Protein AF-T1PNN5-F1 (afdb_monomer_lite)

InterPro domains:
  IPR045189 E3 ubiquitin ligase UBR4-like [PTHR21725] (8-594)
  IPR045841 E3 ubiquitin-protein ligase UBR4, N-terminal [PF19423] (14-594)

Foldseek 3Di:
DDDDDDDDDDDDDDDDDDDPPPVVVVVVVVVVVVVVLVVLLVVLVVLVVVLVVQCPDPDNLLSLLSLLVLLQVLLLVLCVLQVQPPDDPPDDDPPPPPPPPDDDDDDDDDPDDGDPRPLVVSLVVDDLSNLLSLVSSLVSVVVLLVLVVVVVVVVVVVCVVVVDDDPPDDDQDAADDNDSPDRDDSSSSNVSNLVNHLLLVSLLSLLLSLLVLLVVVVVVVVVVVVVPDDPPPPDDDDDDDDDDDDDDDDDDDPDPDPVVVVVVVVPDDDDDDDDDDDDDDDDDDDDPSPSSGDPDRHSLSSLLSSLSSLLSLQSQCPDPDPVSLVSLLVSDDLVSLLSLLVVLVVLQVCVVVVPDDPPPDDPSNVLSSLSNLQSSLQSLLCCLVVVSDDPVSLQSSCVSNQNRLPDPPDLAGAQDDAQSSLLSVVSNLVPDDLVVSQSSLLSNLRRHLVNLLCQLVPDPPDDDPDPDDLRHHDPLNVLSNVVSLQSYDLVSLVVSLVSLVVSLVSSVVVVVPDDPVDHRDPSSVRSSVVSVVVNVCSVVDSHHDDPVSVVSNCCRRPLSHPDDSVCSVVCVVVCVVVVVVPPPVVVVVVVVVVVVD

Radius of gyration: 31.7 Å; chains: 1; bounding box: 80×77×87 Å

Secondary structure (DSSP, 8-state):
--------PPPP------SSHHHHHHHHHHHHHHHHHHHHHHHHHHHHHHHHHHHTSS-HHHHHHHHHHHHHHHHHHHHHHTT---S------TTSTTS---S------PPPPP----HHHHHHT--HHHHHHHHHHHHHHHHHHHHHHHHHHHHHHHHHHHT----TTPPPPPPP-S-SSS---HHHHHHHHHTTS-HHHHHHHHHHHHHHHHHHHHHHHHHHHHTSS----------------------------THHHHHHHHTSPP---------------S------S-SS--HHHHHHHHHHHHHHHHHHHT---HHHHHHHHHH--HHHHHHHHHHHHHHHHHHHHTTTS-TT--HHHHHHHHHHHHHHHHHHHHHHHTT-S-HHHHHHHHHHHT--TT--S-S---S---HHHHHHHHHHHHHS-HHHHHHHHHHHHHHHHHHHHHHHH----S----S-------HHHHHHHHHHHHTS-HHHHHHHHHHHHHHHHHHHHHHHS-BTTBPPPHHHHHHHHHHHHHHHHHHHTSSS--HHHHHHHHHHHHHHHHS-HHHHHHHHHHHHHHHGGGS-HHHHHHHHHHT--

Sequence (597 aa):
MSSTASTQKSTTSGGSTASLSTQSSSKDADDNEENARTVVDKALEIYTTIGQMFKESARSHIYQNHLCFGAWLLVSGIQGALGASGSTSTSMSKDDISKQAKSKSGESIQPTASARVNLFKVQQGFGVLNAAIANHCIKLLTELIDDLKIETTSSMDIQQQQGQSQPSTAALPEPANFDVLENYTTLQRVMRVLNTATLHQLFTFLATVTYRKACNLKRANTKDRTECEPISYSDSTTYFNDTLSCSDNSEEDDSESYLGHWFKETLQPESADENQSVDNNDKNNEGQKSNLVPALDEPHEYLDLAAQIFCFMDQFFSQKHSYLQRYVKAGLSDQQMLLMANILKDLDRDSARGNETETNTCNKWQSAMIRFSGAVGRYLHNLVSASLLSESLQSNLLQHLGVSPWSSETNTWPLQVYPSTLSVLVQILLLKPTQEKEAACLSVWHRLINTLVEGVCGSSSTNPPTNVDYEDLNMEHAQLLLFLFHSLNLMQKKSILLLTAGGVIRCAEVCRDISSDKPIRNSQIILLSRLLLFLEYLMKHLYNAPSELLDSVRWNLFSISTMHENQKITDLLNNKTKLTSFVRKDIEDEFRRSAAD

Structure (mmCIF, N/CA/C/O backbone):
data_AF-T1PNN5-F1
#
_entry.id   AF-T1PNN5-F1
#
loop_
_atom_site.group_PDB
_atom_site.id
_atom_site.type_symbol
_atom_site.label_atom_id
_atom_site.label_alt_id
_atom_site.label_comp_id
_atom_site.label_asym_id
_atom_site.label_entity_id
_atom_site.label_seq_id
_atom_site.pdbx_PDB_ins_code
_atom_site.Cartn_x
_atom_site.Cartn_y
_atom_site.Cartn_z
_atom_site.occupancy
_atom_site.B_iso_or_equiv
_atom_site.auth_seq_id
_atom_site.auth_comp_id
_atom_site.auth_asym_id
_atom_site.auth_atom_id
_atom_site.pdbx_PDB_model_num
ATOM 1 N N . MET A 1 1 ? -42.393 -50.873 37.675 1.00 33.88 1 MET A N 1
ATOM 2 C CA . MET A 1 1 ? -41.226 -50.050 37.303 1.00 33.88 1 MET A CA 1
ATOM 3 C C . MET A 1 1 ? -40.638 -50.637 36.032 1.00 33.88 1 MET A C 1
ATOM 5 O O . MET A 1 1 ? -40.270 -51.800 36.035 1.00 33.88 1 MET A O 1
ATOM 9 N N . SER A 1 2 ? -40.676 -49.825 34.975 1.00 33.94 2 SER A N 1
ATOM 10 C CA . SER A 1 2 ? -39.937 -49.890 33.705 1.00 33.94 2 SER A CA 1
ATOM 11 C C . SER A 1 2 ? -40.037 -51.153 32.838 1.00 33.94 2 SER A C 1
ATOM 13 O O . SER A 1 2 ? -39.229 -52.073 32.906 1.00 33.94 2 SER A O 1
ATOM 15 N N . SER A 1 3 ? -41.042 -51.088 31.967 1.00 25.20 3 SER A N 1
ATOM 16 C CA . SER A 1 3 ? -41.327 -51.854 30.749 1.00 25.20 3 SER A CA 1
ATOM 17 C C . SER A 1 3 ? -40.203 -51.770 29.702 1.00 25.20 3 SER A C 1
ATOM 19 O O . SER A 1 3 ? -39.723 -50.681 29.403 1.00 25.20 3 SER A O 1
ATOM 21 N N . THR A 1 4 ? -39.624 -52.895 29.279 1.00 27.55 4 THR A N 1
ATOM 22 C CA . THR A 1 4 ? -39.942 -53.725 28.089 1.00 27.55 4 THR A CA 1
ATOM 23 C C . THR A 1 4 ? -39.781 -53.039 26.728 1.00 27.55 4 THR A C 1
ATOM 25 O O . THR A 1 4 ? -40.584 -52.202 26.321 1.00 27.55 4 THR A O 1
ATOM 28 N N . ALA A 1 5 ? -38.757 -53.493 26.002 1.00 29.45 5 ALA A N 1
ATOM 29 C CA . ALA A 1 5 ? -38.521 -53.249 24.589 1.00 29.45 5 ALA A CA 1
ATOM 30 C C . ALA A 1 5 ? -39.657 -53.819 23.724 1.00 29.45 5 ALA A C 1
ATOM 32 O O . ALA A 1 5 ? -40.100 -54.948 23.937 1.00 29.45 5 ALA A O 1
ATOM 33 N N . SER A 1 6 ? -40.088 -53.056 22.720 1.00 25.67 6 SER A N 1
ATOM 34 C CA . SER A 1 6 ? -40.950 -53.551 21.649 1.00 25.67 6 SER A CA 1
ATOM 35 C C . SER A 1 6 ? -40.425 -53.084 20.294 1.00 25.67 6 SER A C 1
ATOM 37 O O . SER A 1 6 ? -40.304 -51.900 19.998 1.00 25.67 6 SER A O 1
ATOM 39 N N . THR A 1 7 ? -40.061 -54.074 19.489 1.00 27.55 7 THR A N 1
ATOM 40 C CA . THR A 1 7 ? -39.758 -53.976 18.067 1.00 27.55 7 THR A CA 1
ATOM 41 C C . THR A 1 7 ? -41.085 -54.030 17.314 1.00 27.55 7 THR A C 1
ATOM 43 O O . THR A 1 7 ? -41.801 -55.024 17.429 1.00 27.55 7 THR A O 1
ATOM 46 N N . GLN A 1 8 ? -41.417 -53.010 16.522 1.00 28.31 8 GLN A N 1
ATOM 47 C CA . GLN A 1 8 ? -42.507 -53.097 15.549 1.00 28.31 8 GLN A CA 1
ATOM 48 C C . GLN A 1 8 ? -42.038 -52.647 14.166 1.00 28.31 8 GLN A C 1
ATOM 50 O O . GLN A 1 8 ? -41.532 -51.546 13.972 1.00 28.31 8 GLN A O 1
ATOM 55 N N . LYS A 1 9 ? -42.203 -53.581 13.224 1.00 27.42 9 LYS A N 1
ATOM 56 C CA . LYS A 1 9 ? -42.051 -53.441 11.777 1.00 27.42 9 LYS A CA 1
ATOM 57 C C . LYS A 1 9 ? -43.021 -52.380 11.253 1.00 27.42 9 LYS A C 1
ATOM 59 O O . LYS A 1 9 ? -44.222 -52.505 11.478 1.00 27.42 9 LYS A O 1
ATOM 64 N N . SER A 1 10 ? -42.512 -51.412 10.499 1.00 26.17 10 SER A N 1
ATOM 65 C CA . SER A 1 10 ? -43.315 -50.528 9.659 1.00 26.17 10 SER A CA 1
ATOM 66 C C . SER A 1 10 ? -43.598 -51.200 8.313 1.00 26.17 10 SER A C 1
ATOM 68 O O . SER A 1 10 ? -42.702 -51.614 7.578 1.00 26.17 10 SER A O 1
ATOM 70 N N . THR A 1 11 ? -44.886 -51.346 8.027 1.00 26.66 11 THR A N 1
ATOM 71 C CA . THR A 1 11 ? -45.460 -51.723 6.737 1.00 26.66 11 THR A CA 1
ATOM 72 C C . THR A 1 11 ? -45.354 -50.575 5.740 1.00 26.66 11 THR A C 1
ATOM 74 O O . THR A 1 11 ? -45.649 -49.425 6.055 1.00 26.66 11 THR A O 1
ATOM 77 N N . THR A 1 12 ? -44.963 -50.924 4.522 1.00 27.27 12 THR A N 1
ATOM 78 C CA . THR A 1 12 ? -44.974 -50.103 3.316 1.00 27.27 12 THR A CA 1
ATOM 79 C C . THR A 1 12 ? -46.403 -49.809 2.850 1.00 27.27 12 THR A C 1
ATOM 81 O O . THR A 1 12 ? -47.169 -50.723 2.556 1.00 27.27 12 THR A O 1
ATOM 84 N N . SER A 1 13 ? -46.730 -48.528 2.690 1.00 28.62 13 SER A N 1
ATOM 85 C CA . SER A 1 13 ? -47.795 -48.057 1.798 1.00 28.62 13 SER A CA 1
ATOM 86 C C . SER A 1 13 ? -47.373 -46.710 1.214 1.00 28.62 13 SER A C 1
ATOM 88 O O . SER A 1 13 ? -47.211 -45.739 1.951 1.00 28.62 13 SER A O 1
ATOM 90 N N . GLY A 1 14 ? -47.123 -46.690 -0.096 1.00 26.69 14 GLY A N 1
ATOM 91 C CA . GLY A 1 14 ? -46.730 -45.500 -0.844 1.00 26.69 14 GLY A CA 1
ATOM 92 C C . GLY A 1 14 ? -47.866 -44.488 -0.993 1.00 26.69 14 GLY A C 1
ATOM 93 O O . GLY A 1 14 ? -49.041 -44.850 -0.979 1.00 26.69 14 GLY A O 1
ATOM 94 N N . GLY A 1 15 ? -47.484 -43.223 -1.160 1.00 25.14 15 GLY A N 1
ATOM 95 C CA . GLY A 1 15 ? -48.406 -42.123 -1.426 1.00 25.14 15 GLY A CA 1
ATOM 96 C C . GLY A 1 15 ? -47.756 -40.754 -1.230 1.00 25.14 15 GLY A C 1
ATOM 97 O O . GLY A 1 15 ? -47.919 -40.146 -0.185 1.00 25.14 15 GLY A O 1
ATOM 98 N N . SER A 1 16 ? -47.000 -40.318 -2.237 1.00 32.88 16 SER A N 1
ATOM 99 C CA . SER A 1 16 ? -46.892 -38.934 -2.728 1.00 32.88 16 SER A CA 1
ATOM 100 C C . SER A 1 16 ? -46.913 -37.767 -1.724 1.00 32.88 16 SER A C 1
ATOM 102 O O . SER A 1 16 ? -47.960 -37.167 -1.527 1.00 32.88 16 SER A O 1
ATOM 104 N N . THR A 1 17 ? -45.744 -37.340 -1.234 1.00 29.80 17 THR A N 1
ATOM 105 C CA . THR A 1 17 ? -45.458 -35.937 -0.847 1.00 29.80 17 THR A CA 1
ATOM 106 C C . THR A 1 17 ? -43.941 -35.732 -0.784 1.00 29.80 17 THR A C 1
ATOM 108 O O . THR A 1 17 ? -43.326 -35.912 0.264 1.00 29.80 17 THR A O 1
ATOM 111 N N . ALA A 1 18 ? -43.318 -35.389 -1.909 1.00 31.83 18 ALA A N 1
ATOM 112 C CA . ALA A 1 18 ? -41.906 -35.010 -1.973 1.00 31.83 18 ALA A CA 1
ATOM 113 C C . ALA A 1 18 ? -41.756 -33.797 -2.900 1.00 31.83 18 ALA A C 1
ATOM 115 O O . ALA A 1 18 ? -41.233 -33.904 -4.000 1.00 31.83 18 ALA A O 1
ATOM 116 N N . SER A 1 19 ? -42.309 -32.656 -2.482 1.00 30.31 19 SER A N 1
ATOM 117 C CA . SER A 1 19 ? -42.075 -31.364 -3.148 1.00 30.31 19 SER A CA 1
ATOM 118 C C . SER A 1 19 ? -42.274 -30.143 -2.234 1.00 30.31 19 SER A C 1
ATOM 120 O O . SER A 1 19 ? -42.321 -29.025 -2.729 1.00 30.31 19 SER A O 1
ATOM 122 N N . LEU A 1 20 ? -42.391 -30.318 -0.907 1.00 35.16 20 LEU A N 1
ATOM 123 C CA . LEU A 1 20 ? -42.597 -29.204 0.041 1.00 35.16 20 LEU A CA 1
ATOM 124 C C . LEU A 1 20 ? -41.399 -28.903 0.959 1.00 35.16 20 LEU A C 1
ATOM 126 O O . LEU A 1 20 ? -41.458 -27.945 1.721 1.00 35.16 20 LEU A O 1
ATOM 130 N N . SER A 1 21 ? -40.318 -29.686 0.917 1.00 36.16 21 SER A N 1
ATOM 131 C CA . SER A 1 21 ? -39.209 -29.554 1.878 1.00 36.16 21 SER A CA 1
ATOM 132 C C . SER A 1 21 ? -38.107 -28.571 1.472 1.00 36.16 21 SER A C 1
ATOM 134 O O . SER A 1 21 ? -37.248 -28.283 2.297 1.00 36.16 21 SER A O 1
ATOM 136 N N . THR A 1 22 ? -38.106 -28.059 0.237 1.00 38.97 22 THR A N 1
ATOM 137 C CA . THR A 1 22 ? -37.036 -27.167 -0.258 1.00 38.97 22 THR A CA 1
ATOM 138 C C . THR A 1 22 ? -37.365 -25.679 -0.072 1.00 38.97 22 THR A C 1
ATOM 140 O O . THR A 1 22 ? -36.460 -24.871 0.094 1.00 38.97 22 THR A O 1
ATOM 143 N N . GLN A 1 23 ? -38.653 -25.306 -0.021 1.00 41.31 23 GLN A N 1
ATOM 144 C CA . GLN A 1 23 ? -39.092 -23.916 0.210 1.00 41.31 23 GLN A CA 1
ATOM 145 C C . GLN A 1 23 ? -39.148 -23.515 1.692 1.00 41.31 23 GLN A C 1
ATOM 147 O O . GLN A 1 23 ? -39.077 -22.330 2.004 1.00 41.31 23 GLN A O 1
ATOM 152 N N . SER A 1 24 ? -39.278 -24.468 2.623 1.00 42.56 24 SER A N 1
ATOM 153 C CA . SER A 1 24 ? -39.250 -24.154 4.060 1.00 42.56 24 SER A CA 1
ATOM 154 C C . SER A 1 24 ? -37.829 -23.882 4.561 1.00 42.56 24 SER A C 1
ATOM 156 O O . SER A 1 24 ? -37.642 -23.024 5.411 1.00 42.56 24 SER A O 1
ATOM 158 N N . SER A 1 25 ? -36.816 -24.554 4.000 1.00 48.75 25 SER A N 1
ATOM 159 C CA . SER A 1 25 ? -35.420 -24.398 4.426 1.00 48.75 25 SER A CA 1
ATOM 160 C C . SER A 1 25 ? -34.779 -23.071 4.014 1.00 48.75 25 SER A C 1
ATOM 162 O O . SER A 1 25 ? -33.883 -22.613 4.714 1.00 48.75 25 SER A O 1
ATOM 164 N N . SER A 1 26 ? -35.205 -22.458 2.903 1.00 53.72 26 SER A N 1
ATOM 165 C CA . SER A 1 26 ? -34.723 -21.129 2.496 1.00 53.72 26 SER A CA 1
ATOM 166 C C . SER A 1 26 ? -35.341 -20.026 3.352 1.00 53.72 26 SER A C 1
ATOM 168 O O . SER A 1 26 ? -34.627 -19.158 3.839 1.00 53.72 26 SER A O 1
ATOM 170 N N . LYS A 1 27 ? -36.644 -20.123 3.641 1.00 64.94 27 LYS A N 1
ATOM 171 C CA . LYS A 1 27 ? -37.339 -19.171 4.515 1.00 64.94 27 LYS A CA 1
ATOM 172 C C . LYS A 1 27 ? -36.835 -19.212 5.961 1.00 64.94 27 LYS A C 1
ATOM 174 O O . LYS A 1 27 ? -36.592 -18.163 6.543 1.00 64.94 27 LYS A O 1
ATOM 179 N N . ASP A 1 28 ? -36.599 -20.406 6.508 1.00 66.25 28 ASP A N 1
ATOM 180 C CA . ASP A 1 28 ? -36.013 -20.561 7.847 1.00 66.25 28 ASP A CA 1
ATOM 181 C C . ASP A 1 28 ? -34.560 -20.035 7.915 1.00 66.25 28 ASP A C 1
ATOM 183 O O . ASP A 1 28 ? -34.108 -19.594 8.974 1.00 66.25 28 ASP A O 1
ATOM 187 N N . ALA A 1 29 ? -33.811 -20.078 6.804 1.00 67.31 29 ALA A N 1
ATOM 188 C CA . ALA A 1 29 ? -32.447 -19.553 6.725 1.00 67.31 29 ALA A CA 1
ATOM 189 C C . ALA A 1 29 ? -32.419 -18.016 6.680 1.00 67.31 29 ALA A C 1
ATOM 191 O O . ALA A 1 29 ? -31.651 -17.414 7.435 1.00 67.31 29 ALA A O 1
ATOM 192 N N . ASP A 1 30 ? -33.289 -17.403 5.875 1.00 70.81 30 ASP A N 1
ATOM 193 C CA . ASP A 1 30 ? -33.452 -15.945 5.799 1.00 70.81 30 ASP A CA 1
ATOM 194 C C . ASP A 1 30 ? -33.945 -15.370 7.138 1.00 70.81 30 ASP A C 1
ATOM 196 O O . ASP A 1 30 ? -33.377 -14.403 7.655 1.00 70.81 30 ASP A O 1
ATOM 200 N N . ASP A 1 31 ? -34.927 -16.025 7.771 1.00 79.19 31 ASP A N 1
ATOM 201 C CA . ASP A 1 31 ? -35.428 -15.645 9.097 1.00 79.19 31 ASP A CA 1
ATOM 202 C C . ASP A 1 31 ? -34.314 -15.747 10.161 1.00 79.19 31 ASP A C 1
ATOM 204 O O . ASP A 1 31 ? -34.222 -14.930 11.083 1.00 79.19 31 ASP A O 1
ATOM 208 N N . ASN A 1 32 ? -33.422 -16.738 10.057 1.00 81.38 32 ASN A N 1
ATOM 209 C CA . ASN A 1 32 ? -32.287 -16.879 10.969 1.00 81.38 32 ASN A CA 1
ATOM 210 C C . ASN A 1 32 ? -31.215 -15.792 10.756 1.00 81.38 32 ASN A C 1
ATOM 212 O O . ASN A 1 32 ? -30.630 -15.318 11.734 1.00 81.38 32 ASN A O 1
ATOM 216 N N . GLU A 1 33 ? -30.970 -15.359 9.518 1.00 81.56 33 GLU A N 1
ATOM 217 C CA . GLU A 1 33 ? -30.052 -14.255 9.214 1.00 81.56 33 GLU A CA 1
ATOM 218 C C . GLU A 1 33 ? -30.592 -12.906 9.718 1.00 81.56 33 GLU A C 1
ATOM 220 O O . GLU A 1 33 ? -29.859 -12.138 10.353 1.00 81.56 33 GLU A O 1
ATOM 225 N N . GLU A 1 34 ? -31.891 -12.645 9.545 1.00 83.69 34 GLU A N 1
ATOM 226 C CA . GLU A 1 34 ? -32.547 -11.446 10.080 1.00 83.69 34 GLU A CA 1
ATOM 227 C C . GLU A 1 34 ? -32.550 -11.428 11.620 1.00 83.69 34 GLU A C 1
ATOM 229 O O . GLU A 1 34 ? -32.265 -10.397 12.250 1.00 83.69 34 GLU A O 1
ATOM 234 N N . ASN A 1 35 ? -32.790 -12.581 12.250 1.00 86.69 35 ASN A N 1
ATOM 235 C CA . ASN A 1 35 ? -32.682 -12.727 13.700 1.00 86.69 35 ASN A CA 1
ATOM 236 C C . ASN A 1 35 ? -31.251 -12.469 14.187 1.00 86.69 35 ASN A C 1
ATOM 238 O O . ASN A 1 35 ? -31.052 -11.712 15.142 1.00 86.69 35 ASN A O 1
ATOM 242 N N . ALA A 1 36 ? -30.241 -13.037 13.520 1.00 87.75 36 ALA A N 1
ATOM 243 C CA . ALA A 1 36 ? -28.837 -12.801 13.849 1.00 87.75 36 ALA A CA 1
ATOM 244 C C . ALA A 1 36 ? -28.473 -11.313 13.732 1.00 87.75 36 ALA A C 1
ATOM 246 O O . ALA A 1 36 ? -27.816 -10.758 14.618 1.00 87.75 36 ALA A O 1
ATOM 247 N N . ARG A 1 37 ? -28.964 -10.642 12.687 1.00 87.50 37 ARG A N 1
ATOM 248 C CA . ARG A 1 37 ? -28.809 -9.199 12.501 1.00 87.50 37 ARG A CA 1
ATOM 249 C C . ARG A 1 37 ? -29.428 -8.391 13.626 1.00 87.50 37 ARG A C 1
ATOM 251 O O . ARG A 1 37 ? -28.750 -7.531 14.185 1.00 87.50 37 ARG A O 1
ATOM 258 N N . THR A 1 38 ? -30.660 -8.705 14.002 1.00 88.25 38 THR A N 1
ATOM 259 C CA . THR A 1 38 ? -31.356 -8.028 15.101 1.00 88.25 38 THR A CA 1
ATOM 260 C C . THR A 1 38 ? -30.616 -8.201 16.428 1.00 88.25 38 THR A C 1
ATOM 262 O O . THR A 1 38 ? -30.474 -7.244 17.190 1.00 88.25 38 THR A O 1
ATOM 265 N N . VAL A 1 39 ? -30.098 -9.402 16.702 1.00 90.94 39 VAL A N 1
ATOM 266 C CA . VAL A 1 39 ? -29.327 -9.687 17.921 1.00 90.94 39 VAL A CA 1
ATOM 267 C C . VAL A 1 39 ? -28.039 -8.867 17.967 1.00 90.94 39 VAL A C 1
ATOM 269 O O . VAL A 1 39 ? -27.755 -8.251 18.994 1.00 90.94 39 VAL A O 1
ATOM 272 N N . VAL A 1 40 ? -27.267 -8.833 16.876 1.00 90.75 40 VAL A N 1
ATOM 273 C CA . VAL A 1 40 ? -26.012 -8.064 16.818 1.00 90.75 40 VAL A CA 1
ATOM 274 C C . VAL A 1 40 ? -26.283 -6.568 16.952 1.00 90.75 40 VAL A C 1
ATOM 276 O O . VAL A 1 40 ? -25.618 -5.902 17.744 1.00 90.75 40 VAL A O 1
ATOM 279 N N . ASP A 1 41 ? -27.280 -6.050 16.239 1.00 88.81 41 ASP A N 1
ATOM 280 C CA . ASP A 1 41 ? -27.660 -4.638 16.285 1.00 88.81 41 ASP A CA 1
ATOM 281 C C . ASP A 1 41 ? -28.043 -4.209 17.709 1.00 88.81 41 ASP A C 1
ATOM 283 O O . ASP A 1 41 ? -27.469 -3.268 18.262 1.00 88.81 41 ASP A O 1
ATOM 287 N N . LYS A 1 42 ? -28.912 -4.986 18.372 1.00 91.44 42 LYS A N 1
ATOM 288 C CA . LYS A 1 42 ? -29.322 -4.722 19.758 1.00 91.44 42 LYS A CA 1
ATOM 289 C C . LYS A 1 42 ? -28.193 -4.886 20.764 1.00 91.44 42 LYS A C 1
ATOM 291 O O . LYS A 1 42 ? -28.114 -4.103 21.708 1.00 91.44 42 LYS A O 1
ATOM 296 N N . ALA A 1 43 ? -27.306 -5.860 20.580 1.00 92.75 43 ALA A N 1
ATOM 297 C CA . ALA A 1 43 ? -26.151 -6.028 21.455 1.00 92.75 43 ALA A CA 1
ATOM 298 C C . ALA A 1 43 ? -25.203 -4.819 21.379 1.00 92.75 43 ALA A C 1
ATOM 300 O O . ALA A 1 43 ? -24.762 -4.320 22.418 1.00 92.75 43 ALA A O 1
ATOM 301 N N . LEU A 1 44 ? -24.926 -4.320 20.170 1.00 92.19 44 LEU A N 1
ATOM 302 C CA . LEU A 1 44 ? -24.090 -3.135 19.966 1.00 92.19 44 LEU A CA 1
ATOM 303 C C . LEU A 1 44 ? -24.767 -1.860 20.486 1.00 92.19 44 LEU A C 1
ATOM 305 O O . LEU A 1 44 ? -24.095 -1.023 21.094 1.00 92.19 44 LEU A O 1
ATOM 309 N N . GLU A 1 45 ? -26.082 -1.723 20.302 1.00 92.56 45 GLU A N 1
ATOM 310 C CA . GLU A 1 45 ? -26.872 -0.616 20.850 1.00 92.56 45 GLU A CA 1
ATOM 311 C C . GLU A 1 45 ? -26.784 -0.594 22.382 1.00 92.56 45 GLU A C 1
ATOM 313 O O . GLU A 1 45 ? -26.330 0.397 22.949 1.00 92.56 45 GLU A O 1
ATOM 318 N N . ILE A 1 46 ? -27.098 -1.713 23.050 1.00 93.62 46 ILE A N 1
ATOM 319 C CA . ILE A 1 46 ? -27.033 -1.837 24.516 1.00 93.62 46 ILE A CA 1
ATOM 320 C C . ILE A 1 46 ? -25.628 -1.512 25.029 1.00 93.62 46 ILE A C 1
ATOM 322 O O . ILE A 1 46 ? -25.476 -0.747 25.985 1.00 93.62 46 ILE A O 1
ATOM 326 N N . TYR A 1 47 ? -24.593 -2.065 24.392 1.00 94.44 47 TYR A N 1
ATOM 327 C CA . TYR A 1 47 ? -23.208 -1.805 24.774 1.00 94.44 47 TYR A CA 1
ATOM 328 C C . TYR A 1 47 ? -22.850 -0.313 24.662 1.00 94.44 47 TYR A C 1
ATOM 330 O O . TYR A 1 47 ? -22.204 0.242 25.557 1.00 94.44 47 TYR A O 1
ATOM 338 N N . THR A 1 48 ? -23.309 0.345 23.594 1.00 92.31 48 THR A N 1
ATOM 339 C CA . THR A 1 48 ? -23.094 1.780 23.358 1.00 92.31 48 THR A CA 1
ATOM 340 C C . THR A 1 48 ? -23.850 2.629 24.380 1.00 92.31 48 THR A C 1
ATOM 342 O O . THR A 1 48 ? -23.270 3.555 24.946 1.00 92.31 48 THR A O 1
ATOM 345 N N . THR A 1 49 ? -25.107 2.294 24.688 1.00 93.38 49 THR A N 1
ATOM 346 C CA . THR A 1 49 ? -25.916 2.994 25.700 1.00 93.38 49 THR A CA 1
ATOM 347 C C . THR A 1 49 ? -25.280 2.907 27.086 1.00 93.38 49 THR A C 1
ATOM 349 O O . THR A 1 49 ? -25.168 3.919 27.777 1.00 93.38 49 THR A O 1
ATOM 352 N N . ILE A 1 50 ? -24.808 1.723 27.487 1.00 93.19 50 ILE A N 1
ATOM 353 C CA . ILE A 1 50 ? -24.093 1.541 28.760 1.00 93.19 50 ILE A CA 1
ATOM 354 C C . ILE A 1 50 ? -22.796 2.362 28.770 1.00 93.19 50 ILE A C 1
ATOM 356 O O . ILE A 1 50 ? -22.497 3.033 29.758 1.00 93.19 50 ILE A O 1
ATOM 360 N N . GLY A 1 51 ? -22.049 2.358 27.662 1.00 92.00 51 GLY A N 1
ATOM 361 C CA . GLY A 1 51 ? -20.841 3.168 27.516 1.00 92.00 51 GLY A CA 1
ATOM 362 C C . GLY A 1 51 ? -21.119 4.661 27.693 1.00 92.00 51 GLY A C 1
ATOM 363 O O . GLY A 1 51 ? -20.422 5.324 28.456 1.00 92.00 51 GLY A O 1
ATOM 364 N N . GLN A 1 52 ? -22.175 5.180 27.068 1.00 91.31 52 GLN A N 1
ATOM 365 C CA . GLN A 1 52 ? -22.562 6.585 27.193 1.00 91.31 52 GLN A CA 1
ATOM 366 C C . GLN A 1 52 ? -22.939 6.954 28.638 1.00 91.31 52 GLN A C 1
ATOM 368 O O . GLN A 1 52 ? -22.478 7.973 29.149 1.00 91.31 52 GLN A O 1
ATOM 373 N N . MET A 1 53 ? -23.667 6.079 29.339 1.00 91.44 53 MET A N 1
ATOM 374 C CA . MET A 1 53 ? -23.967 6.251 30.767 1.00 91.44 53 MET A CA 1
ATOM 375 C C . MET A 1 53 ? -22.696 6.316 31.629 1.00 91.44 53 MET A C 1
ATOM 377 O O . MET A 1 53 ? -22.611 7.113 32.563 1.00 91.44 53 MET A O 1
ATOM 381 N N . PHE A 1 54 ? -21.681 5.497 31.328 1.00 91.69 54 PHE A N 1
ATOM 382 C CA . PHE A 1 54 ? -20.393 5.569 32.024 1.00 91.69 54 PHE A CA 1
ATOM 383 C C . PHE A 1 54 ? -19.593 6.818 31.662 1.00 91.69 54 PHE A C 1
ATOM 385 O O . PHE A 1 54 ? -18.914 7.363 32.529 1.00 91.69 54 PHE A O 1
ATOM 392 N N . LYS A 1 55 ? -19.685 7.293 30.419 1.00 89.25 55 LYS A N 1
ATOM 393 C CA . LYS A 1 55 ? -19.009 8.510 29.955 1.00 89.25 55 LYS A CA 1
ATOM 394 C C . LYS A 1 55 ? -19.518 9.766 30.664 1.00 89.25 55 LYS A C 1
ATOM 396 O O . LYS A 1 55 ? -18.741 10.677 30.925 1.00 89.25 55 LYS A O 1
ATOM 401 N N . GLU A 1 56 ? -20.804 9.790 31.004 1.00 88.25 56 GLU A N 1
ATOM 402 C CA . GLU A 1 56 ? -21.453 10.874 31.756 1.00 88.25 56 GLU A CA 1
ATOM 403 C C . GLU A 1 56 ? -21.199 10.797 33.274 1.00 88.25 56 GLU A C 1
ATOM 405 O O . GLU A 1 56 ? -21.487 11.739 34.014 1.00 88.25 56 GLU A O 1
ATOM 410 N N . SER A 1 57 ? -20.625 9.693 33.758 1.00 84.56 57 SER A N 1
ATOM 411 C CA . SER A 1 57 ? -20.261 9.520 35.163 1.00 84.56 57 SER A CA 1
ATOM 412 C C . SER A 1 57 ? -19.008 10.320 35.538 1.00 84.56 57 SER A C 1
ATOM 414 O O . SER A 1 57 ? -18.084 10.493 34.748 1.00 84.56 57 SER A O 1
ATOM 416 N N . ALA A 1 58 ? -18.908 10.730 36.807 1.00 74.62 58 ALA A N 1
ATOM 417 C CA . ALA A 1 58 ? -17.758 11.474 37.337 1.00 74.62 58 ALA A CA 1
ATOM 418 C C . ALA A 1 58 ? -16.431 10.680 37.337 1.00 74.62 58 ALA A C 1
ATOM 420 O O . ALA A 1 58 ? -15.368 11.244 37.594 1.00 74.62 58 ALA A O 1
ATOM 421 N N . ARG A 1 59 ? -16.476 9.363 37.099 1.00 85.25 59 ARG A N 1
ATOM 422 C CA . ARG A 1 59 ? -15.311 8.467 37.126 1.00 85.25 59 ARG A CA 1
ATOM 423 C C . ARG A 1 59 ? -14.931 8.035 35.711 1.00 85.25 59 ARG A C 1
ATOM 425 O O . ARG A 1 59 ? -15.375 6.992 35.241 1.00 85.25 59 ARG A O 1
ATOM 432 N N . SER A 1 60 ? -14.055 8.802 35.067 1.00 83.31 60 SER A N 1
ATOM 433 C CA . SER A 1 60 ? -13.611 8.547 33.686 1.00 83.31 60 SER A CA 1
ATOM 434 C C . SER A 1 60 ? -12.980 7.162 33.470 1.00 83.31 60 SER A C 1
ATOM 436 O O . SER A 1 60 ? -13.198 6.554 32.426 1.00 83.31 60 SER A O 1
ATOM 438 N N . HIS A 1 61 ? -12.265 6.611 34.460 1.00 86.94 61 HIS A N 1
ATOM 439 C CA . HIS A 1 61 ? -11.628 5.288 34.355 1.00 86.94 61 HIS A CA 1
ATOM 440 C C . HIS A 1 61 ? -12.630 4.141 34.141 1.00 86.94 61 HIS A C 1
ATOM 442 O O . HIS A 1 61 ? -12.295 3.167 33.475 1.00 86.94 61 HIS A O 1
ATOM 448 N N . ILE A 1 62 ? -13.869 4.268 34.635 1.00 91.06 62 ILE A N 1
ATOM 449 C CA . ILE A 1 62 ? -14.926 3.258 34.451 1.00 91.06 62 ILE A CA 1
ATOM 450 C C . ILE A 1 62 ? -15.286 3.138 32.968 1.00 91.06 62 ILE A C 1
ATOM 452 O O . ILE A 1 62 ? -15.347 2.034 32.428 1.00 91.06 62 ILE A O 1
ATOM 456 N N . TYR A 1 63 ? -15.465 4.277 32.292 1.00 92.25 63 TYR A N 1
ATOM 457 C CA . TYR A 1 63 ? -15.709 4.314 30.852 1.00 92.25 63 TYR A CA 1
ATOM 458 C C . TYR A 1 63 ? -14.534 3.716 30.069 1.00 92.25 63 TYR A C 1
ATOM 460 O O . TYR A 1 63 ? -14.727 2.884 29.188 1.00 92.25 63 TYR A O 1
ATOM 468 N N . GLN A 1 64 ? -13.302 4.067 30.437 1.00 91.31 64 GLN A N 1
ATOM 469 C CA . GLN A 1 64 ? -12.105 3.562 29.760 1.00 91.31 64 GLN A CA 1
ATOM 470 C C . GLN A 1 64 ? -11.912 2.048 29.944 1.00 91.31 64 GLN A C 1
ATOM 472 O O . GLN A 1 64 ? -11.484 1.353 29.020 1.00 91.31 64 GLN A O 1
ATOM 477 N N . ASN A 1 65 ? -12.244 1.510 31.119 1.00 93.62 65 ASN A N 1
ATOM 478 C CA . ASN A 1 65 ? -12.229 0.069 31.363 1.00 93.62 65 ASN A CA 1
ATOM 479 C C . ASN A 1 65 ? -13.329 -0.643 30.567 1.00 93.62 65 ASN A C 1
ATOM 481 O O . ASN A 1 65 ? -13.060 -1.686 29.974 1.00 93.62 65 ASN A O 1
ATOM 485 N N . HIS A 1 66 ? -14.527 -0.053 30.476 1.00 93.62 66 HIS A N 1
ATOM 486 C CA . HIS A 1 66 ? -15.600 -0.541 29.602 1.00 93.62 66 HIS A CA 1
ATOM 487 C C . HIS A 1 66 ? -15.124 -0.637 28.148 1.00 93.62 66 HIS A C 1
ATOM 489 O O . HIS A 1 66 ? -15.181 -1.721 27.571 1.00 93.62 66 HIS A O 1
ATOM 495 N N . LEU A 1 67 ? -14.533 0.437 27.600 1.00 93.19 67 LEU A N 1
ATOM 496 C CA . LEU A 1 67 ? -13.935 0.440 26.257 1.00 93.19 67 LEU A CA 1
ATOM 497 C C . LEU A 1 67 ? -12.910 -0.688 26.069 1.00 93.19 67 LEU A C 1
ATOM 499 O O . LEU A 1 67 ? -12.956 -1.397 25.063 1.00 93.19 67 LEU A O 1
ATOM 503 N N . CYS A 1 68 ? -12.008 -0.877 27.040 1.00 94.31 68 CYS A N 1
ATOM 504 C CA . CYS A 1 68 ? -10.999 -1.940 27.028 1.00 94.31 68 CYS A CA 1
ATOM 505 C C . CYS A 1 68 ? -11.638 -3.328 26.907 1.00 94.31 68 CYS A C 1
ATOM 507 O O . CYS A 1 68 ? -11.194 -4.143 26.098 1.00 94.31 68 CYS A O 1
ATOM 509 N N . PHE A 1 69 ? -12.700 -3.593 27.668 1.00 93.69 69 PHE A N 1
ATOM 510 C CA . PHE A 1 69 ? -13.365 -4.893 27.674 1.00 93.69 69 PHE A CA 1
ATOM 511 C C . PHE A 1 69 ? -14.117 -5.172 26.380 1.00 93.69 69 PHE A C 1
ATOM 513 O O . PHE A 1 69 ? -13.983 -6.272 25.842 1.00 93.69 69 PHE A O 1
ATOM 520 N N . GLY A 1 70 ? -14.837 -4.190 25.831 1.00 94.19 70 GLY A N 1
ATOM 521 C CA . GLY A 1 70 ? -15.459 -4.354 24.518 1.00 94.19 70 GLY A CA 1
ATOM 522 C C . GLY A 1 70 ? -14.427 -4.535 23.413 1.00 94.19 70 GLY A C 1
ATOM 523 O O . GLY A 1 70 ? -14.555 -5.452 22.607 1.00 94.19 70 GLY A O 1
ATOM 524 N N . ALA A 1 71 ? -13.357 -3.734 23.401 1.00 94.56 71 ALA A N 1
ATOM 525 C CA . ALA A 1 71 ? -12.286 -3.883 22.420 1.00 94.56 71 ALA A CA 1
ATOM 526 C C . ALA A 1 71 ? -11.633 -5.271 22.507 1.00 94.56 71 ALA A C 1
ATOM 528 O O . ALA A 1 71 ? -11.479 -5.942 21.490 1.00 94.56 71 ALA A O 1
ATOM 529 N N . TRP A 1 72 ? -11.309 -5.733 23.717 1.00 94.94 72 TRP A N 1
ATOM 530 C CA . TRP A 1 72 ? -10.760 -7.066 23.956 1.00 94.94 72 TRP A CA 1
ATOM 531 C C . TRP A 1 72 ? -11.696 -8.181 23.470 1.00 94.94 72 TRP A C 1
ATOM 533 O O . TRP A 1 72 ? -11.253 -9.095 22.769 1.00 94.94 72 TRP A O 1
ATOM 543 N N . LEU A 1 73 ? -12.988 -8.093 23.802 1.00 94.00 73 LEU A N 1
ATOM 544 C CA . LEU A 1 73 ? -13.991 -9.084 23.418 1.00 94.00 73 LEU A CA 1
ATOM 545 C C . LEU A 1 73 ? -14.136 -9.164 21.895 1.00 94.00 73 LEU A C 1
ATOM 547 O O . LEU A 1 73 ? -14.108 -10.257 21.332 1.00 94.00 73 LEU A O 1
ATOM 551 N N . LEU A 1 74 ? -14.251 -8.016 21.223 1.00 94.38 74 LEU A N 1
ATOM 552 C CA . LEU A 1 74 ? -14.426 -7.968 19.772 1.00 94.38 74 LEU A CA 1
ATOM 553 C C . LEU A 1 74 ? -13.160 -8.408 19.036 1.00 94.38 74 LEU A C 1
ATOM 555 O O . LEU A 1 74 ? -13.262 -9.177 18.087 1.00 94.38 74 LEU A O 1
ATOM 559 N N . VAL A 1 75 ? -11.969 -8.008 19.494 1.00 92.94 75 VAL A N 1
ATOM 560 C CA . VAL A 1 75 ? -10.695 -8.488 18.929 1.00 92.94 75 VAL A CA 1
ATOM 561 C C . VAL A 1 75 ? -10.588 -10.009 19.054 1.00 92.94 75 VAL A C 1
ATOM 563 O O . VAL A 1 75 ? -10.285 -10.676 18.066 1.00 92.94 75 VAL A O 1
ATOM 566 N N . SER A 1 76 ? -10.894 -10.563 20.232 1.00 91.06 76 SER A N 1
ATOM 567 C CA . SER A 1 76 ? -10.896 -12.015 20.467 1.00 91.06 76 SER A CA 1
ATOM 568 C C . SER A 1 76 ? -11.899 -12.733 19.564 1.00 91.06 76 SER A C 1
ATOM 570 O O . SER A 1 76 ? -11.577 -13.750 18.948 1.00 91.06 76 SER A O 1
ATOM 572 N N . GLY A 1 77 ? -13.115 -12.189 19.462 1.00 89.81 77 GLY A N 1
ATOM 573 C CA . GLY A 1 77 ? -14.191 -12.740 18.643 1.00 89.81 77 GLY A CA 1
ATOM 574 C C . GLY A 1 77 ? -13.849 -12.735 17.155 1.00 89.81 77 GLY A C 1
ATOM 575 O O . GLY A 1 77 ? -13.959 -13.769 16.500 1.00 89.81 77 GLY A O 1
ATOM 576 N N . ILE A 1 78 ? -13.357 -11.607 16.632 1.00 89.56 78 ILE A N 1
ATOM 577 C CA . ILE A 1 78 ? -12.914 -11.481 15.237 1.00 89.56 78 ILE A CA 1
ATOM 578 C C . ILE A 1 78 ? -11.745 -12.437 14.974 1.00 89.56 78 ILE A C 1
ATOM 580 O O . ILE A 1 78 ? -11.744 -13.137 13.965 1.00 89.56 78 ILE A O 1
ATOM 584 N N . GLN A 1 79 ? -10.766 -12.527 15.877 1.00 86.00 79 GLN A N 1
ATOM 585 C CA . GLN A 1 79 ? -9.641 -13.452 15.719 1.00 86.00 79 GLN A CA 1
ATOM 586 C C . GLN A 1 79 ? -10.103 -14.914 15.646 1.00 86.00 79 GLN A C 1
ATOM 588 O O . GLN A 1 79 ? -9.628 -15.660 14.783 1.00 86.00 79 GLN A O 1
ATOM 593 N N . GLY A 1 80 ? -11.043 -15.310 16.511 1.00 82.56 80 GLY A N 1
ATOM 594 C CA . GLY A 1 80 ? -11.662 -16.634 16.483 1.00 82.56 80 GLY A CA 1
ATOM 595 C C . GLY A 1 80 ? -12.424 -16.893 15.180 1.00 82.56 80 GLY A C 1
ATOM 596 O O . GLY A 1 80 ? -12.234 -17.936 14.557 1.00 82.56 80 GLY A O 1
ATOM 597 N N . ALA A 1 81 ? -13.217 -15.921 14.720 1.00 79.06 81 ALA A N 1
ATOM 598 C CA . ALA A 1 81 ? -13.999 -16.019 13.486 1.00 79.06 81 ALA A CA 1
ATOM 599 C C . ALA A 1 81 ? -13.123 -16.107 12.222 1.00 79.06 81 ALA A C 1
ATOM 601 O O . ALA A 1 81 ? -13.424 -16.868 11.304 1.00 79.06 81 ALA A O 1
ATOM 602 N N . LEU A 1 82 ? -12.001 -15.382 12.184 1.00 72.56 82 LEU A N 1
ATOM 603 C CA . LEU A 1 82 ? -11.045 -15.419 11.073 1.00 72.56 82 LEU A CA 1
ATOM 604 C C . LEU A 1 82 ? -10.163 -16.687 11.088 1.00 72.56 82 LEU A C 1
ATOM 606 O O . LEU A 1 82 ? -9.319 -16.848 10.209 1.00 72.56 82 LEU A O 1
ATOM 610 N N . GLY A 1 83 ? -10.298 -17.579 12.079 1.00 63.81 83 GLY A N 1
ATOM 611 C CA . GLY A 1 83 ? -9.414 -18.740 12.246 1.00 63.81 83 GLY A CA 1
ATOM 612 C C . GLY A 1 83 ? -7.951 -18.355 12.509 1.00 63.81 83 GLY A C 1
ATOM 613 O O . GLY A 1 83 ? -7.049 -19.170 12.326 1.00 63.81 83 GLY A O 1
ATOM 614 N N . ALA A 1 84 ? -7.706 -17.110 12.930 1.00 51.72 84 ALA A N 1
ATOM 615 C CA . ALA A 1 84 ? -6.389 -16.520 13.157 1.00 51.72 84 ALA A CA 1
ATOM 616 C C . ALA A 1 84 ? -5.838 -16.838 14.556 1.00 51.72 84 ALA A C 1
ATOM 618 O O . ALA A 1 84 ? -5.164 -16.016 15.184 1.00 51.72 84 ALA A O 1
ATOM 619 N N . SER A 1 85 ? -6.113 -18.042 15.065 1.00 39.94 85 SER A N 1
ATOM 620 C CA . SER A 1 85 ? -5.570 -18.523 16.334 1.00 39.94 85 SER A CA 1
ATOM 621 C C . SER A 1 85 ? -4.083 -18.860 16.188 1.00 39.94 85 SER A C 1
ATOM 623 O O . SER A 1 85 ? -3.685 -20.014 16.057 1.00 39.94 85 SER A O 1
ATOM 625 N N . GLY A 1 86 ? -3.237 -17.834 16.240 1.00 41.62 86 GLY A N 1
ATOM 626 C CA . GLY A 1 86 ? -1.871 -17.975 16.725 1.00 41.62 86 GLY A CA 1
ATOM 627 C C . GLY A 1 86 ? -1.906 -18.088 18.249 1.00 41.62 86 GLY A C 1
ATOM 628 O O . GLY A 1 86 ? -2.131 -17.094 18.923 1.00 41.62 86 GLY A O 1
ATOM 629 N N . SER A 1 87 ? -1.730 -19.309 18.764 1.00 35.31 87 SER A N 1
ATOM 630 C CA . SER A 1 87 ? -1.503 -19.669 20.176 1.00 35.31 87 SER A CA 1
ATOM 631 C C . SER A 1 87 ? -2.494 -19.145 21.230 1.00 35.31 87 SER A C 1
ATOM 633 O O . SER A 1 87 ? -2.349 -18.046 21.752 1.00 35.31 87 SER A O 1
ATOM 635 N N . THR A 1 88 ? -3.427 -20.008 21.640 1.00 29.81 88 THR A N 1
ATOM 636 C CA . THR A 1 88 ? -3.718 -20.362 23.051 1.00 29.81 88 THR A CA 1
ATOM 637 C C . THR A 1 88 ? -4.812 -21.430 23.058 1.00 29.81 88 THR A C 1
ATOM 639 O O . THR A 1 88 ? -6.002 -21.163 23.185 1.00 29.81 88 THR A O 1
ATOM 642 N N . SER A 1 89 ? -4.409 -22.688 22.875 1.00 26.91 89 SER A N 1
ATOM 643 C CA . SER A 1 89 ? -5.277 -23.830 23.152 1.00 26.91 89 SER A CA 1
ATOM 644 C C . SER A 1 89 ? -5.435 -23.972 24.667 1.00 26.91 89 SER A C 1
ATOM 646 O O . SER A 1 89 ? -4.637 -24.652 25.313 1.00 26.91 89 SER A O 1
ATOM 648 N N . THR A 1 90 ? -6.466 -23.356 25.237 1.00 34.59 90 THR A N 1
ATOM 649 C CA . THR A 1 90 ? -6.908 -23.641 26.611 1.00 34.59 90 THR A CA 1
ATOM 650 C C . THR A 1 90 ? -8.294 -24.274 26.590 1.00 34.59 90 THR A C 1
ATOM 652 O O . THR A 1 90 ? -9.236 -23.780 27.195 1.00 34.59 90 THR A O 1
ATOM 655 N N . SER A 1 91 ? -8.425 -25.381 25.863 1.00 30.69 91 SER A N 1
ATOM 656 C CA . SER A 1 91 ? -9.553 -26.313 25.989 1.00 30.69 91 SER A CA 1
ATOM 657 C C . SER A 1 91 ? -9.197 -27.675 25.387 1.00 30.69 91 SER A C 1
ATOM 659 O O . SER A 1 91 ? -9.880 -28.205 24.519 1.00 30.69 91 SER A O 1
ATOM 661 N N . MET A 1 92 ? -8.094 -28.265 25.854 1.00 28.38 92 MET A N 1
ATOM 662 C CA . MET A 1 92 ? -7.906 -29.709 25.716 1.00 28.38 92 MET A CA 1
ATOM 663 C C . MET A 1 92 ? -8.569 -30.380 26.916 1.00 28.38 92 MET A C 1
ATOM 665 O O . MET A 1 92 ? -8.126 -30.237 28.059 1.00 28.38 92 MET A O 1
ATOM 669 N N . SER A 1 93 ? -9.679 -31.056 26.636 1.00 29.05 93 SER A N 1
ATOM 670 C CA . SER A 1 93 ? -10.383 -31.952 27.546 1.00 29.05 93 SER A CA 1
ATOM 671 C C . SER A 1 93 ? -9.408 -32.965 28.148 1.00 29.05 93 SER A C 1
ATOM 673 O O . SER A 1 93 ? -8.505 -33.467 27.483 1.00 29.05 93 SER A O 1
ATOM 675 N N . LYS A 1 94 ? -9.585 -33.255 29.434 1.00 31.91 94 LYS A N 1
ATOM 676 C CA . LYS A 1 94 ? -8.617 -33.945 30.297 1.00 31.91 94 LYS A CA 1
ATOM 677 C C . LYS A 1 94 ? -8.435 -35.452 30.030 1.00 31.91 94 LYS A C 1
ATOM 679 O O . LYS A 1 94 ? -7.786 -36.106 30.839 1.00 31.91 94 LYS A O 1
ATOM 684 N N . ASP A 1 95 ? -8.939 -35.990 28.919 1.00 32.59 95 ASP A N 1
ATOM 685 C CA . ASP A 1 95 ? -9.069 -37.444 28.728 1.00 32.59 95 ASP A CA 1
ATOM 686 C C . ASP A 1 95 ? -8.083 -38.093 27.735 1.00 32.59 95 ASP A C 1
ATOM 688 O O . ASP A 1 95 ? -7.988 -39.317 27.708 1.00 32.59 95 ASP A O 1
ATOM 692 N N . ASP A 1 96 ? -7.242 -37.334 27.020 1.00 32.56 96 ASP A N 1
ATOM 693 C CA . ASP A 1 96 ? -6.302 -37.910 26.030 1.00 32.56 96 ASP A CA 1
ATOM 694 C C . ASP A 1 96 ? -4.817 -37.965 26.467 1.00 32.56 96 ASP A C 1
ATOM 696 O O . ASP A 1 96 ? -3.924 -38.277 25.679 1.00 32.56 96 ASP A O 1
ATOM 700 N N . ILE A 1 97 ? -4.510 -37.749 27.753 1.00 36.91 97 ILE A N 1
ATOM 701 C CA . ILE A 1 97 ? -3.122 -37.682 28.279 1.00 36.91 97 ILE A CA 1
ATOM 702 C C . ILE A 1 97 ? -2.504 -39.072 28.585 1.00 36.91 97 ILE A C 1
ATOM 704 O O . ILE A 1 97 ? -1.446 -39.175 29.199 1.00 36.91 97 ILE A O 1
ATOM 708 N N . SER A 1 98 ? -3.095 -40.186 28.137 1.00 32.41 98 SER A N 1
ATOM 709 C CA . SER A 1 98 ? -2.601 -41.529 28.517 1.00 32.41 98 SER A CA 1
ATOM 710 C C . SER A 1 98 ? -2.090 -42.436 27.390 1.00 32.41 98 SER A C 1
ATOM 712 O O . SER A 1 98 ? -1.706 -43.569 27.677 1.00 32.41 98 SER A O 1
ATOM 714 N N . LYS A 1 99 ? -1.988 -41.981 26.128 1.00 34.09 99 LYS A N 1
ATOM 715 C CA . LYS A 1 99 ? -1.549 -42.864 25.016 1.00 34.09 99 LYS A CA 1
ATOM 716 C C . LYS A 1 99 ? -0.353 -42.426 24.162 1.00 34.09 99 LYS A C 1
ATOM 718 O O . LYS A 1 99 ? 0.009 -43.164 23.252 1.00 34.09 99 LYS A O 1
ATOM 723 N N . GLN A 1 100 ? 0.335 -41.324 24.469 1.00 35.38 100 GLN A N 1
ATOM 724 C CA . GLN A 1 100 ? 1.497 -40.870 23.673 1.00 35.38 100 GLN A CA 1
ATOM 725 C C . GLN A 1 100 ? 2.844 -40.828 24.414 1.00 35.38 100 GLN A C 1
ATOM 727 O O . GLN A 1 100 ? 3.829 -40.310 23.896 1.00 35.38 100 GLN A O 1
ATOM 732 N N . ALA A 1 101 ? 2.954 -41.447 25.589 1.00 34.34 101 ALA A N 1
ATOM 733 C CA . ALA A 1 101 ? 4.231 -41.572 26.291 1.00 34.34 101 ALA A CA 1
ATOM 734 C C . ALA A 1 101 ? 4.981 -42.858 25.894 1.00 34.34 101 ALA A C 1
ATOM 736 O O . ALA A 1 101 ? 5.109 -43.767 26.711 1.00 34.34 101 ALA A O 1
ATOM 737 N N . LYS A 1 102 ? 5.453 -42.955 24.639 1.00 33.34 102 LYS A N 1
ATOM 738 C CA . LYS A 1 102 ? 6.580 -43.828 24.227 1.00 33.34 102 LYS A CA 1
ATOM 739 C C . LYS A 1 102 ? 6.901 -43.673 22.733 1.00 33.34 102 LYS A C 1
ATOM 741 O O . LYS A 1 102 ? 6.440 -44.466 21.928 1.00 33.34 102 LYS A O 1
ATOM 746 N N . SER A 1 103 ? 7.765 -42.718 22.385 1.00 29.03 103 SER A N 1
ATOM 747 C CA . SER A 1 103 ? 8.927 -42.977 21.514 1.00 29.03 103 SER A CA 1
ATOM 748 C C . SER A 1 103 ? 9.713 -41.702 21.192 1.00 29.03 103 SER A C 1
ATOM 750 O O . SER A 1 103 ? 9.209 -40.816 20.518 1.00 29.03 103 SER A O 1
ATOM 752 N N . LYS A 1 104 ? 10.987 -41.739 21.596 1.00 29.55 104 LYS A N 1
ATOM 753 C CA . LYS A 1 104 ? 12.177 -41.128 20.981 1.00 29.55 104 LYS A CA 1
ATOM 754 C C . LYS A 1 104 ? 12.316 -39.597 20.936 1.00 29.55 104 LYS A C 1
ATOM 756 O O . LYS A 1 104 ? 11.731 -38.877 20.145 1.00 29.55 104 LYS A O 1
ATOM 761 N N . SER A 1 105 ? 13.246 -39.200 21.794 1.00 27.23 105 SER A N 1
ATOM 762 C CA . SER A 1 105 ? 14.096 -38.021 21.874 1.00 27.23 105 SER A CA 1
ATOM 763 C C . SER A 1 105 ? 14.810 -37.597 20.581 1.00 27.23 105 SER A C 1
ATOM 765 O O . SER A 1 105 ? 15.357 -38.438 19.872 1.00 27.23 105 SER A O 1
ATOM 767 N N . GLY A 1 106 ? 14.948 -36.271 20.436 1.00 27.86 106 GLY A N 1
ATOM 768 C CA . GLY A 1 106 ? 16.129 -35.605 19.877 1.00 27.86 106 GLY A CA 1
ATOM 769 C C . GLY A 1 106 ? 15.955 -34.929 18.518 1.00 27.86 106 GLY A C 1
ATOM 770 O O . GLY A 1 106 ? 16.351 -35.524 17.531 1.00 27.86 106 GLY A O 1
ATOM 771 N N . GLU A 1 107 ? 15.473 -33.678 18.479 1.00 26.00 107 GLU A N 1
ATOM 772 C CA . GLU A 1 107 ? 15.882 -32.686 17.466 1.00 26.00 107 GLU A CA 1
ATOM 773 C C . GLU A 1 107 ? 15.415 -31.262 17.823 1.00 26.00 107 GLU A C 1
ATOM 775 O O . GLU A 1 107 ? 14.470 -31.060 18.584 1.00 26.00 107 GLU A O 1
ATOM 780 N N . SER A 1 108 ? 16.166 -30.283 17.322 1.00 25.27 108 SER A N 1
ATOM 781 C CA . SER A 1 108 ? 16.120 -28.845 17.606 1.00 25.27 108 SER A CA 1
ATOM 782 C C . SER A 1 108 ? 14.729 -28.203 17.544 1.00 25.27 108 SER A C 1
ATOM 784 O O . SER A 1 108 ? 13.980 -28.410 16.593 1.00 25.27 108 SER A O 1
ATOM 786 N N . ILE A 1 109 ? 14.451 -27.323 18.509 1.00 28.22 109 ILE A N 1
ATOM 787 C CA . ILE A 1 109 ? 13.271 -26.452 18.560 1.00 28.22 109 ILE A CA 1
ATOM 788 C C . ILE A 1 109 ? 13.323 -25.471 17.374 1.00 28.22 109 ILE A C 1
ATOM 790 O O . ILE A 1 109 ? 14.001 -24.446 17.433 1.00 28.22 109 ILE A O 1
ATOM 794 N N . GLN A 1 110 ? 12.622 -25.794 16.286 1.00 26.52 110 GLN A N 1
ATOM 795 C CA . GLN A 1 110 ? 12.236 -24.825 15.259 1.00 26.52 110 GLN A CA 1
ATOM 796 C C . GLN A 1 110 ? 11.047 -23.988 15.763 1.00 26.52 110 GLN A C 1
ATOM 798 O O . GLN A 1 110 ? 10.172 -24.526 16.448 1.00 26.52 110 GLN A O 1
ATOM 803 N N . PRO A 1 111 ? 10.980 -22.684 15.436 1.00 29.86 111 PRO A N 1
ATOM 804 C CA . PRO A 1 111 ? 9.849 -21.846 15.808 1.00 29.86 111 PRO A CA 1
ATOM 805 C C . PRO A 1 111 ? 8.575 -22.363 15.130 1.00 29.86 111 PRO A C 1
ATOM 807 O O . PRO A 1 111 ? 8.537 -22.623 13.928 1.00 29.86 111 PRO A O 1
ATOM 810 N N . THR A 1 112 ? 7.536 -22.535 15.939 1.00 29.47 112 THR A N 1
ATOM 811 C CA . THR A 1 112 ? 6.234 -23.083 15.564 1.00 29.47 112 THR A CA 1
ATOM 812 C C . THR A 1 112 ? 5.609 -22.295 14.420 1.00 29.47 112 THR A C 1
ATOM 814 O O . THR A 1 112 ? 5.376 -21.093 14.546 1.00 29.47 112 THR A O 1
ATOM 817 N N . ALA A 1 113 ? 5.319 -22.990 13.320 1.00 33.03 113 ALA A N 1
ATOM 818 C CA . ALA A 1 113 ? 4.576 -22.464 12.187 1.00 33.03 113 ALA A CA 1
ATOM 819 C C . ALA A 1 113 ? 3.255 -21.840 12.663 1.00 33.03 113 ALA A C 1
ATOM 821 O O . ALA A 1 113 ? 2.436 -22.515 13.292 1.00 33.03 113 ALA A O 1
ATOM 822 N N . SER A 1 114 ? 3.047 -20.553 12.374 1.00 39.44 114 SER A N 1
ATOM 823 C CA . SER A 1 114 ? 1.745 -19.926 12.574 1.00 39.44 114 SER A CA 1
ATOM 824 C C . SER A 1 114 ? 0.715 -20.675 11.726 1.00 39.44 114 SER A C 1
ATOM 826 O O . SER A 1 114 ? 0.969 -21.015 10.566 1.00 39.44 114 SER A O 1
ATOM 828 N N . ALA A 1 115 ? -0.440 -20.990 12.314 1.00 44.91 115 ALA A N 1
ATOM 829 C CA . ALA A 1 115 ? -1.548 -21.573 11.575 1.00 44.91 115 ALA A CA 1
ATOM 830 C C . ALA A 1 115 ? -1.878 -20.642 10.397 1.00 44.91 115 ALA A C 1
ATOM 832 O O . ALA A 1 115 ? -2.277 -19.493 10.592 1.00 44.91 115 ALA A O 1
ATOM 833 N N . ARG A 1 116 ? -1.645 -21.106 9.164 1.00 58.50 116 ARG A N 1
ATOM 834 C CA . ARG A 1 116 ? -1.942 -20.319 7.964 1.00 58.50 116 ARG A CA 1
ATOM 835 C C . ARG A 1 116 ? -3.455 -20.138 7.878 1.00 58.50 116 ARG A C 1
ATOM 837 O O . ARG A 1 116 ? -4.178 -21.088 7.589 1.00 58.50 116 ARG A O 1
ATOM 844 N N . VAL A 1 117 ? -3.921 -18.918 8.125 1.00 64.69 117 VAL A N 1
ATOM 845 C CA . VAL A 1 117 ? -5.325 -18.529 7.955 1.00 64.69 117 VAL A CA 1
ATOM 846 C C . VAL A 1 117 ? -5.745 -18.761 6.504 1.00 64.69 117 VAL A C 1
ATOM 848 O O . VAL A 1 117 ? -5.136 -18.217 5.580 1.00 64.69 117 VAL A O 1
ATOM 851 N N . ASN A 1 118 ? -6.794 -19.558 6.293 1.00 75.06 118 ASN A N 1
ATOM 852 C CA . ASN A 1 118 ? -7.379 -19.749 4.969 1.00 75.06 118 ASN A CA 1
ATOM 853 C C . ASN A 1 118 ? -8.323 -18.583 4.648 1.00 75.06 118 ASN A C 1
ATOM 855 O O . ASN A 1 118 ? -9.519 -18.628 4.938 1.00 75.06 118 ASN A O 1
ATOM 859 N N . LEU A 1 119 ? -7.765 -17.544 4.025 1.00 75.31 119 LEU A N 1
ATOM 860 C CA . LEU A 1 119 ? -8.493 -16.324 3.672 1.00 75.31 119 LEU A CA 1
ATOM 861 C C . LEU A 1 119 ? -9.691 -16.572 2.750 1.00 75.31 119 LEU A C 1
ATOM 863 O O . LEU A 1 119 ? -10.656 -15.823 2.817 1.00 75.31 119 LEU A O 1
ATOM 867 N N . PHE A 1 120 ? -9.660 -17.617 1.918 1.00 72.06 120 PHE A N 1
ATOM 868 C CA . PHE A 1 120 ? -10.770 -17.927 1.017 1.00 72.06 120 PHE A CA 1
ATOM 869 C C . PHE A 1 120 ? -12.003 -18.403 1.789 1.00 72.06 120 PHE A C 1
ATOM 871 O O . PHE A 1 120 ? -13.104 -17.902 1.574 1.00 72.06 120 PHE A O 1
ATOM 878 N N . LYS A 1 121 ? -11.810 -19.314 2.750 1.00 75.44 121 LYS A N 1
ATOM 879 C CA . LYS A 1 121 ? -12.898 -19.788 3.618 1.00 75.44 121 LYS A CA 1
ATOM 880 C C . LYS A 1 121 ? -13.467 -18.652 4.467 1.00 75.44 121 LYS A C 1
ATOM 882 O O . LYS A 1 121 ? -14.677 -18.531 4.617 1.00 75.44 121 LYS A O 1
ATOM 887 N N . VAL A 1 122 ? -12.584 -17.807 4.992 1.00 75.88 122 VAL A N 1
ATOM 888 C CA . VAL A 1 122 ? -12.971 -16.625 5.765 1.00 75.88 122 VAL A CA 1
ATOM 889 C C . VAL A 1 122 ? -13.788 -15.651 4.915 1.00 75.88 122 VAL A C 1
ATOM 891 O O . VAL A 1 122 ? -14.800 -15.140 5.378 1.00 75.88 122 VAL A O 1
ATOM 894 N N . GLN A 1 123 ? -13.393 -15.434 3.660 1.00 77.06 123 GLN A N 1
ATOM 895 C CA . GLN A 1 123 ? -14.102 -14.553 2.739 1.00 77.06 123 GLN A CA 1
ATOM 896 C C . GLN A 1 123 ? -15.524 -15.037 2.420 1.00 77.06 123 GLN A C 1
ATOM 898 O O . GLN A 1 123 ? -16.412 -14.202 2.284 1.00 77.06 123 GLN A O 1
ATOM 903 N N . GLN A 1 124 ? -15.760 -16.350 2.332 1.00 74.19 124 GLN A N 1
ATOM 904 C CA . GLN A 1 124 ? -17.105 -16.898 2.107 1.00 74.19 124 GLN A CA 1
ATOM 905 C C . GLN A 1 124 ? -18.062 -16.630 3.276 1.00 74.19 124 GLN A C 1
ATOM 907 O O . GLN A 1 124 ? -19.244 -16.407 3.047 1.00 74.19 124 GLN A O 1
ATOM 912 N N . GLY A 1 125 ? -17.556 -16.621 4.513 1.00 78.06 125 GLY A N 1
ATOM 913 C CA . GLY A 1 125 ? -18.348 -16.331 5.714 1.00 78.06 125 GLY A CA 1
ATOM 914 C C . GLY A 1 125 ? -18.373 -14.854 6.121 1.00 78.06 125 GLY A C 1
ATOM 915 O O . GLY A 1 125 ? -18.930 -14.523 7.166 1.00 78.06 125 GLY A O 1
ATOM 916 N N . PHE A 1 126 ? -17.737 -13.959 5.356 1.00 84.81 126 PHE A N 1
ATOM 917 C CA . PHE A 1 126 ? -17.670 -12.535 5.683 1.00 84.81 126 PHE A CA 1
ATOM 918 C C . PHE A 1 126 ? -18.855 -11.768 5.073 1.00 84.81 126 PHE A C 1
ATOM 920 O O . PHE A 1 126 ? -19.020 -11.740 3.851 1.00 84.81 126 PHE A O 1
ATOM 927 N N . GLY A 1 127 ? -19.655 -11.127 5.931 1.00 87.00 127 GLY A N 1
ATOM 928 C CA . GLY A 1 127 ? -20.882 -10.405 5.572 1.00 87.00 127 GLY A CA 1
ATOM 929 C C . GLY A 1 127 ? -21.154 -9.210 6.498 1.00 87.00 127 GLY A C 1
ATOM 930 O O . GLY A 1 127 ? -20.289 -8.839 7.303 1.00 87.00 127 GLY A O 1
ATOM 931 N N . VAL A 1 128 ? -22.362 -8.636 6.421 1.00 88.38 128 VAL A N 1
ATOM 932 C CA . VAL A 1 128 ? -22.738 -7.374 7.095 1.00 88.38 128 VAL A CA 1
ATOM 933 C C . VAL A 1 128 ? -22.546 -7.397 8.613 1.00 88.38 128 VAL A C 1
ATOM 935 O O . VAL A 1 128 ? -22.105 -6.406 9.196 1.00 88.38 128 VAL A O 1
ATOM 938 N N . LEU A 1 129 ? -22.788 -8.539 9.266 1.00 88.75 129 LEU A N 1
ATOM 939 C CA . LEU A 1 129 ? -22.596 -8.702 10.714 1.00 88.75 129 LEU A CA 1
ATOM 940 C C . LEU A 1 129 ? -21.129 -8.520 11.107 1.00 88.75 129 LEU A C 1
ATOM 942 O O . LEU A 1 129 ? -20.802 -7.764 12.021 1.00 88.75 129 LEU A O 1
ATOM 946 N N . ASN A 1 130 ? -20.233 -9.180 10.370 1.00 89.44 130 ASN A N 1
ATOM 947 C CA . ASN A 1 130 ? -18.796 -9.097 10.603 1.00 89.44 130 ASN A CA 1
ATOM 948 C C . ASN A 1 130 ? -18.273 -7.687 10.305 1.00 89.44 130 ASN A C 1
ATOM 950 O O . ASN A 1 130 ? -17.415 -7.188 11.032 1.00 89.44 130 ASN A O 1
ATOM 954 N N . ALA A 1 131 ? -18.819 -7.026 9.280 1.00 90.94 131 ALA A N 1
ATOM 955 C CA . ALA A 1 131 ? -18.492 -5.642 8.959 1.00 90.94 131 ALA A CA 1
ATOM 956 C C . ALA A 1 131 ? -18.921 -4.669 10.074 1.00 90.94 131 ALA A C 1
ATOM 958 O O . ALA A 1 131 ? -18.133 -3.810 10.475 1.00 90.94 131 ALA A O 1
ATOM 959 N N . ALA A 1 132 ? -20.125 -4.827 10.630 1.00 90.56 132 ALA A N 1
ATOM 960 C CA . ALA A 1 132 ? -20.613 -4.010 11.743 1.00 90.56 132 ALA A CA 1
ATOM 961 C C . ALA A 1 132 ? -19.776 -4.211 13.018 1.00 90.56 132 ALA A C 1
ATOM 963 O O . ALA A 1 132 ? -19.354 -3.240 13.653 1.00 90.56 132 ALA A O 1
ATOM 964 N N . ILE A 1 133 ? -19.457 -5.467 13.347 1.00 91.88 133 ILE A N 1
ATOM 965 C CA . ILE A 1 133 ? -18.578 -5.833 14.467 1.00 91.88 133 ILE A CA 1
ATOM 966 C C . ILE A 1 133 ? -17.177 -5.235 14.283 1.00 91.88 133 ILE A C 1
ATOM 968 O O . ILE A 1 133 ? -16.631 -4.647 15.217 1.00 91.88 133 ILE A O 1
ATOM 972 N N . ALA A 1 134 ? -16.605 -5.334 13.079 1.00 93.56 134 ALA A N 1
ATOM 973 C CA . ALA A 1 134 ? -15.312 -4.745 12.747 1.00 93.56 134 ALA A CA 1
ATOM 974 C C . ALA A 1 134 ? -15.320 -3.217 12.898 1.00 93.56 134 ALA A C 1
ATOM 976 O O . ALA A 1 134 ? -14.429 -2.665 13.542 1.00 93.56 134 ALA A O 1
ATOM 977 N N . ASN A 1 135 ? -16.345 -2.540 12.371 1.00 93.56 135 ASN A N 1
ATOM 978 C CA . ASN A 1 135 ? -16.519 -1.094 12.515 1.00 93.56 135 ASN A CA 1
ATOM 979 C C . ASN A 1 135 ? -16.585 -0.677 13.987 1.00 93.56 135 ASN A C 1
ATOM 981 O O . ASN A 1 135 ? -15.919 0.274 14.397 1.00 93.56 135 ASN A O 1
ATOM 985 N N . HIS A 1 136 ? -17.365 -1.389 14.802 1.00 93.56 136 HIS A N 1
ATOM 986 C CA . HIS A 1 136 ? -17.463 -1.085 16.225 1.00 93.56 136 HIS A CA 1
ATOM 987 C C . HIS A 1 136 ? -16.138 -1.354 16.955 1.00 93.56 136 HIS A C 1
ATOM 989 O O . HIS A 1 136 ? -15.693 -0.522 17.741 1.00 93.56 136 HIS A O 1
ATOM 995 N N . CYS A 1 137 ? -15.451 -2.455 16.637 1.00 94.81 137 CYS A N 1
ATOM 996 C CA . CYS A 1 137 ? -14.129 -2.771 17.180 1.00 94.81 137 CYS A CA 1
ATOM 997 C C . CYS A 1 137 ? -13.109 -1.657 16.899 1.00 94.81 137 CYS A C 1
ATOM 999 O O . CYS A 1 137 ? -12.418 -1.215 17.817 1.00 94.81 137 CYS A O 1
ATOM 1001 N N . ILE A 1 138 ? -13.062 -1.152 15.661 1.00 94.81 138 ILE A N 1
ATOM 1002 C CA . ILE A 1 138 ? -12.180 -0.043 15.273 1.00 94.81 138 ILE A CA 1
ATOM 1003 C C . ILE A 1 138 ? -12.508 1.215 16.081 1.00 94.81 138 ILE A C 1
ATOM 1005 O O . ILE A 1 138 ? -11.589 1.843 16.593 1.00 94.81 138 ILE A O 1
ATOM 1009 N N . LYS A 1 139 ? -13.791 1.559 16.261 1.00 94.06 139 LYS A N 1
ATOM 1010 C CA . LYS A 1 139 ? -14.200 2.725 17.069 1.00 94.06 139 LYS A CA 1
ATOM 1011 C C . LYS A 1 139 ? -13.683 2.635 18.507 1.00 94.06 139 LYS A C 1
ATOM 1013 O O . LYS A 1 139 ? -13.037 3.571 18.972 1.00 94.06 139 LYS A O 1
ATOM 1018 N N . LEU A 1 140 ? -13.900 1.499 19.179 1.00 94.31 140 LEU A N 1
ATOM 1019 C CA . LEU A 1 140 ? -13.441 1.302 20.561 1.00 94.31 140 LEU A CA 1
ATOM 1020 C C . LEU A 1 140 ? -11.913 1.367 20.673 1.00 94.31 140 LEU A C 1
ATOM 1022 O O . LEU A 1 140 ? -11.381 1.970 21.603 1.00 94.31 140 LEU A O 1
ATOM 1026 N N . LEU A 1 141 ? -11.200 0.763 19.719 1.00 93.75 141 LEU A N 1
ATOM 1027 C CA . LEU A 1 141 ? -9.740 0.806 19.685 1.00 93.75 141 LEU A CA 1
ATOM 1028 C C . LEU A 1 141 ? -9.214 2.218 19.432 1.00 93.75 141 LEU A C 1
ATOM 1030 O O . LEU A 1 141 ? -8.256 2.618 20.085 1.00 93.75 141 LEU A O 1
ATOM 1034 N N . THR A 1 142 ? -9.820 2.978 18.520 1.00 93.25 142 THR A N 1
ATOM 1035 C CA . THR A 1 142 ? -9.429 4.368 18.262 1.00 93.25 142 THR A CA 1
ATOM 1036 C C . THR A 1 142 ? -9.555 5.210 19.528 1.00 93.25 142 THR A C 1
ATOM 1038 O O . THR A 1 142 ? -8.586 5.871 19.892 1.00 93.25 142 THR A O 1
ATOM 1041 N N . GLU A 1 143 ? -10.676 5.116 20.255 1.00 92.19 143 GLU A N 1
ATOM 1042 C CA . GLU A 1 143 ? -10.857 5.855 21.515 1.00 92.19 143 GLU A CA 1
ATOM 1043 C C . GLU A 1 143 ? -9.802 5.478 22.570 1.00 92.19 143 GLU A C 1
ATOM 1045 O O . GLU A 1 143 ? -9.167 6.358 23.149 1.00 92.19 143 GLU A O 1
ATOM 1050 N N . LEU A 1 144 ? -9.519 4.182 22.761 1.00 90.62 144 LEU A N 1
ATOM 1051 C CA . LEU A 1 144 ? -8.475 3.727 23.695 1.00 90.62 144 LEU A CA 1
ATOM 1052 C C . LEU A 1 144 ? -7.076 4.247 23.338 1.00 90.62 144 LEU A C 1
ATOM 1054 O O . LEU A 1 144 ? -6.249 4.518 24.211 1.00 90.62 144 LEU A O 1
ATOM 1058 N N . ILE A 1 145 ? -6.782 4.336 22.044 1.00 89.50 145 ILE A N 1
ATOM 1059 C CA . ILE A 1 145 ? -5.482 4.768 21.534 1.00 89.50 145 ILE A CA 1
ATOM 1060 C C . ILE A 1 145 ? -5.343 6.294 21.560 1.00 89.50 145 ILE A C 1
ATOM 1062 O O . ILE A 1 145 ? -4.233 6.801 21.758 1.00 89.50 145 ILE A O 1
ATOM 1066 N N . ASP A 1 146 ? -6.439 7.030 21.403 1.00 89.56 146 ASP A N 1
ATOM 1067 C CA . ASP A 1 146 ? -6.475 8.478 21.593 1.00 89.56 146 ASP A CA 1
ATOM 1068 C C . ASP A 1 146 ? -6.307 8.859 23.068 1.00 89.56 146 ASP A C 1
ATOM 1070 O O . ASP A 1 146 ? -5.508 9.747 23.372 1.00 89.56 146 ASP A O 1
ATOM 1074 N N . ASP A 1 147 ? -6.898 8.105 23.996 1.00 87.44 147 ASP A N 1
ATOM 1075 C CA . ASP A 1 147 ? -6.627 8.272 25.428 1.00 87.44 147 ASP A CA 1
ATOM 1076 C C . ASP A 1 147 ? -5.135 8.074 25.752 1.00 87.44 147 ASP A C 1
ATOM 1078 O O . ASP A 1 147 ? -4.541 8.841 26.517 1.00 87.44 147 ASP A O 1
ATOM 1082 N N . LEU A 1 148 ? -4.480 7.094 25.113 1.00 86.38 148 LEU A N 1
ATOM 1083 C CA . LEU A 1 148 ? -3.051 6.843 25.322 1.00 86.38 148 LEU A CA 1
ATOM 1084 C C . LEU A 1 148 ? -2.190 8.005 24.805 1.00 86.38 148 LEU A C 1
ATOM 1086 O O . LEU A 1 148 ? -1.177 8.337 25.427 1.00 86.38 148 LEU A O 1
ATOM 1090 N N . LYS A 1 149 ? -2.571 8.636 23.684 1.00 84.44 149 LYS A N 1
ATOM 1091 C CA . LYS A 1 149 ? -1.888 9.836 23.157 1.00 84.44 149 LYS A CA 1
ATOM 1092 C C . LYS A 1 149 ? -1.934 10.974 24.163 1.00 84.44 149 LYS A C 1
ATOM 1094 O O . LYS A 1 149 ? -0.911 11.628 24.386 1.00 84.44 149 LYS A O 1
ATOM 1099 N N . ILE A 1 150 ? -3.105 11.201 24.755 1.00 83.06 150 ILE A N 1
ATOM 1100 C CA . ILE A 1 150 ? -3.319 12.264 25.737 1.00 83.06 150 ILE A CA 1
ATOM 1101 C C . ILE A 1 150 ? -2.442 11.997 26.966 1.00 83.06 150 ILE A C 1
ATOM 1103 O O . ILE A 1 150 ? -1.631 12.848 27.323 1.00 83.06 150 ILE A O 1
ATOM 1107 N N . GLU A 1 151 ? -2.491 10.786 27.534 1.00 80.62 151 GLU A N 1
ATOM 1108 C CA . GLU A 1 151 ? -1.685 10.409 28.709 1.00 80.62 151 GLU A CA 1
ATOM 1109 C C . GLU A 1 151 ? -0.169 10.493 28.442 1.00 80.62 151 GLU A C 1
ATOM 1111 O O . GLU A 1 151 ? 0.601 10.996 29.267 1.00 80.62 151 GLU A O 1
ATOM 1116 N N . THR A 1 152 ? 0.280 10.059 27.260 1.00 76.62 152 THR A N 1
ATOM 1117 C CA . THR A 1 152 ? 1.700 10.124 26.866 1.00 76.62 152 THR A CA 1
ATOM 1118 C C . THR A 1 152 ? 2.179 11.572 26.717 1.00 76.62 152 THR A C 1
ATOM 1120 O O . THR A 1 152 ? 3.302 11.895 27.095 1.00 76.62 152 THR A O 1
ATOM 1123 N N . THR A 1 153 ? 1.336 12.463 26.194 1.00 72.75 153 THR A N 1
ATOM 1124 C CA . THR A 1 153 ? 1.684 13.884 26.034 1.00 72.75 153 THR A CA 1
ATOM 1125 C C . THR A 1 153 ? 1.723 14.586 27.390 1.00 72.75 153 THR A C 1
ATOM 1127 O O . THR A 1 153 ? 2.721 15.220 27.724 1.00 72.75 153 THR A O 1
ATOM 1130 N N . SER A 1 154 ? 0.707 14.373 28.232 1.00 69.81 154 SER A N 1
ATOM 1131 C CA . SER A 1 154 ? 0.645 14.965 29.572 1.00 69.81 154 SER A CA 1
ATOM 1132 C C . SER A 1 154 ? 1.783 14.499 30.486 1.00 69.81 154 SER A C 1
ATOM 1134 O O . SER A 1 154 ? 2.315 15.286 31.265 1.00 69.81 154 SER A O 1
ATOM 1136 N N . SER A 1 155 ? 2.198 13.233 30.388 1.00 64.19 155 SER A N 1
ATOM 1137 C CA . SER A 1 155 ? 3.335 12.719 31.164 1.00 64.19 155 SER A CA 1
ATOM 1138 C C . SER A 1 155 ? 4.681 13.296 30.710 1.00 64.19 155 SER A C 1
ATOM 1140 O O . SER A 1 155 ? 5.538 13.563 31.556 1.00 64.19 155 SER A O 1
ATOM 1142 N N . MET A 1 156 ? 4.866 13.554 29.409 1.00 59.94 156 MET A N 1
ATOM 1143 C CA . MET A 1 156 ? 6.059 14.241 28.896 1.00 59.94 156 MET A CA 1
ATOM 1144 C C . MET A 1 156 ? 6.131 15.706 29.344 1.00 59.94 156 MET A C 1
ATOM 1146 O O . MET A 1 156 ? 7.215 16.159 29.713 1.00 59.94 156 MET A O 1
ATOM 1150 N N . ASP A 1 157 ? 5.005 16.423 29.380 1.00 59.19 157 ASP A N 1
ATOM 1151 C CA . ASP A 1 157 ? 4.958 17.821 29.836 1.00 59.19 157 ASP A CA 1
ATOM 1152 C C . ASP A 1 157 ? 5.336 17.956 31.322 1.00 59.19 157 ASP A C 1
ATOM 1154 O O . ASP A 1 157 ? 6.076 18.863 31.713 1.00 59.19 157 ASP A O 1
ATOM 1158 N N . ILE A 1 158 ? 4.903 17.003 32.155 1.00 57.50 158 ILE A N 1
ATOM 1159 C CA . ILE A 1 158 ? 5.249 16.954 33.584 1.00 57.50 158 ILE A CA 1
ATOM 1160 C C . ILE A 1 158 ? 6.734 16.598 33.784 1.00 57.50 158 ILE A C 1
ATOM 1162 O O . ILE A 1 158 ? 7.403 17.190 34.635 1.00 57.50 158 ILE A O 1
ATOM 1166 N N . GLN A 1 159 ? 7.285 15.675 32.985 1.00 54.28 159 GLN A N 1
ATOM 1167 C CA . GLN A 1 159 ? 8.707 15.301 33.054 1.00 54.28 159 GLN A CA 1
ATOM 1168 C C . GLN A 1 159 ? 9.639 16.420 32.565 1.00 54.28 159 GLN A C 1
ATOM 1170 O O . GLN A 1 159 ? 10.701 16.625 33.156 1.00 54.28 159 GLN A O 1
ATOM 1175 N N . GLN A 1 160 ? 9.235 17.194 31.550 1.00 53.62 160 GLN A N 1
ATOM 1176 C CA . GLN A 1 160 ? 9.996 18.364 31.092 1.00 53.62 160 GLN A CA 1
ATOM 1177 C C . GLN A 1 160 ? 10.031 19.488 32.138 1.00 53.62 160 GLN A C 1
ATOM 1179 O O . GLN A 1 160 ? 11.050 20.164 32.259 1.00 53.62 160 GLN A O 1
ATOM 1184 N N . GLN A 1 161 ? 8.973 19.658 32.938 1.00 51.56 161 GLN A N 1
ATOM 1185 C CA . GLN A 1 161 ? 8.948 20.650 34.023 1.00 51.56 161 GLN A CA 1
ATOM 1186 C C . GLN A 1 161 ? 9.726 20.220 35.277 1.00 51.56 161 GLN A C 1
ATOM 1188 O O . GLN A 1 161 ? 10.201 21.081 36.014 1.00 51.56 161 GLN A O 1
ATOM 1193 N N . GLN A 1 162 ? 9.896 18.916 35.526 1.00 50.47 162 GLN A N 1
ATOM 1194 C CA . GLN A 1 162 ? 10.591 18.405 36.720 1.00 50.47 162 GLN A CA 1
ATOM 1195 C C . GLN A 1 162 ? 12.055 17.994 36.492 1.00 50.47 162 GLN A C 1
ATOM 1197 O O . GLN A 1 162 ? 12.707 17.544 37.433 1.00 50.47 162 GLN A O 1
ATOM 1202 N N . GLY A 1 163 ? 12.604 18.152 35.281 1.00 45.34 163 GLY A N 1
ATOM 1203 C CA . GLY A 1 163 ? 14.028 17.906 35.004 1.00 45.34 163 GLY A CA 1
ATOM 1204 C C . GLY A 1 163 ? 14.501 16.468 35.266 1.00 45.34 163 GLY A C 1
ATOM 1205 O O . GLY A 1 163 ? 15.703 16.231 35.376 1.00 45.34 163 GLY A O 1
ATOM 1206 N N . GLN A 1 164 ? 13.582 15.504 35.382 1.00 45.84 164 GLN A N 1
ATOM 1207 C CA . GLN A 1 164 ? 13.914 14.098 35.598 1.00 45.84 164 GLN A CA 1
ATOM 1208 C C . GLN A 1 164 ? 14.090 13.396 34.251 1.00 45.84 164 GLN A C 1
ATOM 1210 O O . GLN A 1 164 ? 13.137 13.176 33.506 1.00 45.84 164 GLN A O 1
ATOM 1215 N N . SER A 1 165 ? 15.334 13.030 33.945 1.00 44.47 165 SER A N 1
ATOM 1216 C CA . SER A 1 165 ? 15.661 12.079 32.887 1.00 44.47 165 SER A CA 1
ATOM 1217 C C . SER A 1 165 ? 15.029 10.716 33.197 1.00 44.47 165 SER A C 1
ATOM 1219 O O . SER A 1 165 ? 15.095 10.235 34.329 1.00 44.47 165 SER A O 1
ATOM 1221 N N . GLN A 1 166 ? 14.399 10.102 32.188 1.00 45.97 166 GLN A N 1
ATOM 1222 C CA . GLN A 1 166 ? 13.744 8.795 32.299 1.00 45.97 166 GLN A CA 1
ATOM 1223 C C . GLN A 1 166 ? 14.629 7.766 33.026 1.00 45.97 166 GLN A C 1
ATOM 1225 O O . GLN A 1 166 ? 15.777 7.566 32.618 1.00 45.97 166 GLN A O 1
ATOM 1230 N N . PRO A 1 167 ? 14.105 7.016 34.013 1.00 42.28 167 PRO A N 1
ATOM 1231 C CA . PRO A 1 167 ? 14.731 5.770 34.404 1.00 42.28 167 PRO A CA 1
ATOM 1232 C C . PRO A 1 167 ? 14.494 4.755 33.281 1.00 42.28 167 PRO A C 1
ATOM 1234 O O . PRO A 1 167 ? 13.384 4.264 33.079 1.00 42.28 167 PRO A O 1
ATOM 1237 N N . SER A 1 168 ? 15.559 4.423 32.554 1.00 41.50 168 SER A N 1
ATOM 1238 C CA . SER A 1 168 ? 15.618 3.475 31.426 1.00 41.50 168 SER A CA 1
ATOM 1239 C C . SER A 1 168 ? 15.253 2.020 31.782 1.00 41.50 168 SER A C 1
ATOM 1241 O O . SER A 1 168 ? 15.491 1.108 30.992 1.00 41.50 168 SER A O 1
ATOM 1243 N N . THR A 1 169 ? 14.712 1.782 32.978 1.00 43.06 169 THR A N 1
ATOM 1244 C CA . THR A 1 169 ? 14.472 0.468 33.587 1.00 43.06 169 THR A CA 1
ATOM 1245 C C . THR A 1 169 ? 13.174 0.421 34.404 1.00 43.06 169 THR A C 1
ATOM 1247 O O . THR A 1 169 ? 13.060 -0.375 35.334 1.00 43.06 169 THR A O 1
ATOM 1250 N N . ALA A 1 170 ? 12.170 1.247 34.087 1.00 52.75 170 ALA A N 1
ATOM 1251 C CA . ALA A 1 170 ? 10.828 1.016 34.621 1.00 52.75 170 ALA A CA 1
ATOM 1252 C C . ALA A 1 170 ? 10.287 -0.310 34.055 1.00 52.75 170 ALA A C 1
ATOM 1254 O O . ALA A 1 170 ? 10.168 -0.472 32.837 1.00 52.75 170 ALA A O 1
ATOM 1255 N N . ALA A 1 171 ? 10.015 -1.279 34.934 1.00 62.38 171 ALA A N 1
ATOM 1256 C CA . ALA A 1 171 ? 9.378 -2.535 34.558 1.00 62.38 171 ALA A CA 1
ATOM 1257 C C . ALA A 1 171 ? 8.057 -2.240 33.829 1.00 62.38 171 ALA A C 1
ATOM 1259 O O . ALA A 1 171 ? 7.294 -1.372 34.258 1.00 62.38 171 ALA A O 1
ATOM 1260 N N . LEU A 1 172 ? 7.807 -2.932 32.712 1.00 75.50 172 LEU A N 1
ATOM 1261 C CA . LEU A 1 172 ? 6.553 -2.787 31.972 1.00 75.50 172 LEU A CA 1
ATOM 1262 C C . LEU A 1 172 ? 5.376 -3.090 32.915 1.00 75.50 172 LEU A C 1
ATOM 1264 O O . LEU A 1 172 ? 5.434 -4.096 33.626 1.00 75.50 172 LEU A O 1
ATOM 1268 N N . PRO A 1 173 ? 4.332 -2.246 32.941 1.00 81.44 173 PRO A N 1
ATOM 1269 C CA . PRO A 1 173 ? 3.195 -2.468 33.819 1.00 81.44 173 PRO A CA 1
ATOM 1270 C C . PRO A 1 173 ? 2.434 -3.738 33.418 1.00 81.44 173 PRO A C 1
ATOM 1272 O O . PRO A 1 173 ? 2.397 -4.120 32.246 1.00 81.44 173 PRO A O 1
ATOM 1275 N N . GLU A 1 174 ? 1.823 -4.403 34.398 1.00 86.12 174 GLU A N 1
ATOM 1276 C CA . GLU A 1 174 ? 1.012 -5.596 34.149 1.00 86.12 174 GLU A CA 1
ATOM 1277 C C . GLU A 1 174 ? -0.285 -5.225 33.399 1.00 86.12 174 GLU A C 1
ATOM 1279 O O . GLU A 1 174 ? -0.882 -4.190 33.715 1.00 86.12 174 GLU A O 1
ATOM 1284 N N . PRO A 1 175 ? -0.745 -6.032 32.422 1.00 88.94 175 PRO A N 1
ATOM 1285 C CA . PRO A 1 175 ? -1.996 -5.778 31.709 1.00 88.94 175 PRO A CA 1
ATOM 1286 C C . PRO A 1 175 ? -3.208 -5.674 32.645 1.00 88.94 175 PRO A C 1
ATOM 1288 O O . PRO A 1 175 ? -3.378 -6.499 33.539 1.00 88.94 175 PRO A O 1
ATOM 1291 N N . ALA A 1 176 ? -4.108 -4.724 32.378 1.00 89.81 176 ALA A N 1
ATOM 1292 C CA . ALA A 1 176 ? -5.312 -4.476 33.184 1.00 89.81 176 ALA A CA 1
ATOM 1293 C C . ALA A 1 176 ? -6.151 -5.750 33.383 1.00 89.81 176 ALA A C 1
ATOM 1295 O O . ALA A 1 176 ? -6.346 -6.474 32.414 1.00 89.81 176 ALA A O 1
ATOM 1296 N N . ASN A 1 177 ? -6.654 -6.049 34.583 1.00 89.69 177 ASN A N 1
ATOM 1297 C CA . ASN A 1 177 ? -7.554 -7.195 34.795 1.00 89.69 177 ASN A CA 1
ATOM 1298 C C . ASN A 1 177 ? -9.006 -6.849 34.412 1.00 89.69 177 ASN A C 1
ATOM 1300 O O . ASN A 1 177 ? -9.312 -5.714 34.051 1.00 89.69 177 ASN A O 1
ATOM 1304 N N . PHE A 1 178 ? -9.909 -7.833 34.465 1.00 85.88 178 PHE A N 1
ATOM 1305 C CA . PHE A 1 178 ? -11.334 -7.647 34.164 1.00 85.88 178 PHE A CA 1
ATOM 1306 C C . PHE A 1 178 ? -12.118 -7.118 35.370 1.00 85.88 178 PHE A C 1
ATOM 1308 O O . PHE A 1 178 ? -13.062 -7.753 35.832 1.00 85.88 178 PHE A O 1
ATOM 1315 N N . ASP A 1 179 ? -11.711 -5.960 35.885 1.00 89.06 179 ASP A N 1
ATOM 1316 C CA . ASP A 1 179 ? -12.474 -5.211 36.882 1.00 89.06 179 ASP A CA 1
ATOM 1317 C C . ASP A 1 179 ? -12.820 -3.821 36.336 1.00 89.06 179 ASP A C 1
ATOM 1319 O O . ASP A 1 179 ? -11.944 -3.019 36.018 1.00 89.06 179 ASP A O 1
ATOM 1323 N N . VAL A 1 180 ? -14.115 -3.537 36.189 1.00 86.69 180 VAL A N 1
ATOM 1324 C CA . VAL A 1 180 ? -14.599 -2.260 35.641 1.00 86.69 180 VAL A CA 1
ATOM 1325 C C . VAL A 1 180 ? -14.277 -1.093 36.584 1.00 86.69 180 VAL A C 1
ATOM 1327 O O . VAL A 1 180 ? -14.088 0.030 36.116 1.00 86.69 180 VAL A O 1
ATOM 1330 N N . LEU A 1 181 ? -14.213 -1.334 37.896 1.00 89.81 181 LEU A N 1
ATOM 1331 C CA . LEU A 1 181 ? -14.110 -0.287 38.917 1.00 89.81 181 LEU A CA 1
ATOM 1332 C C . LEU A 1 181 ? -12.667 0.080 39.275 1.00 89.81 181 LEU A C 1
ATOM 1334 O O . LEU A 1 181 ? -12.443 1.122 39.890 1.00 89.81 181 LEU A O 1
ATOM 1338 N N . GLU A 1 182 ? -11.706 -0.763 38.907 1.00 89.88 182 GLU A N 1
ATOM 1339 C CA . GLU A 1 182 ? -10.292 -0.552 39.205 1.00 89.88 182 GLU A CA 1
ATOM 1340 C C . GLU A 1 182 ? -9.685 0.604 38.404 1.00 89.88 182 GLU A C 1
ATOM 1342 O O . GLU A 1 182 ? -10.078 0.906 37.276 1.00 89.88 182 GLU A O 1
ATOM 1347 N N . ASN A 1 183 ? -8.679 1.266 38.973 1.00 89.56 183 ASN A N 1
ATOM 1348 C CA . ASN A 1 183 ? -8.051 2.424 38.338 1.00 89.56 183 ASN A CA 1
ATOM 1349 C C . ASN A 1 183 ? -6.806 2.021 37.535 1.00 89.56 183 ASN A C 1
ATOM 1351 O O . ASN A 1 183 ? -5.673 2.264 37.953 1.00 89.56 183 ASN A O 1
ATOM 1355 N N . TYR A 1 184 ? -7.018 1.383 36.384 1.00 90.25 184 TYR A N 1
ATOM 1356 C CA . TYR A 1 184 ? -5.934 1.034 35.463 1.00 90.25 184 TYR A CA 1
ATOM 1357 C C . TYR A 1 184 ? -5.407 2.256 34.704 1.00 90.25 184 TYR A C 1
ATOM 1359 O O . TYR A 1 184 ? -6.154 3.191 34.408 1.00 90.25 184 TYR A O 1
ATOM 1367 N N . THR A 1 185 ? -4.130 2.230 34.320 1.00 89.62 185 THR A N 1
ATOM 1368 C CA . THR A 1 185 ? -3.575 3.222 33.384 1.00 89.62 185 THR A CA 1
ATOM 1369 C C . THR A 1 185 ? -3.986 2.909 31.946 1.00 89.62 185 THR A C 1
ATOM 1371 O O . THR A 1 185 ? -4.354 1.772 31.619 1.00 89.62 185 THR A O 1
ATOM 1374 N N . THR A 1 186 ? -3.896 3.886 31.037 1.00 87.94 186 THR A N 1
ATOM 1375 C CA . THR A 1 186 ? -4.285 3.640 29.639 1.00 87.94 186 THR A CA 1
ATOM 1376 C C . THR A 1 186 ? -3.348 2.649 28.965 1.00 87.94 186 THR A C 1
ATOM 1378 O O . THR A 1 186 ? -3.798 1.804 28.191 1.00 87.94 186 THR A O 1
ATOM 1381 N N . LEU A 1 187 ? -2.062 2.655 29.330 1.00 88.50 187 LEU A N 1
ATOM 1382 C CA . LEU A 1 187 ? -1.116 1.655 28.843 1.00 88.50 187 LEU A CA 1
ATOM 1383 C C . LEU A 1 187 ? -1.503 0.235 29.286 1.00 88.50 187 LEU A C 1
ATOM 1385 O O . LEU A 1 187 ? -1.470 -0.673 28.460 1.00 88.50 187 LEU A O 1
ATOM 1389 N N . GLN A 1 188 ? -1.925 0.030 30.539 1.00 91.44 188 GLN A N 1
ATOM 1390 C CA . GLN A 1 188 ? -2.358 -1.291 31.024 1.00 91.44 188 GLN A CA 1
ATOM 1391 C C . GLN A 1 188 ? -3.573 -1.824 30.259 1.00 91.44 188 GLN A C 1
ATOM 1393 O O . GLN A 1 188 ? -3.627 -3.017 29.941 1.00 91.44 188 GLN A O 1
ATOM 1398 N N . ARG A 1 189 ? -4.531 -0.944 29.938 1.00 92.88 189 ARG A N 1
ATOM 1399 C CA . ARG A 1 189 ? -5.702 -1.276 29.113 1.00 92.88 189 ARG A CA 1
ATOM 1400 C C . ARG A 1 189 ? -5.300 -1.665 27.695 1.00 92.88 189 ARG A C 1
ATOM 1402 O O . ARG A 1 189 ? -5.671 -2.733 27.217 1.00 92.88 189 ARG A O 1
ATOM 1409 N N . VAL A 1 190 ? -4.475 -0.847 27.045 1.00 91.12 190 VAL A N 1
ATOM 1410 C CA . VAL A 1 190 ? -3.988 -1.131 25.689 1.00 91.12 190 VAL A CA 1
ATOM 1411 C C . VAL A 1 190 ? -3.197 -2.444 25.663 1.00 91.12 190 VAL A C 1
ATOM 1413 O O . VAL A 1 190 ? -3.460 -3.296 24.820 1.00 91.12 190 VAL A O 1
ATOM 1416 N N . MET A 1 191 ? -2.305 -2.680 26.631 1.00 90.50 191 MET A N 1
ATOM 1417 C CA . MET A 1 191 ? -1.553 -3.937 26.753 1.00 90.50 191 MET A CA 1
ATOM 1418 C C . MET A 1 191 ? -2.458 -5.168 26.876 1.00 90.50 191 MET A C 1
ATOM 1420 O O . MET A 1 191 ? -2.147 -6.203 26.288 1.00 90.50 191 MET A O 1
ATOM 1424 N N . ARG A 1 192 ? -3.589 -5.077 27.591 1.00 92.94 192 ARG A N 1
ATOM 1425 C CA . ARG A 1 192 ? -4.555 -6.186 27.689 1.00 92.94 192 ARG A CA 1
ATOM 1426 C C . ARG A 1 192 ? -5.094 -6.581 26.316 1.00 92.94 192 ARG A C 1
ATOM 1428 O O . ARG A 1 192 ? -5.124 -7.768 25.991 1.00 92.94 192 ARG A O 1
ATOM 1435 N N . VAL A 1 193 ? -5.477 -5.600 25.504 1.00 91.94 193 VAL A N 1
ATOM 1436 C CA . VAL A 1 193 ? -5.997 -5.853 24.155 1.00 91.94 193 VAL A CA 1
ATOM 1437 C C . VAL A 1 193 ? -4.893 -6.385 23.235 1.00 91.94 193 VAL A C 1
ATOM 1439 O O . VAL A 1 193 ? -5.081 -7.394 22.559 1.00 91.94 193 VAL A O 1
ATOM 1442 N N . LEU A 1 194 ? -3.708 -5.772 23.265 1.00 89.25 194 LEU A N 1
ATOM 1443 C CA . LEU A 1 194 ? -2.581 -6.147 22.403 1.00 89.25 194 LEU A CA 1
ATOM 1444 C C . LEU A 1 194 ? -2.001 -7.534 22.699 1.00 89.25 194 LEU A C 1
ATOM 1446 O O . LEU A 1 194 ? -1.515 -8.191 21.782 1.00 89.25 194 LEU A O 1
ATOM 1450 N N . ASN A 1 195 ? -2.085 -8.006 23.944 1.00 88.62 195 ASN A N 1
ATOM 1451 C CA . ASN A 1 195 ? -1.641 -9.351 24.321 1.00 88.62 195 ASN A CA 1
ATOM 1452 C C . ASN A 1 195 ? -2.572 -10.469 23.829 1.00 88.62 195 ASN A C 1
ATOM 1454 O O . ASN A 1 195 ? -2.235 -11.641 23.964 1.00 88.62 195 ASN A O 1
ATOM 1458 N N . THR A 1 196 ? -3.742 -10.125 23.294 1.00 85.06 196 THR A N 1
ATOM 1459 C CA . THR A 1 196 ? -4.762 -11.104 22.900 1.00 85.06 196 THR A CA 1
ATOM 1460 C C . THR A 1 196 ? -4.590 -11.562 21.459 1.00 85.06 196 THR A C 1
ATOM 1462 O O . THR A 1 196 ? -4.665 -12.751 21.169 1.00 85.06 196 THR A O 1
ATOM 1465 N N . ALA A 1 197 ? -4.300 -10.621 20.564 1.00 82.44 197 ALA A N 1
ATOM 1466 C CA . ALA A 1 197 ? -4.107 -10.875 19.146 1.00 82.44 197 ALA A CA 1
ATOM 1467 C C . ALA A 1 197 ? -2.943 -10.041 18.629 1.00 82.44 197 ALA A C 1
ATOM 1469 O O . ALA A 1 197 ? -2.712 -8.936 19.112 1.00 82.44 197 ALA A O 1
ATOM 1470 N N . THR A 1 198 ? -2.272 -10.507 17.579 1.00 86.31 198 THR A N 1
ATOM 1471 C CA . THR A 1 198 ? -1.394 -9.672 16.753 1.00 86.31 198 THR A CA 1
ATOM 1472 C C . THR A 1 198 ? -2.257 -8.720 15.915 1.00 86.31 198 THR A C 1
ATOM 1474 O O . THR A 1 198 ? -2.603 -9.027 14.775 1.00 86.31 198 THR A O 1
ATOM 1477 N N . LEU A 1 199 ? -2.632 -7.552 16.461 1.00 87.88 199 LEU A N 1
ATOM 1478 C CA . LEU A 1 199 ? -3.585 -6.625 15.822 1.00 87.88 199 LEU A CA 1
ATOM 1479 C C . LEU A 1 199 ? -3.206 -6.298 14.378 1.00 87.88 199 LEU A C 1
ATOM 1481 O O . LEU A 1 199 ? -4.065 -6.267 13.507 1.00 87.88 199 LEU A O 1
ATOM 1485 N N . HIS A 1 200 ? -1.915 -6.111 14.107 1.00 86.75 200 HIS A N 1
ATOM 1486 C CA . HIS A 1 200 ? -1.430 -5.850 12.757 1.00 86.75 200 HIS A CA 1
ATOM 1487 C C . HIS A 1 200 ? -1.799 -6.975 11.773 1.00 86.75 200 HIS A C 1
ATOM 1489 O O . HIS A 1 200 ? -2.309 -6.721 10.683 1.00 86.75 200 HIS A O 1
ATOM 1495 N N . GLN A 1 201 ? -1.572 -8.229 12.164 1.00 88.25 201 GLN A N 1
ATOM 1496 C CA . GLN A 1 201 ? -1.930 -9.395 11.363 1.00 88.25 201 GLN A CA 1
ATOM 1497 C C . GLN A 1 201 ? -3.447 -9.504 11.200 1.00 88.25 201 GLN A C 1
ATOM 1499 O O . GLN A 1 201 ? -3.926 -9.679 10.081 1.00 88.25 201 GLN A O 1
ATOM 1504 N N . LEU A 1 202 ? -4.187 -9.349 12.300 1.00 90.56 202 LEU A N 1
ATOM 1505 C CA . LEU A 1 202 ? -5.644 -9.410 12.323 1.00 90.56 202 LEU A CA 1
ATOM 1506 C C . LEU A 1 202 ? -6.264 -8.401 11.350 1.00 90.56 202 LEU A C 1
ATOM 1508 O O . LEU A 1 202 ? -7.035 -8.778 10.471 1.00 90.56 202 LEU A O 1
ATOM 1512 N N . PHE A 1 203 ? -5.884 -7.129 11.472 1.00 92.50 203 PHE A N 1
ATOM 1513 C CA . PHE A 1 203 ? -6.434 -6.049 10.663 1.00 92.50 203 PHE A CA 1
ATOM 1514 C C . PHE A 1 203 ? -5.951 -6.084 9.213 1.00 92.50 203 PHE A C 1
ATOM 1516 O O . PHE A 1 203 ? -6.733 -5.766 8.324 1.00 92.50 203 PHE A O 1
ATOM 1523 N N . THR A 1 204 ? -4.730 -6.553 8.932 1.00 91.38 204 THR A N 1
ATOM 1524 C CA . THR A 1 204 ? -4.286 -6.757 7.540 1.00 91.38 204 THR A CA 1
ATOM 1525 C C . THR A 1 204 ? -5.101 -7.858 6.854 1.00 91.38 204 THR A C 1
ATOM 1527 O O . THR A 1 204 ? -5.521 -7.697 5.705 1.00 91.38 204 THR A O 1
ATOM 1530 N N . PHE A 1 205 ? -5.378 -8.969 7.549 1.00 91.50 205 PHE A N 1
ATOM 1531 C CA . PHE A 1 205 ? -6.254 -10.018 7.019 1.00 91.50 205 PHE A CA 1
ATOM 1532 C C . PHE A 1 205 ? -7.677 -9.519 6.823 1.00 91.50 205 PHE A C 1
ATOM 1534 O O . PHE A 1 205 ? -8.241 -9.720 5.750 1.00 91.50 205 PHE A O 1
ATOM 1541 N N . LEU A 1 206 ? -8.227 -8.841 7.829 1.00 92.56 206 LEU A N 1
ATOM 1542 C CA . LEU A 1 206 ? -9.568 -8.282 7.772 1.00 92.56 206 LEU A CA 1
ATOM 1543 C C . LEU A 1 206 ? -9.698 -7.300 6.604 1.00 92.56 206 LEU A C 1
ATOM 1545 O O . LEU A 1 206 ? -10.564 -7.490 5.764 1.00 92.56 206 LEU A O 1
ATOM 1549 N N . ALA A 1 207 ? -8.781 -6.338 6.465 1.00 94.12 207 ALA A N 1
ATOM 1550 C CA . ALA A 1 207 ? -8.768 -5.395 5.347 1.00 94.12 207 ALA A CA 1
ATOM 1551 C C . ALA A 1 207 ? -8.693 -6.104 3.989 1.00 94.12 207 ALA A C 1
ATOM 1553 O O . ALA A 1 207 ? -9.401 -5.725 3.060 1.00 94.12 207 ALA A O 1
ATOM 1554 N N . THR A 1 208 ? -7.881 -7.162 3.880 1.00 92.56 208 THR A N 1
ATOM 1555 C CA . THR A 1 208 ? -7.777 -7.949 2.643 1.00 92.56 208 THR A CA 1
ATOM 1556 C C . THR A 1 208 ? -9.089 -8.659 2.312 1.00 92.56 208 THR A C 1
ATOM 1558 O O . THR A 1 208 ? -9.530 -8.637 1.164 1.00 92.56 208 THR A O 1
ATOM 1561 N N . VAL A 1 209 ? -9.717 -9.300 3.300 1.00 91.94 209 VAL A N 1
ATOM 1562 C CA . VAL A 1 209 ? -10.992 -10.008 3.123 1.00 91.94 209 VAL A CA 1
ATOM 1563 C C . VAL A 1 209 ? -12.096 -9.026 2.743 1.00 91.94 209 VAL A C 1
ATOM 1565 O O . VAL A 1 209 ? -12.799 -9.257 1.760 1.00 91.94 209 VAL A O 1
ATOM 1568 N N . THR A 1 210 ? -12.198 -7.910 3.464 1.00 92.50 210 THR A N 1
ATOM 1569 C CA . THR A 1 210 ? -13.182 -6.856 3.213 1.00 92.50 210 THR A CA 1
ATOM 1570 C C . THR A 1 210 ? -13.009 -6.253 1.815 1.00 92.50 210 THR A C 1
ATOM 1572 O O . THR A 1 210 ? -13.980 -6.155 1.067 1.00 92.50 210 THR A O 1
ATOM 1575 N N . TYR A 1 211 ? -11.774 -5.933 1.408 1.00 94.00 211 TYR A N 1
ATOM 1576 C CA . TYR A 1 211 ? -11.471 -5.441 0.059 1.00 94.00 211 TYR A CA 1
ATOM 1577 C C . TYR A 1 211 ? -11.875 -6.450 -1.027 1.00 94.00 211 TYR A C 1
ATOM 1579 O O . TYR A 1 211 ? -12.571 -6.108 -1.982 1.00 94.00 211 TYR A O 1
ATOM 1587 N N . ARG A 1 212 ? -11.506 -7.727 -0.871 1.00 91.06 212 ARG A N 1
ATOM 1588 C CA . ARG A 1 212 ? -11.862 -8.761 -1.852 1.00 91.06 212 ARG A CA 1
ATOM 1589 C C . ARG A 1 212 ? -13.369 -8.994 -1.933 1.00 91.06 212 ARG A C 1
ATOM 1591 O O . ARG A 1 212 ? -13.881 -9.199 -3.033 1.00 91.06 212 ARG A O 1
ATOM 1598 N N . LYS A 1 213 ? -14.086 -8.952 -0.804 1.00 90.81 213 LYS A N 1
ATOM 1599 C CA . LYS A 1 213 ? -15.557 -9.013 -0.768 1.00 90.81 213 LYS A CA 1
ATOM 1600 C C . LYS A 1 213 ? -16.159 -7.837 -1.545 1.00 90.81 213 LYS A C 1
ATOM 1602 O O . LYS A 1 213 ? -16.981 -8.086 -2.422 1.00 90.81 213 LYS A O 1
ATOM 1607 N N . ALA A 1 214 ? -15.682 -6.609 -1.326 1.00 91.00 214 ALA A N 1
ATOM 1608 C CA . ALA A 1 214 ? -16.108 -5.424 -2.078 1.00 91.00 214 ALA A CA 1
ATOM 1609 C C . ALA A 1 214 ? -15.934 -5.604 -3.596 1.00 91.00 214 ALA A C 1
ATOM 1611 O O . ALA A 1 214 ? -16.873 -5.412 -4.368 1.00 91.00 214 ALA A O 1
ATOM 1612 N N . CYS A 1 215 ? -14.751 -6.040 -4.037 1.00 89.38 215 CYS A N 1
ATOM 1613 C CA . CYS A 1 215 ? -14.474 -6.277 -5.454 1.00 89.38 215 CYS A CA 1
ATOM 1614 C C . CYS A 1 215 ? -15.331 -7.404 -6.050 1.00 89.38 215 CYS A C 1
ATOM 1616 O O . CYS A 1 215 ? -15.759 -7.303 -7.200 1.00 89.38 215 CYS A O 1
ATOM 1618 N N . ASN A 1 216 ? -15.582 -8.479 -5.297 1.00 89.06 216 ASN A N 1
ATOM 1619 C CA . ASN A 1 216 ? -16.451 -9.571 -5.739 1.00 89.06 216 ASN A CA 1
ATOM 1620 C C . ASN A 1 216 ? -17.897 -9.096 -5.921 1.00 89.06 216 ASN A C 1
ATOM 1622 O O . ASN A 1 216 ? -18.481 -9.374 -6.964 1.00 89.06 216 ASN A O 1
ATOM 1626 N N . LEU A 1 217 ? -18.436 -8.350 -4.951 1.00 88.12 217 LEU A N 1
ATOM 1627 C CA . LEU A 1 217 ? -19.781 -7.779 -5.033 1.00 88.12 217 LEU A CA 1
ATOM 1628 C C . LEU A 1 217 ? -19.898 -6.781 -6.193 1.00 88.12 217 LEU A C 1
ATOM 1630 O O . LEU A 1 217 ? -20.870 -6.836 -6.937 1.00 88.12 217 LEU A O 1
ATOM 1634 N N . LYS A 1 218 ? -18.883 -5.924 -6.422 1.00 85.88 218 LYS A N 1
ATOM 1635 C CA . LYS A 1 218 ? -18.857 -5.022 -7.592 1.00 85.88 218 LYS A CA 1
ATOM 1636 C C . LYS A 1 218 ? -19.017 -5.820 -8.890 1.00 85.88 218 LYS A C 1
ATOM 1638 O O . LYS A 1 218 ? -19.833 -5.459 -9.726 1.00 85.88 218 LYS A O 1
ATOM 1643 N N . ARG A 1 219 ? -18.252 -6.9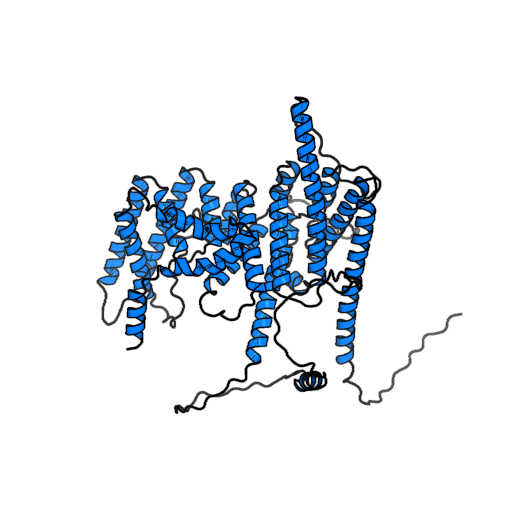07 -9.053 1.00 83.44 219 ARG A N 1
ATOM 1644 C CA . ARG A 1 219 ? -18.304 -7.741 -10.266 1.00 83.44 219 ARG A CA 1
ATOM 1645 C C . ARG A 1 219 ? -19.625 -8.495 -10.415 1.00 83.44 219 ARG A C 1
ATOM 1647 O O . ARG A 1 219 ? -20.106 -8.595 -11.537 1.00 83.44 219 ARG A O 1
ATOM 1654 N N . ALA A 1 220 ? -20.195 -8.997 -9.320 1.00 83.50 220 ALA A N 1
ATOM 1655 C CA . ALA A 1 220 ? -21.503 -9.650 -9.333 1.00 83.50 220 ALA A CA 1
ATOM 1656 C C . ALA A 1 220 ? -22.607 -8.673 -9.773 1.00 83.50 220 ALA A C 1
ATOM 1658 O O . ALA A 1 220 ? -23.302 -8.945 -10.746 1.00 83.50 220 ALA A O 1
ATOM 1659 N N . ASN A 1 221 ? -22.659 -7.480 -9.169 1.00 75.81 221 ASN A N 1
ATOM 1660 C CA . ASN A 1 221 ? -23.649 -6.453 -9.511 1.00 75.81 221 ASN A CA 1
ATOM 1661 C C . ASN A 1 221 ? -23.526 -5.956 -10.960 1.00 75.81 221 ASN A C 1
ATOM 1663 O O . ASN A 1 221 ? -24.526 -5.593 -11.574 1.00 75.81 221 ASN A O 1
ATOM 1667 N N . THR A 1 222 ? -22.313 -5.905 -11.522 1.00 69.56 222 THR A N 1
ATOM 1668 C CA . THR A 1 222 ? -22.137 -5.558 -12.940 1.00 69.56 222 THR A CA 1
ATOM 1669 C C . THR A 1 222 ? -22.688 -6.649 -13.858 1.00 69.56 222 THR A C 1
ATOM 1671 O O . THR A 1 222 ? -23.283 -6.311 -14.877 1.00 69.56 222 THR A O 1
ATOM 1674 N N . LYS A 1 223 ? -22.520 -7.931 -13.497 1.00 59.50 223 LYS A N 1
ATOM 1675 C CA . LYS A 1 223 ? -22.986 -9.066 -14.303 1.00 59.50 223 LYS A CA 1
ATOM 1676 C C . LYS A 1 223 ? -24.518 -9.120 -14.375 1.00 59.50 223 LYS A C 1
ATOM 1678 O O . LYS A 1 223 ? -25.046 -9.193 -15.482 1.00 59.50 223 LYS A O 1
ATOM 1683 N N . ASP A 1 224 ? -25.202 -8.960 -13.240 1.00 52.84 224 ASP A N 1
ATOM 1684 C CA . ASP A 1 224 ? -26.675 -8.895 -13.180 1.00 52.84 224 ASP A CA 1
ATOM 1685 C C . ASP A 1 224 ? -27.241 -7.738 -14.015 1.00 52.84 224 ASP A C 1
ATOM 1687 O O . ASP A 1 224 ? -28.317 -7.837 -14.597 1.00 52.84 224 ASP A O 1
ATOM 1691 N N . ARG A 1 225 ? -26.502 -6.626 -14.129 1.00 48.75 225 ARG A N 1
ATOM 1692 C CA . ARG A 1 225 ? -26.956 -5.463 -14.901 1.00 48.75 225 ARG A CA 1
ATOM 1693 C C . ARG A 1 225 ? -26.812 -5.644 -16.412 1.00 48.75 225 ARG A C 1
ATOM 1695 O O . ARG A 1 225 ? -27.575 -5.043 -17.160 1.00 48.75 225 ARG A O 1
ATOM 1702 N N . THR A 1 226 ? -25.854 -6.450 -16.865 1.00 47.72 226 THR A N 1
ATOM 1703 C CA . THR A 1 226 ? -25.653 -6.760 -18.292 1.00 47.72 226 THR A CA 1
ATOM 1704 C C . THR A 1 226 ? -26.613 -7.814 -18.844 1.00 47.72 226 THR A C 1
ATOM 1706 O O . THR A 1 226 ? -26.754 -7.896 -20.059 1.00 47.72 226 THR A O 1
ATOM 1709 N N . GLU A 1 227 ? -27.300 -8.585 -17.995 1.00 38.81 227 GLU A N 1
ATOM 1710 C CA . GLU A 1 227 ? -28.301 -9.575 -18.432 1.00 38.81 227 GLU A CA 1
ATOM 1711 C C . GLU A 1 227 ? -29.722 -8.976 -18.583 1.00 38.81 227 GLU A C 1
ATOM 1713 O O . GLU A 1 227 ? -30.617 -9.640 -19.098 1.00 38.81 227 GLU A O 1
ATOM 1718 N N . CYS A 1 228 ? -29.924 -7.699 -18.225 1.00 32.88 228 CYS A N 1
ATOM 1719 C CA . CYS A 1 228 ? -31.226 -7.010 -18.265 1.00 32.88 228 CYS A CA 1
ATOM 1720 C C . CYS A 1 228 ? -31.424 -6.017 -19.429 1.00 32.88 228 CYS A C 1
ATOM 1722 O O . CYS A 1 228 ? -32.455 -5.344 -19.465 1.00 32.88 228 CYS A O 1
ATOM 1724 N N . GLU A 1 229 ? -30.503 -5.912 -20.394 1.00 27.69 229 GLU A N 1
ATOM 1725 C CA . GLU A 1 229 ? -30.802 -5.187 -21.637 1.00 27.69 229 GLU A CA 1
ATOM 1726 C C . GLU A 1 229 ? -31.297 -6.161 -22.715 1.00 27.69 229 GLU A C 1
ATOM 1728 O O . GLU A 1 229 ? -30.535 -7.032 -23.146 1.00 27.69 229 GLU A O 1
ATOM 1733 N N . PRO A 1 230 ? -32.550 -6.037 -23.201 1.00 31.92 230 PRO A N 1
ATOM 1734 C CA . PRO A 1 230 ? -32.943 -6.729 -24.411 1.00 31.92 230 PRO A CA 1
ATOM 1735 C C . PRO A 1 230 ? -32.101 -6.138 -25.537 1.00 31.92 230 PRO A C 1
ATOM 1737 O O . PRO A 1 230 ? -32.258 -4.974 -25.906 1.00 31.92 230 PRO A O 1
ATOM 1740 N N . ILE A 1 231 ? -31.182 -6.941 -26.067 1.00 34.16 231 ILE A N 1
ATOM 1741 C CA . ILE A 1 231 ? -30.439 -6.620 -27.279 1.00 34.16 231 ILE A CA 1
ATOM 1742 C C . ILE A 1 231 ? -31.482 -6.317 -28.358 1.00 34.16 231 ILE A C 1
ATOM 1744 O O . ILE A 1 231 ? -32.148 -7.213 -28.877 1.00 34.16 231 ILE A O 1
ATOM 1748 N N . SER A 1 232 ? -31.652 -5.032 -28.666 1.00 31.16 232 SER A N 1
ATOM 1749 C CA . SER A 1 232 ? -32.387 -4.582 -29.836 1.00 31.16 232 SER A CA 1
ATOM 1750 C C . SER A 1 232 ? -31.571 -5.008 -31.052 1.00 31.16 232 SER A C 1
ATOM 1752 O O . SER A 1 232 ? -30.624 -4.332 -31.456 1.00 31.16 232 SER A O 1
ATOM 1754 N N . TYR A 1 233 ? -31.886 -6.186 -31.591 1.00 31.83 233 TYR A N 1
ATOM 1755 C CA . TYR A 1 233 ? -31.392 -6.624 -32.888 1.00 31.83 233 TYR A CA 1
ATOM 1756 C C . TYR A 1 233 ? -31.979 -5.687 -33.945 1.00 31.83 233 TYR A C 1
ATOM 1758 O O . TYR A 1 233 ? -33.091 -5.872 -34.432 1.00 31.83 233 TYR A O 1
ATOM 1766 N N . SER A 1 234 ? -31.228 -4.637 -34.268 1.00 32.41 234 SER A N 1
ATOM 1767 C CA . SER A 1 234 ? -31.478 -3.824 -35.447 1.00 32.41 234 SER A CA 1
ATOM 1768 C C . SER A 1 234 ? -31.101 -4.652 -36.672 1.00 32.41 234 SER A C 1
ATOM 1770 O O . SER A 1 234 ? -29.922 -4.815 -36.984 1.00 32.41 234 SER A O 1
ATOM 1772 N N . ASP A 1 235 ? -32.122 -5.172 -37.349 1.00 31.72 235 ASP A N 1
ATOM 1773 C CA . ASP A 1 235 ? -32.054 -5.820 -38.656 1.00 31.72 235 ASP A CA 1
ATOM 1774 C C . ASP A 1 235 ? -31.226 -4.975 -39.638 1.00 31.72 235 ASP A C 1
ATOM 1776 O O . ASP A 1 235 ? -31.632 -3.892 -40.068 1.00 31.72 235 ASP A O 1
ATOM 1780 N N . SER A 1 236 ? -30.049 -5.463 -40.019 1.00 33.62 236 SER A N 1
ATOM 1781 C CA . SER A 1 236 ? -29.384 -5.068 -41.258 1.00 33.62 236 SER A CA 1
ATOM 1782 C C . SER A 1 236 ? -28.536 -6.225 -41.762 1.00 33.62 236 SER A C 1
ATOM 1784 O O . SER A 1 236 ? -27.546 -6.645 -41.174 1.00 33.62 236 SER A O 1
ATOM 1786 N N . THR A 1 237 ? -29.019 -6.760 -42.871 1.00 37.75 237 THR A N 1
ATOM 1787 C CA . THR A 1 237 ? -28.555 -7.914 -43.623 1.00 37.75 237 THR A CA 1
ATOM 1788 C C . THR A 1 237 ? -27.105 -7.798 -44.091 1.00 37.75 237 THR A C 1
ATOM 1790 O O . THR A 1 237 ? -26.803 -6.957 -44.936 1.00 37.75 237 THR A O 1
ATOM 1793 N N . THR A 1 238 ? -26.264 -8.759 -43.714 1.00 33.09 238 THR A N 1
ATOM 1794 C CA . THR A 1 238 ? -25.228 -9.292 -44.607 1.00 33.09 238 THR A CA 1
ATOM 1795 C C . THR A 1 238 ? -25.161 -10.809 -44.467 1.00 33.09 238 THR A C 1
ATOM 1797 O O . THR A 1 238 ? -24.856 -11.369 -43.421 1.00 33.09 238 THR A O 1
ATOM 1800 N N . TYR A 1 239 ? -25.503 -11.460 -45.575 1.00 33.53 239 TYR A N 1
ATOM 1801 C CA . TYR A 1 239 ? -25.302 -12.871 -45.871 1.00 33.53 239 TYR A CA 1
ATOM 1802 C C . TYR A 1 239 ? -23.878 -13.308 -45.502 1.00 33.53 239 TYR A C 1
ATOM 1804 O O . TYR A 1 239 ? -22.944 -12.816 -46.121 1.00 33.53 239 TYR A O 1
ATOM 1812 N N . PHE A 1 240 ? -23.722 -14.271 -44.594 1.00 32.25 240 PHE A N 1
ATOM 1813 C CA . PHE A 1 240 ? -22.802 -15.396 -44.780 1.00 32.25 240 PHE A CA 1
ATOM 1814 C C . PHE A 1 240 ? -23.285 -16.572 -43.935 1.00 32.25 240 PHE A C 1
ATOM 1816 O O . PHE A 1 240 ? -23.225 -16.561 -42.709 1.00 32.25 240 PHE A O 1
ATOM 1823 N N . ASN A 1 241 ? -23.817 -17.565 -44.641 1.00 30.67 241 ASN A N 1
ATOM 1824 C CA . ASN A 1 241 ? -24.163 -18.857 -44.092 1.00 30.67 241 ASN A CA 1
ATOM 1825 C C . ASN A 1 241 ? -22.939 -19.780 -44.152 1.00 30.67 241 ASN A C 1
ATOM 1827 O O . ASN A 1 241 ? -22.139 -19.703 -45.086 1.00 30.67 241 ASN A O 1
ATOM 1831 N N . ASP A 1 242 ? -22.935 -20.697 -43.193 1.00 32.56 242 ASP A N 1
ATOM 1832 C CA . ASP A 1 242 ? -22.487 -22.085 -43.274 1.00 32.56 242 ASP A CA 1
ATOM 1833 C C . ASP A 1 242 ? -21.176 -22.554 -42.613 1.00 32.56 242 ASP A C 1
ATOM 1835 O O . ASP A 1 242 ? -20.056 -22.358 -43.078 1.00 32.56 242 ASP A O 1
ATOM 1839 N N . THR A 1 243 ? -21.443 -23.414 -41.618 1.00 34.81 243 THR A N 1
ATOM 1840 C CA . THR A 1 243 ? -20.801 -24.694 -41.271 1.00 34.81 243 THR A CA 1
ATOM 1841 C C . THR A 1 243 ? -19.598 -24.689 -40.339 1.00 34.81 243 THR A C 1
ATOM 1843 O O . THR A 1 243 ? -18.477 -24.596 -40.802 1.00 34.81 243 THR A O 1
ATOM 1846 N N . LEU A 1 244 ? -19.850 -24.944 -39.044 1.00 31.20 244 LEU A N 1
ATOM 1847 C CA . LEU A 1 244 ? -19.259 -26.028 -38.224 1.00 31.20 244 LEU A CA 1
ATOM 1848 C C . LEU A 1 244 ? -20.120 -26.170 -36.941 1.00 31.20 244 LEU A C 1
ATOM 1850 O O . LEU A 1 244 ? -20.000 -25.384 -36.013 1.00 31.20 244 LEU A O 1
ATOM 1854 N N . SER A 1 245 ? -21.194 -26.962 -36.986 1.00 28.56 245 SER A N 1
ATOM 1855 C CA . SER A 1 245 ? -21.293 -28.337 -36.452 1.00 28.56 245 SER A CA 1
ATOM 1856 C C . SER A 1 245 ? -21.403 -28.443 -34.921 1.00 28.56 245 SER A C 1
ATOM 1858 O O . SER A 1 245 ? -20.462 -28.178 -34.182 1.00 28.56 245 SER A O 1
ATOM 1860 N N . CYS A 1 246 ? -22.577 -28.909 -34.492 1.00 26.91 246 CYS A N 1
ATOM 1861 C CA . CYS A 1 246 ? -23.052 -29.138 -33.130 1.00 26.91 246 CYS A CA 1
ATOM 1862 C C . CYS A 1 246 ? -22.401 -30.337 -32.408 1.00 26.91 246 CYS A C 1
ATOM 1864 O O . CYS A 1 246 ? -22.077 -31.344 -33.034 1.00 26.91 246 CYS A O 1
ATOM 1866 N N . SER A 1 247 ? -22.345 -30.244 -31.076 1.00 28.45 247 SER A N 1
ATOM 1867 C CA . SER A 1 247 ? -22.592 -31.316 -30.088 1.00 28.45 247 SER A CA 1
ATOM 1868 C C . SER A 1 247 ? -22.817 -30.590 -28.754 1.00 28.45 247 SER A C 1
ATOM 1870 O O . SER A 1 247 ? -21.889 -29.981 -28.236 1.00 28.45 247 SER A O 1
ATOM 1872 N N . ASP A 1 248 ? -24.050 -30.305 -28.346 1.00 33.47 248 ASP A N 1
ATOM 1873 C CA . ASP A 1 248 ? -24.980 -31.178 -27.610 1.00 33.47 248 ASP A CA 1
ATOM 1874 C C . ASP A 1 248 ? -24.385 -31.779 -26.322 1.00 33.47 248 ASP A C 1
ATOM 1876 O O . ASP A 1 248 ? -23.524 -32.661 -26.381 1.00 33.47 248 ASP A O 1
ATOM 1880 N N . ASN A 1 249 ? -24.827 -31.228 -25.183 1.00 30.25 249 ASN A N 1
ATOM 1881 C CA . ASN A 1 249 ? -25.176 -31.952 -23.958 1.00 30.25 249 ASN A CA 1
ATOM 1882 C C . ASN A 1 249 ? -25.984 -31.023 -23.020 1.00 30.25 249 ASN A C 1
ATOM 1884 O O . ASN A 1 249 ? -25.419 -30.201 -22.297 1.00 30.25 249 ASN A O 1
ATOM 1888 N N . SER A 1 250 ? -27.311 -31.165 -23.125 1.00 33.22 250 SER A N 1
ATOM 1889 C CA . SER A 1 250 ? -28.381 -31.088 -22.101 1.00 33.22 250 SER A CA 1
ATOM 1890 C C . SER A 1 250 ? -27.982 -30.685 -20.664 1.00 33.22 250 SER A C 1
ATOM 1892 O O . SER A 1 250 ? -27.150 -31.352 -20.051 1.00 33.22 250 SER A O 1
ATOM 1894 N N . GLU A 1 251 ? -28.473 -29.555 -20.140 1.00 37.59 251 GLU A N 1
ATOM 1895 C CA . GLU A 1 251 ? -29.749 -29.357 -19.399 1.00 37.59 251 GLU A CA 1
ATOM 1896 C C . GLU A 1 251 ? -29.760 -29.912 -17.961 1.00 37.59 251 GLU A C 1
ATOM 1898 O O . GLU A 1 251 ? -29.974 -31.102 -17.782 1.00 37.59 251 GLU A O 1
ATOM 1903 N N . GLU A 1 252 ? -29.626 -29.023 -16.963 1.00 33.84 252 GLU A N 1
ATOM 1904 C CA . GLU A 1 252 ? -30.512 -28.955 -15.783 1.00 33.84 252 GLU A CA 1
ATOM 1905 C C . GLU A 1 252 ? -30.684 -27.468 -15.403 1.00 33.84 252 GLU A C 1
ATOM 1907 O O . GLU A 1 252 ? -29.726 -26.765 -15.075 1.00 33.84 252 GLU A O 1
ATOM 1912 N N . ASP A 1 253 ? -31.919 -27.000 -15.567 1.00 37.12 253 ASP A N 1
ATOM 1913 C CA . ASP A 1 253 ? -32.425 -25.636 -15.443 1.00 37.12 253 ASP A CA 1
ATOM 1914 C C . ASP A 1 253 ? -33.247 -25.543 -14.146 1.00 37.12 253 ASP A C 1
ATOM 1916 O O . ASP A 1 253 ? -34.349 -26.081 -14.080 1.00 37.12 253 ASP A O 1
ATOM 1920 N N . ASP A 1 254 ? -32.707 -24.881 -13.119 1.00 37.22 254 ASP A N 1
ATOM 1921 C CA . ASP A 1 254 ? -33.457 -24.428 -11.937 1.00 37.22 254 ASP A CA 1
ATOM 1922 C C . ASP A 1 254 ? -33.642 -22.901 -12.033 1.00 37.22 254 ASP A C 1
ATOM 1924 O O . ASP A 1 254 ? -33.111 -22.116 -11.245 1.00 37.22 254 ASP A O 1
ATOM 1928 N N . SER A 1 255 ? -34.378 -22.457 -13.053 1.00 41.91 255 SER A N 1
ATOM 1929 C CA . SER A 1 255 ? -34.850 -21.076 -13.160 1.00 41.91 255 SER A CA 1
ATOM 1930 C C . SER A 1 255 ? -35.942 -20.799 -12.121 1.00 41.91 255 SER A C 1
ATOM 1932 O O . SER A 1 255 ? -37.111 -21.161 -12.294 1.00 41.91 255 SER A O 1
ATOM 1934 N N . GLU A 1 256 ? -35.591 -20.081 -11.053 1.00 38.69 256 GLU A N 1
ATOM 1935 C CA . GLU A 1 256 ? -36.576 -19.355 -10.252 1.00 38.69 256 GLU A CA 1
ATOM 1936 C C . GLU A 1 256 ? -37.343 -18.387 -11.167 1.00 38.69 256 GLU A C 1
ATOM 1938 O O . GLU A 1 256 ? -36.784 -17.550 -11.874 1.00 38.69 256 GLU A O 1
ATOM 1943 N N . SER A 1 257 ? -38.661 -18.570 -11.228 1.00 39.50 257 SER A N 1
ATOM 1944 C CA . SER A 1 257 ? -39.504 -17.996 -12.270 1.00 39.50 257 SER A CA 1
ATOM 1945 C C . SER A 1 257 ? -39.562 -16.463 -12.214 1.00 39.50 257 SER A C 1
ATOM 1947 O O . SER A 1 257 ? -40.232 -15.879 -11.360 1.00 39.50 257 SER A O 1
ATOM 1949 N N . TYR A 1 258 ? -38.973 -15.834 -13.235 1.00 45.62 258 TYR A N 1
ATOM 1950 C CA . TYR A 1 258 ? -39.072 -14.421 -13.645 1.00 45.62 258 TYR A CA 1
ATOM 1951 C C . TYR A 1 258 ? -40.497 -13.821 -13.560 1.00 45.62 258 TYR A C 1
ATOM 1953 O O . TYR A 1 258 ? -40.684 -12.624 -13.343 1.00 45.62 258 TYR A O 1
ATOM 1961 N N . LEU A 1 259 ? -41.534 -14.661 -13.643 1.00 46.44 259 LEU A N 1
ATOM 1962 C CA . LEU A 1 259 ? -42.941 -14.263 -13.566 1.00 46.44 259 LEU A CA 1
ATOM 1963 C C . LEU A 1 259 ? -43.389 -13.801 -12.159 1.00 46.44 259 LEU A C 1
ATOM 1965 O O . LEU A 1 259 ? -44.356 -13.049 -12.037 1.00 46.44 259 LEU A O 1
ATOM 1969 N N . GLY A 1 260 ? -42.693 -14.221 -11.094 1.00 45.53 260 GLY A N 1
ATOM 1970 C CA . GLY A 1 260 ? -43.037 -13.872 -9.708 1.00 45.53 260 GLY A CA 1
ATOM 1971 C C . GLY A 1 260 ? -42.671 -12.437 -9.318 1.00 45.53 260 GLY A C 1
ATOM 1972 O O . GLY A 1 260 ? -43.387 -11.803 -8.540 1.00 45.53 260 GLY A O 1
ATOM 1973 N N . HIS A 1 261 ? -41.591 -11.894 -9.886 1.00 49.28 261 HIS A N 1
ATOM 1974 C CA . HIS A 1 261 ? -41.182 -10.506 -9.649 1.00 49.28 261 HIS A CA 1
ATOM 1975 C C . HIS A 1 261 ? -42.056 -9.508 -10.408 1.00 49.28 261 HIS A C 1
ATOM 1977 O O . HIS A 1 261 ? -42.471 -8.505 -9.828 1.00 49.28 261 HIS A O 1
ATOM 1983 N N . TRP A 1 262 ? -42.472 -9.854 -11.628 1.00 50.06 262 TRP A N 1
ATOM 1984 C CA . TRP A 1 262 ? -43.367 -9.025 -12.440 1.00 50.06 262 TRP A CA 1
ATOM 1985 C C . TRP A 1 262 ? -44.730 -8.774 -11.770 1.00 50.06 262 TRP A C 1
ATOM 1987 O O . TRP A 1 262 ? -45.271 -7.665 -11.796 1.00 50.06 262 TRP A O 1
ATOM 1997 N N . PHE A 1 263 ? -45.274 -9.788 -11.087 1.00 42.09 263 PHE A N 1
ATOM 1998 C CA . PHE A 1 263 ? -46.549 -9.656 -10.375 1.00 42.09 263 PHE A CA 1
ATOM 1999 C C . PHE A 1 263 ? -46.439 -8.781 -9.115 1.00 42.09 263 PHE A C 1
ATOM 2001 O O . PHE A 1 263 ? -47.413 -8.148 -8.707 1.00 42.09 263 PHE A O 1
ATOM 2008 N N . LYS A 1 264 ? -45.247 -8.719 -8.503 1.00 48.66 264 LYS A N 1
ATOM 2009 C CA . LYS A 1 264 ? -44.980 -7.927 -7.292 1.00 48.66 264 LYS A CA 1
ATOM 2010 C C . LYS A 1 264 ? -44.793 -6.438 -7.598 1.00 48.66 264 LYS A C 1
ATOM 2012 O O . LYS A 1 264 ? -45.080 -5.608 -6.737 1.00 48.66 264 LYS A O 1
ATOM 2017 N N . GLU A 1 265 ? -44.351 -6.119 -8.811 1.00 49.91 265 GLU A N 1
ATOM 2018 C CA . GLU A 1 265 ? -44.156 -4.749 -9.299 1.00 49.91 265 GLU A CA 1
ATOM 2019 C C . GLU A 1 265 ? -45.470 -4.123 -9.805 1.00 49.91 265 GLU A C 1
ATOM 2021 O O . GLU A 1 265 ? -45.726 -2.951 -9.564 1.00 49.91 265 GLU A O 1
ATOM 2026 N N . THR A 1 266 ? -46.383 -4.923 -10.373 1.00 50.25 266 THR A N 1
ATOM 2027 C CA . THR A 1 266 ? -47.671 -4.430 -10.917 1.00 50.25 266 THR A CA 1
ATOM 2028 C C . THR A 1 266 ? -48.717 -4.070 -9.841 1.00 50.25 266 THR A C 1
ATOM 2030 O O . THR A 1 266 ? -49.692 -3.377 -10.124 1.00 50.25 266 THR A O 1
ATOM 2033 N N . LEU A 1 267 ? -48.558 -4.545 -8.599 1.00 39.31 267 LEU A N 1
ATOM 2034 C CA . LEU A 1 267 ? -49.551 -4.369 -7.522 1.00 39.31 267 LEU A CA 1
ATOM 2035 C C . LEU A 1 267 ? -49.200 -3.282 -6.496 1.00 39.31 267 LEU A C 1
ATOM 2037 O O . LEU A 1 267 ? -49.961 -3.079 -5.547 1.00 39.31 267 LEU A O 1
ATOM 2041 N N . GLN A 1 268 ? -48.076 -2.582 -6.657 1.00 36.81 268 GLN A N 1
ATOM 2042 C CA . GLN A 1 268 ? -47.770 -1.422 -5.820 1.00 36.81 268 GLN A CA 1
ATOM 2043 C C . GLN A 1 268 ? -48.407 -0.176 -6.450 1.00 36.81 268 GLN A C 1
ATOM 2045 O O . GLN A 1 268 ? -48.131 0.113 -7.611 1.00 36.81 268 GLN A O 1
ATOM 2050 N N . PRO A 1 269 ? -49.288 0.556 -5.745 1.00 30.92 269 PRO A N 1
ATOM 2051 C CA . PRO A 1 269 ? -49.902 1.748 -6.312 1.00 30.92 269 PRO A CA 1
ATOM 2052 C C . PRO A 1 269 ? -48.850 2.854 -6.491 1.00 30.92 269 PRO A C 1
ATOM 2054 O O . PRO A 1 269 ? -48.209 3.266 -5.524 1.00 30.92 269 PRO A O 1
ATOM 2057 N N . GLU A 1 270 ? -48.701 3.328 -7.730 1.00 33.56 270 GLU A N 1
ATOM 2058 C CA . GLU A 1 270 ? -47.867 4.466 -8.131 1.00 33.56 270 GLU A CA 1
ATOM 2059 C C . GLU A 1 270 ? -48.237 5.733 -7.344 1.00 33.56 270 GLU A C 1
ATOM 2061 O O . GLU A 1 270 ? -49.358 6.239 -7.437 1.00 33.56 270 GLU A O 1
ATOM 2066 N N . SER A 1 271 ? -47.280 6.301 -6.609 1.00 28.66 271 SER A N 1
ATOM 2067 C CA . SER A 1 271 ? -47.303 7.726 -6.277 1.00 28.66 271 SER A CA 1
ATOM 2068 C C . SER A 1 271 ? -46.393 8.460 -7.258 1.00 28.66 271 SER A C 1
ATOM 2070 O O . SER A 1 271 ? -45.183 8.247 -7.256 1.00 28.66 271 SER A O 1
ATOM 2072 N N . ALA A 1 272 ? -47.032 9.273 -8.094 1.00 31.78 272 ALA A N 1
ATOM 2073 C CA . ALA A 1 272 ? -46.512 10.006 -9.238 1.00 31.78 272 ALA A CA 1
ATOM 2074 C C . ALA A 1 272 ? -45.231 10.829 -8.995 1.00 31.78 272 ALA A C 1
ATOM 2076 O O . ALA A 1 272 ? -45.049 11.441 -7.942 1.00 31.78 272 ALA A O 1
ATOM 2077 N N . ASP A 1 273 ? -44.412 10.886 -10.047 1.00 35.22 273 ASP A N 1
ATOM 2078 C CA . ASP A 1 273 ? -43.287 11.799 -10.253 1.00 35.22 273 ASP A CA 1
ATOM 2079 C C . ASP A 1 273 ? -43.679 13.277 -10.109 1.00 35.22 273 ASP A C 1
ATOM 2081 O O . ASP A 1 273 ? -44.604 13.725 -10.781 1.00 35.22 273 ASP A O 1
ATOM 2085 N N . GLU A 1 274 ? -42.868 14.063 -9.388 1.00 29.28 274 GLU A N 1
ATOM 2086 C CA . GLU A 1 274 ? -42.531 15.436 -9.791 1.00 29.28 274 GLU A CA 1
ATOM 2087 C C . GLU A 1 274 ? -41.096 15.815 -9.372 1.00 29.28 274 GLU A C 1
ATOM 2089 O O . GLU A 1 274 ? -40.697 15.723 -8.211 1.00 29.28 274 GLU A O 1
ATOM 2094 N N . ASN A 1 275 ? -40.336 16.319 -10.348 1.00 33.09 275 ASN A N 1
ATOM 2095 C CA . ASN A 1 275 ? -39.124 17.117 -10.170 1.00 33.09 275 ASN A CA 1
ATOM 2096 C C . ASN A 1 275 ? -39.422 18.377 -9.338 1.00 33.09 275 ASN A C 1
ATOM 2098 O O . ASN A 1 275 ? -40.040 19.298 -9.871 1.00 33.09 275 ASN A O 1
ATOM 2102 N N . GLN A 1 276 ? -38.881 18.502 -8.121 1.00 26.88 276 GLN A N 1
ATOM 2103 C CA . GLN A 1 276 ? -38.611 19.808 -7.503 1.00 26.88 276 GLN A CA 1
ATOM 2104 C C . GLN A 1 276 ? -37.302 19.799 -6.706 1.00 26.88 276 GLN A C 1
ATOM 2106 O O . GLN A 1 276 ? -37.078 19.003 -5.800 1.00 26.88 276 GLN A O 1
ATOM 2111 N N . SER A 1 277 ? -36.432 20.736 -7.069 1.00 28.91 277 SER A N 1
ATOM 2112 C CA . SER A 1 277 ? -35.342 21.253 -6.251 1.00 28.91 277 SER A CA 1
ATOM 2113 C C . SER A 1 277 ? -35.867 22.008 -5.021 1.00 28.91 277 SER A C 1
ATOM 2115 O O . SER A 1 277 ? -36.895 22.672 -5.136 1.00 28.91 277 SER A O 1
ATOM 2117 N N . VAL A 1 278 ? -35.032 22.063 -3.972 1.00 27.52 278 VAL A N 1
ATOM 2118 C CA . VAL A 1 278 ? -35.008 22.997 -2.816 1.00 27.52 278 VAL A CA 1
ATOM 2119 C C . VAL A 1 278 ? -35.435 22.393 -1.463 1.00 27.52 278 VAL A C 1
ATOM 2121 O O . VAL A 1 278 ? -36.525 21.864 -1.312 1.00 27.52 278 VAL A O 1
ATOM 2124 N N . ASP A 1 279 ? -34.507 22.541 -0.506 1.00 25.16 279 ASP A N 1
ATOM 2125 C CA . ASP A 1 279 ? -34.598 22.540 0.962 1.00 25.16 279 ASP A CA 1
ATOM 2126 C C . ASP A 1 279 ? -35.402 21.457 1.693 1.00 25.16 279 ASP A C 1
ATOM 2128 O O . ASP A 1 279 ? -36.626 21.442 1.697 1.00 25.16 279 ASP A O 1
ATOM 2132 N N . ASN A 1 280 ? -34.690 20.671 2.507 1.00 25.14 280 ASN A N 1
ATOM 2133 C CA . ASN A 1 280 ? -35.274 20.029 3.681 1.00 25.14 280 ASN A CA 1
ATOM 2134 C C . ASN A 1 280 ? -34.405 20.307 4.907 1.00 25.14 280 ASN A C 1
ATOM 2136 O O . ASN A 1 280 ? -33.469 19.571 5.215 1.00 25.14 280 ASN A O 1
ATOM 2140 N N . ASN A 1 281 ? -34.759 21.380 5.614 1.00 27.53 281 ASN A N 1
ATOM 2141 C CA . ASN A 1 281 ? -34.554 21.463 7.048 1.00 27.53 281 ASN A CA 1
ATOM 2142 C C . ASN A 1 281 ? -35.910 21.213 7.729 1.00 27.53 281 ASN A C 1
ATOM 2144 O O . ASN A 1 281 ? -36.901 21.864 7.406 1.00 27.53 281 ASN A O 1
ATOM 2148 N N . ASP A 1 282 ? -35.898 20.275 8.675 1.00 31.73 282 ASP A N 1
ATOM 2149 C CA . ASP A 1 282 ? -36.898 20.007 9.713 1.00 31.73 282 ASP A CA 1
ATOM 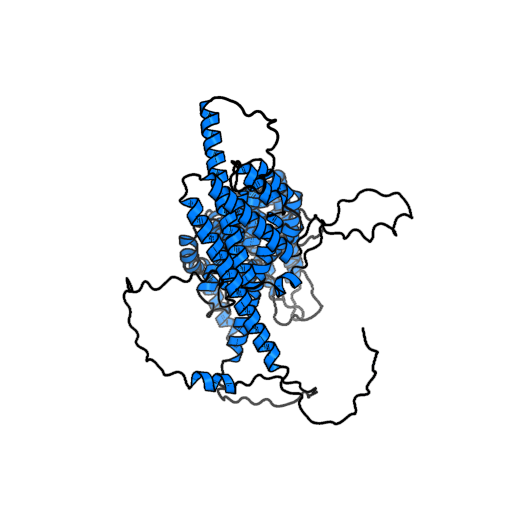2150 C C . ASP A 1 282 ? -38.304 19.516 9.322 1.00 31.73 282 ASP A C 1
ATOM 2152 O O . ASP A 1 282 ? -39.225 20.295 9.076 1.00 31.73 282 ASP A O 1
ATOM 2156 N N . LYS A 1 283 ? -38.496 18.192 9.475 1.00 30.80 283 LYS A N 1
ATOM 2157 C CA . LYS A 1 283 ? -39.534 17.570 10.333 1.00 30.80 283 LYS A CA 1
ATOM 2158 C C . LYS A 1 283 ? -39.450 16.037 10.290 1.00 30.80 283 LYS A C 1
ATOM 2160 O O . LYS A 1 283 ? -39.906 15.421 9.337 1.00 30.80 283 LYS A O 1
ATOM 2165 N N . ASN A 1 284 ? -38.918 15.420 11.344 1.00 24.95 284 ASN A N 1
ATOM 2166 C CA . ASN A 1 284 ? -39.700 14.587 12.271 1.00 24.95 284 ASN A CA 1
ATOM 2167 C C . ASN A 1 284 ? -38.823 13.626 13.079 1.00 24.95 284 ASN A C 1
ATOM 2169 O O . ASN A 1 284 ? -38.249 12.653 12.603 1.00 24.95 284 ASN A O 1
ATOM 2173 N N . ASN A 1 285 ? -38.808 13.952 14.361 1.00 31.73 285 ASN A N 1
ATOM 2174 C CA . ASN A 1 285 ? -38.333 13.203 15.497 1.00 31.73 285 ASN A CA 1
ATOM 2175 C C . ASN A 1 285 ? -39.271 12.007 15.766 1.00 31.73 285 ASN A C 1
ATOM 2177 O O . ASN A 1 285 ? -40.149 12.090 16.621 1.00 31.73 285 ASN A O 1
ATOM 2181 N N . GLU A 1 286 ? -39.090 10.905 15.038 1.00 29.91 286 GLU A N 1
ATOM 2182 C CA . GLU A 1 286 ? -39.511 9.570 15.478 1.00 29.91 286 GLU A CA 1
ATOM 2183 C C . GLU A 1 286 ? -38.276 8.665 15.493 1.00 29.91 286 GLU A C 1
ATOM 2185 O O . GLU A 1 286 ? -37.675 8.401 14.459 1.00 29.91 286 GLU A O 1
ATOM 2190 N N . GLY A 1 287 ? -37.871 8.285 16.710 1.00 33.69 287 GLY A N 1
ATOM 2191 C CA . GLY A 1 287 ? -36.755 7.411 17.085 1.00 33.69 287 GLY A CA 1
ATOM 2192 C C . GLY A 1 287 ? -35.803 6.976 15.973 1.00 33.69 287 GLY A C 1
ATOM 2193 O O . GLY A 1 287 ? -36.086 6.014 15.262 1.00 33.69 287 GLY A O 1
ATOM 2194 N N . GLN A 1 288 ? -34.624 7.605 15.915 1.00 36.78 288 GLN A N 1
ATOM 2195 C CA . GLN A 1 288 ? -33.442 7.046 15.258 1.00 36.78 288 GLN A CA 1
ATOM 2196 C C . GLN A 1 288 ? -33.185 5.632 15.810 1.00 36.78 288 GLN A C 1
ATOM 2198 O O . GLN A 1 288 ? -32.463 5.460 16.788 1.00 36.78 288 GLN A O 1
ATOM 2203 N N . LYS A 1 289 ? -33.778 4.600 15.200 1.00 43.50 289 LYS A N 1
ATOM 2204 C CA . LYS A 1 289 ? -33.265 3.238 15.315 1.00 43.50 289 LYS A CA 1
ATOM 2205 C C . LYS A 1 289 ? -31.895 3.289 14.659 1.00 43.50 289 LYS A C 1
ATOM 2207 O O . LYS A 1 289 ? -31.793 3.435 13.442 1.00 43.50 289 LYS A O 1
ATOM 2212 N N . SER A 1 290 ? -30.844 3.280 15.468 1.00 50.94 290 SER A N 1
ATOM 2213 C CA . SER A 1 290 ? -29.483 3.150 14.973 1.00 50.94 290 SER A CA 1
ATOM 2214 C C . SER A 1 290 ? -29.358 1.771 14.330 1.00 50.94 290 SER A C 1
ATOM 2216 O O . SER A 1 290 ? -29.059 0.811 15.025 1.00 50.94 290 SER A O 1
ATOM 2218 N N . ASN A 1 291 ? -29.621 1.661 13.029 1.00 65.12 291 ASN A N 1
ATOM 2219 C CA . ASN A 1 291 ? -29.319 0.449 12.273 1.00 65.12 291 ASN A CA 1
ATOM 2220 C C . ASN A 1 291 ? -27.789 0.380 12.125 1.00 65.12 291 ASN A C 1
ATOM 2222 O O . ASN A 1 291 ? -27.228 0.862 11.142 1.00 65.12 291 ASN A O 1
ATOM 2226 N N . LEU A 1 292 ? -27.104 -0.144 13.144 1.00 73.62 292 LEU A N 1
ATOM 2227 C CA . LEU A 1 292 ? -25.648 -0.305 13.187 1.00 73.62 292 LEU A CA 1
ATOM 2228 C C . LEU A 1 292 ? -25.186 -1.414 12.234 1.00 73.62 292 LEU A C 1
ATOM 2230 O O . LEU A 1 292 ? -24.028 -1.412 11.813 1.00 73.62 292 LEU A O 1
ATOM 2234 N N . VAL A 1 293 ? -26.088 -2.336 11.884 1.00 75.81 293 VAL A N 1
ATOM 2235 C CA . VAL A 1 293 ? -25.878 -3.357 10.854 1.00 75.81 293 VAL A CA 1
ATOM 2236 C C . VAL A 1 293 ? -26.648 -2.987 9.576 1.00 75.81 293 VAL A C 1
ATOM 2238 O O . VAL A 1 293 ? -27.884 -2.950 9.619 1.00 75.81 293 VAL A O 1
ATOM 2241 N N . PRO A 1 294 ? -25.971 -2.763 8.432 1.00 76.94 294 PRO A N 1
ATOM 2242 C CA . PRO A 1 294 ? -26.620 -2.535 7.138 1.00 76.94 294 PRO A CA 1
ATOM 2243 C C . PRO A 1 294 ? -27.520 -3.695 6.704 1.00 76.94 294 PRO A C 1
ATOM 2245 O O . PRO A 1 294 ? -27.333 -4.834 7.130 1.00 76.94 294 PRO A O 1
ATOM 2248 N N . ALA A 1 295 ? -28.523 -3.392 5.875 1.00 64.12 295 ALA A N 1
ATOM 2249 C CA . ALA A 1 295 ? -29.490 -4.382 5.386 1.00 64.12 295 ALA A CA 1
ATOM 2250 C C . ALA A 1 295 ? -29.059 -5.100 4.117 1.00 64.12 295 ALA A C 1
ATOM 2252 O O . ALA A 1 295 ? -29.580 -6.169 3.824 1.00 64.12 295 ALA A O 1
ATOM 2253 N N . LEU A 1 296 ? -28.154 -4.485 3.364 1.00 72.06 296 LEU A N 1
ATOM 2254 C CA . LEU A 1 296 ? -27.772 -4.911 2.032 1.00 72.06 296 LEU A CA 1
ATOM 2255 C C . LEU A 1 296 ? -26.251 -4.984 1.946 1.00 72.06 296 LEU A C 1
ATOM 2257 O O . LEU A 1 296 ? -25.543 -4.168 2.535 1.00 72.06 296 LEU A O 1
ATOM 2261 N N . ASP A 1 297 ? -25.765 -5.956 1.178 1.00 82.56 297 ASP A N 1
ATOM 2262 C CA . ASP A 1 297 ? -24.350 -6.132 0.862 1.00 82.56 297 ASP A CA 1
ATOM 2263 C C . ASP A 1 297 ? -23.922 -5.098 -0.200 1.00 82.56 297 ASP A C 1
ATOM 2265 O O . ASP A 1 297 ? -23.772 -5.403 -1.385 1.00 82.56 297 ASP A O 1
ATOM 2269 N N . GLU A 1 298 ? -23.730 -3.837 0.202 1.00 87.25 298 GLU A N 1
ATOM 2270 C CA . GLU A 1 298 ? -23.296 -2.792 -0.727 1.00 87.25 298 GLU A CA 1
ATOM 2271 C C . GLU A 1 298 ? -21.762 -2.811 -0.929 1.00 87.25 298 GLU A C 1
ATOM 2273 O O . GLU A 1 298 ? -21.000 -2.659 0.030 1.00 87.25 298 GLU A O 1
ATOM 2278 N N . PRO A 1 299 ? -21.249 -2.925 -2.177 1.00 88.81 299 PRO A N 1
ATOM 2279 C CA . PRO A 1 299 ? -19.809 -3.050 -2.432 1.00 88.81 299 PRO A CA 1
ATOM 2280 C C . PRO A 1 299 ? -18.958 -1.912 -1.848 1.00 88.81 299 PRO A C 1
ATOM 2282 O O . PRO A 1 299 ? -17.825 -2.133 -1.422 1.00 88.81 299 PRO A O 1
ATOM 2285 N N . HIS A 1 300 ? -19.480 -0.683 -1.855 1.00 89.81 300 HIS A N 1
ATOM 2286 C CA . HIS A 1 300 ? -18.738 0.497 -1.418 1.00 89.81 300 HIS A CA 1
ATOM 2287 C C . HIS A 1 300 ? -18.608 0.586 0.109 1.00 89.81 300 HIS A C 1
ATOM 2289 O O . HIS A 1 300 ? -17.571 1.041 0.576 1.00 89.81 300 HIS A O 1
ATOM 2295 N N . GLU A 1 301 ? -19.571 0.075 0.883 1.00 91.06 301 GLU A N 1
ATOM 2296 C CA . GLU A 1 301 ? -19.489 0.049 2.352 1.00 91.06 301 GLU A CA 1
ATOM 2297 C C . GLU A 1 301 ? -18.351 -0.857 2.839 1.00 91.06 301 GLU A C 1
ATOM 2299 O O . GLU A 1 301 ? -17.590 -0.501 3.742 1.00 91.06 301 GLU A O 1
ATOM 2304 N N . TYR A 1 302 ? -18.174 -2.012 2.191 1.00 93.12 302 TYR A N 1
ATOM 2305 C CA . TYR A 1 302 ? -17.026 -2.885 2.434 1.00 93.12 302 TYR A CA 1
ATOM 2306 C C . TYR A 1 302 ? -15.709 -2.188 2.074 1.00 93.12 302 TYR A C 1
ATOM 2308 O O . TYR A 1 302 ? -14.734 -2.254 2.824 1.00 93.12 302 TYR A O 1
ATOM 2316 N N . LEU A 1 303 ? -15.665 -1.480 0.946 1.00 93.06 303 LEU A N 1
ATOM 2317 C CA . LEU A 1 303 ? -14.467 -0.748 0.541 1.00 93.06 303 LEU A CA 1
ATOM 2318 C C . LEU A 1 303 ? -14.123 0.382 1.529 1.00 93.06 303 LEU A C 1
ATOM 2320 O O . LEU A 1 303 ? -12.956 0.550 1.891 1.00 93.06 303 LEU A O 1
ATOM 2324 N N . ASP A 1 304 ? -15.134 1.088 2.038 1.00 93.06 304 ASP A N 1
ATOM 2325 C CA . ASP A 1 304 ? -14.982 2.108 3.076 1.00 93.06 304 ASP A CA 1
ATOM 2326 C C . ASP A 1 304 ? -14.528 1.516 4.413 1.00 93.06 304 ASP A C 1
ATOM 2328 O O . ASP A 1 304 ? -13.666 2.100 5.072 1.00 93.06 304 ASP A O 1
ATOM 2332 N N . LEU A 1 305 ? -15.034 0.345 4.814 1.00 94.75 305 LEU A N 1
ATOM 2333 C CA . LEU A 1 305 ? -14.528 -0.371 5.988 1.00 94.75 305 LEU A CA 1
ATOM 2334 C C . LEU A 1 305 ? -13.051 -0.751 5.803 1.00 94.75 305 LEU A C 1
ATOM 2336 O O . LEU A 1 305 ? -12.244 -0.551 6.710 1.00 94.75 305 LEU A O 1
ATOM 2340 N N . ALA A 1 306 ? -12.659 -1.252 4.629 1.00 95.88 306 ALA A N 1
ATOM 2341 C CA . ALA A 1 306 ? -11.258 -1.556 4.346 1.00 95.88 306 ALA A CA 1
ATOM 2342 C C . ALA A 1 306 ? -10.379 -0.293 4.443 1.00 95.88 306 ALA A C 1
ATOM 2344 O O . ALA A 1 306 ? -9.298 -0.333 5.036 1.00 95.88 306 ALA A O 1
ATOM 2345 N N . ALA A 1 307 ? -10.866 0.848 3.942 1.00 94.88 307 ALA A N 1
ATOM 2346 C CA . ALA A 1 307 ? -10.192 2.137 4.078 1.00 94.88 307 ALA A CA 1
ATOM 2347 C C . ALA A 1 307 ? -10.064 2.564 5.550 1.00 94.88 307 ALA A C 1
ATOM 2349 O O . ALA A 1 307 ? -8.995 2.999 5.978 1.00 94.88 307 ALA A O 1
ATOM 2350 N N . GLN A 1 308 ? -11.127 2.400 6.344 1.00 95.25 308 GLN A N 1
ATOM 2351 C CA . GLN A 1 308 ? -11.130 2.694 7.780 1.00 95.25 308 GLN A CA 1
ATOM 2352 C C . GLN A 1 308 ? -10.129 1.829 8.548 1.00 95.25 308 GLN A C 1
ATOM 2354 O O . GLN A 1 308 ? -9.419 2.356 9.403 1.00 95.25 308 GLN A O 1
ATOM 2359 N N . ILE A 1 309 ? -10.008 0.542 8.211 1.00 96.00 309 ILE A N 1
ATOM 2360 C CA . ILE A 1 309 ? -9.007 -0.346 8.813 1.00 96.00 309 ILE A CA 1
ATOM 2361 C C . ILE A 1 309 ? -7.590 0.179 8.544 1.00 96.00 309 ILE A C 1
ATOM 2363 O O . ILE A 1 309 ? -6.791 0.280 9.475 1.00 96.00 309 ILE A O 1
ATOM 2367 N N . PHE A 1 310 ? -7.272 0.565 7.303 1.00 95.12 310 PHE A N 1
ATOM 2368 C CA . PHE A 1 310 ? -5.960 1.137 6.980 1.00 95.12 310 PHE A CA 1
ATOM 2369 C C . PHE A 1 310 ? -5.714 2.488 7.661 1.00 95.12 310 PHE A C 1
ATOM 2371 O O . PHE A 1 310 ? -4.619 2.709 8.172 1.00 95.12 310 PHE A O 1
ATOM 2378 N N . CYS A 1 311 ? -6.722 3.361 7.742 1.00 93.69 311 CYS A N 1
ATOM 2379 C CA . CYS A 1 311 ? -6.635 4.615 8.495 1.00 93.69 311 CYS A CA 1
ATOM 2380 C C . CYS A 1 311 ? -6.384 4.378 9.992 1.00 93.69 311 CYS A C 1
ATOM 2382 O O . CYS A 1 311 ? -5.571 5.075 10.595 1.00 93.69 311 CYS A O 1
ATOM 2384 N N . PHE A 1 312 ? -7.052 3.392 10.592 1.00 93.62 312 PHE A N 1
ATOM 2385 C CA . PHE A 1 312 ? -6.819 3.013 11.982 1.00 93.62 312 PHE A CA 1
ATOM 2386 C C . PHE A 1 312 ? -5.398 2.482 12.183 1.00 93.62 312 PHE A C 1
ATOM 2388 O O . PHE A 1 312 ? -4.696 2.945 13.079 1.00 93.62 312 PHE A O 1
ATOM 2395 N N . MET A 1 313 ? -4.943 1.555 11.333 1.00 91.81 313 MET A N 1
ATOM 2396 C CA . MET A 1 313 ? -3.578 1.027 11.409 1.00 91.81 313 MET A CA 1
ATOM 2397 C C . MET A 1 313 ? -2.534 2.140 11.257 1.00 91.81 313 MET A C 1
ATOM 2399 O O . MET A 1 313 ? -1.579 2.188 12.027 1.00 91.81 313 MET A O 1
ATOM 2403 N N . ASP A 1 314 ? -2.744 3.076 10.330 1.00 90.00 314 ASP A N 1
ATOM 2404 C CA . ASP A 1 314 ? -1.902 4.262 10.149 1.00 90.00 314 ASP A CA 1
ATOM 2405 C C . ASP A 1 314 ? -1.799 5.110 11.432 1.00 90.00 314 ASP A C 1
ATOM 2407 O O . ASP A 1 314 ? -0.702 5.427 11.907 1.00 90.00 314 ASP A O 1
ATOM 2411 N N . GLN A 1 315 ? -2.939 5.419 12.056 1.00 85.94 315 GLN A N 1
ATOM 2412 C CA . GLN A 1 315 ? -2.992 6.184 13.305 1.00 85.94 315 GLN A CA 1
ATOM 2413 C C . GLN A 1 315 ? -2.374 5.434 14.490 1.00 85.94 315 GLN A C 1
ATOM 2415 O O . GLN A 1 315 ? -1.669 6.036 15.303 1.00 85.94 315 GLN A O 1
ATOM 2420 N N . PHE A 1 316 ? -2.634 4.132 14.598 1.00 83.94 316 PHE A N 1
ATOM 2421 C CA . PHE A 1 316 ? -2.116 3.279 15.662 1.00 83.94 316 PHE A CA 1
ATOM 2422 C C . PHE A 1 316 ? -0.590 3.121 15.564 1.00 83.94 316 PHE A C 1
ATOM 2424 O O . PHE A 1 316 ? 0.092 3.092 16.588 1.00 83.94 316 PHE A O 1
ATOM 2431 N N . PHE A 1 317 ? -0.029 3.094 14.352 1.00 74.38 317 PHE A N 1
ATOM 2432 C CA . PHE A 1 317 ? 1.414 2.931 14.132 1.00 74.38 317 PHE A CA 1
ATOM 2433 C C . PHE A 1 317 ? 2.197 4.244 14.151 1.00 74.38 317 PHE A C 1
ATOM 2435 O O . PHE A 1 317 ? 3.381 4.243 14.482 1.00 74.38 317 PHE A O 1
ATOM 2442 N N . SER A 1 318 ? 1.532 5.371 13.892 1.00 71.94 318 SER A N 1
ATOM 2443 C CA . SER A 1 318 ? 2.113 6.714 14.035 1.00 71.94 318 SER A CA 1
ATOM 2444 C C . SER A 1 318 ? 2.371 7.115 15.500 1.00 71.94 318 SER A C 1
ATOM 2446 O O . SER A 1 318 ? 2.907 8.191 15.777 1.00 71.94 318 SER A O 1
ATOM 2448 N N . GLN A 1 319 ? 2.008 6.260 16.460 1.00 74.00 319 GLN A N 1
ATOM 2449 C CA . GLN A 1 319 ? 2.229 6.491 17.881 1.00 74.00 319 GLN A CA 1
ATOM 2450 C C . GLN A 1 319 ? 3.715 6.453 18.241 1.00 74.00 319 GLN A C 1
ATOM 2452 O O . GLN A 1 319 ? 4.435 5.494 17.960 1.00 74.00 319 GLN A O 1
ATOM 2457 N N . LYS A 1 320 ? 4.175 7.478 18.962 1.00 72.56 320 LYS A N 1
ATOM 2458 C CA . LYS A 1 320 ? 5.566 7.571 19.440 1.00 72.56 320 LYS A CA 1
ATOM 2459 C C . LYS A 1 320 ? 5.835 6.752 20.706 1.00 72.56 320 LYS A C 1
ATOM 2461 O O . LYS A 1 320 ? 6.964 6.725 21.189 1.00 72.56 320 LYS A O 1
ATOM 2466 N N . HIS A 1 321 ? 4.821 6.080 21.251 1.00 82.88 321 HIS A N 1
ATOM 2467 C CA . HIS A 1 321 ? 4.976 5.287 22.462 1.00 82.88 321 HIS A CA 1
ATOM 2468 C C . HIS A 1 321 ? 5.870 4.061 22.202 1.00 82.88 321 HIS A C 1
ATOM 2470 O O . HIS A 1 321 ? 5.586 3.232 21.334 1.00 82.88 321 HIS A O 1
ATOM 2476 N N . SER A 1 322 ? 6.946 3.918 22.980 1.00 82.31 322 SER A N 1
ATOM 2477 C CA . SER A 1 322 ? 8.009 2.924 22.751 1.00 82.31 322 SER A CA 1
ATOM 2478 C C . SER A 1 322 ? 7.507 1.476 22.753 1.00 82.31 322 SER A C 1
ATOM 2480 O O . SER A 1 322 ? 7.943 0.666 21.932 1.00 82.31 322 SER A O 1
ATOM 2482 N N . TYR A 1 323 ? 6.556 1.150 23.635 1.00 85.19 323 TYR A N 1
ATOM 2483 C CA . TYR A 1 323 ? 5.924 -0.171 23.678 1.00 85.19 323 TYR A CA 1
ATOM 2484 C C . TYR A 1 323 ? 5.166 -0.487 22.380 1.00 85.19 323 TYR A C 1
ATOM 2486 O O . TYR A 1 323 ? 5.330 -1.577 21.836 1.00 85.19 323 TYR A O 1
ATOM 2494 N N . LEU A 1 324 ? 4.403 0.474 21.841 1.00 84.75 324 LEU A N 1
ATOM 2495 C CA . LEU A 1 324 ? 3.635 0.275 20.611 1.00 84.75 324 LEU A CA 1
ATOM 2496 C C . LEU A 1 324 ? 4.559 0.071 19.414 1.00 84.75 324 LEU A C 1
ATOM 2498 O O . LEU A 1 324 ? 4.361 -0.863 18.649 1.00 84.75 324 LEU A O 1
ATOM 2502 N N . GLN A 1 325 ? 5.631 0.857 19.296 1.00 84.00 325 GLN A N 1
ATOM 2503 C CA . GLN A 1 325 ? 6.603 0.662 18.216 1.00 84.00 325 GLN A CA 1
ATOM 2504 C C . GLN A 1 325 ? 7.248 -0.729 18.250 1.00 84.00 325 GLN A C 1
ATOM 2506 O O . GLN A 1 325 ? 7.413 -1.357 17.204 1.00 84.00 325 GLN A O 1
ATOM 2511 N N . ARG A 1 326 ? 7.595 -1.235 19.443 1.00 86.25 326 ARG A N 1
ATOM 2512 C CA . ARG A 1 326 ? 8.129 -2.599 19.602 1.00 86.25 326 ARG A CA 1
ATOM 2513 C C . ARG A 1 326 ? 7.094 -3.654 19.223 1.00 86.25 326 ARG A C 1
ATOM 2515 O O . ARG A 1 326 ? 7.428 -4.591 18.505 1.00 86.25 326 ARG A O 1
ATOM 2522 N N . TYR A 1 327 ? 5.855 -3.477 19.670 1.00 87.88 327 TYR A N 1
ATOM 2523 C CA . TYR A 1 327 ? 4.747 -4.369 19.350 1.00 87.88 327 TYR A CA 1
ATOM 2524 C C . TYR A 1 327 ? 4.491 -4.447 17.836 1.00 87.88 327 TYR A C 1
ATOM 2526 O O . TYR A 1 327 ? 4.405 -5.538 17.278 1.00 87.88 327 TYR A O 1
ATOM 2534 N N . VAL A 1 328 ? 4.455 -3.302 17.148 1.00 86.44 328 VAL A N 1
ATOM 2535 C CA . VAL A 1 328 ? 4.244 -3.233 15.693 1.00 86.44 328 VAL A CA 1
ATOM 2536 C C . VAL A 1 328 ? 5.379 -3.915 14.938 1.00 86.44 328 VAL A C 1
ATOM 2538 O O . VAL A 1 328 ? 5.118 -4.749 14.074 1.00 86.44 328 VAL A O 1
ATOM 2541 N N . LYS A 1 329 ? 6.635 -3.626 15.303 1.00 85.06 329 LYS A N 1
ATOM 2542 C CA . LYS A 1 329 ? 7.811 -4.273 14.700 1.00 85.06 329 LYS A CA 1
ATOM 2543 C C . LYS A 1 329 ? 7.793 -5.792 14.871 1.00 85.06 329 LYS A C 1
ATOM 2545 O O . LYS A 1 329 ? 8.175 -6.501 13.949 1.00 85.06 329 LYS A O 1
ATOM 2550 N N . ALA A 1 330 ? 7.331 -6.287 16.019 1.00 87.12 330 ALA A N 1
ATOM 2551 C CA . ALA A 1 330 ? 7.209 -7.720 16.277 1.00 87.12 330 ALA A CA 1
ATOM 2552 C C . ALA A 1 330 ? 6.027 -8.381 15.539 1.00 87.12 330 ALA A C 1
ATOM 2554 O O . ALA A 1 330 ? 6.078 -9.576 15.265 1.00 87.12 330 ALA A O 1
ATOM 2555 N N . GLY A 1 331 ? 4.966 -7.628 15.225 1.00 84.88 331 GLY A N 1
ATOM 2556 C CA . GLY A 1 331 ? 3.761 -8.137 14.557 1.00 84.88 331 GLY A CA 1
ATOM 2557 C C . GLY A 1 331 ? 3.823 -8.172 13.024 1.00 84.88 331 GLY A C 1
ATOM 2558 O O . GLY A 1 331 ? 2.934 -8.748 12.392 1.00 84.88 331 GLY A O 1
ATOM 2559 N N . LEU A 1 332 ? 4.840 -7.553 12.424 1.00 89.50 332 LEU A N 1
ATOM 2560 C CA . LEU A 1 332 ? 5.069 -7.520 10.980 1.00 89.50 332 LEU A CA 1
ATOM 2561 C C . LEU A 1 332 ? 5.748 -8.811 10.501 1.00 89.50 332 LEU A C 1
ATOM 2563 O O . LEU A 1 332 ? 6.759 -9.235 11.054 1.00 89.50 332 LEU A O 1
ATOM 2567 N N . SER A 1 333 ? 5.232 -9.414 9.431 1.00 91.62 333 SER A N 1
ATOM 2568 C CA . SER A 1 333 ? 5.818 -10.600 8.802 1.00 91.62 333 SER A CA 1
ATOM 2569 C C . SER A 1 333 ? 5.748 -10.530 7.275 1.00 91.62 333 SER A C 1
ATOM 2571 O O . SER A 1 333 ? 5.085 -9.668 6.691 1.00 91.62 333 SER A O 1
ATOM 2573 N N . ASP A 1 334 ? 6.424 -11.473 6.620 1.00 92.94 334 ASP A N 1
ATOM 2574 C CA . ASP A 1 334 ? 6.420 -11.601 5.162 1.00 92.94 334 ASP A CA 1
ATOM 2575 C C . ASP A 1 334 ? 5.008 -11.795 4.587 1.00 92.94 334 ASP A C 1
ATOM 2577 O O . ASP A 1 334 ? 4.670 -11.254 3.536 1.00 92.94 334 ASP A O 1
ATOM 2581 N N . GLN A 1 335 ? 4.134 -12.492 5.321 1.00 91.44 335 GLN A N 1
ATOM 2582 C CA . GLN A 1 335 ? 2.762 -12.717 4.880 1.00 91.44 335 GLN A CA 1
ATOM 2583 C C . GLN A 1 335 ? 1.994 -11.398 4.714 1.00 91.44 335 GLN A C 1
ATOM 2585 O O . GLN A 1 335 ? 1.245 -11.259 3.750 1.00 91.44 335 GLN A O 1
ATOM 2590 N N . GLN A 1 336 ? 2.180 -10.412 5.601 1.00 90.75 336 GLN A N 1
ATOM 2591 C CA . GLN A 1 336 ? 1.543 -9.104 5.427 1.00 90.75 336 GLN A CA 1
ATOM 2592 C C . GLN A 1 336 ? 2.133 -8.360 4.228 1.00 90.75 336 GLN A C 1
ATOM 2594 O O . GLN A 1 336 ? 1.375 -7.727 3.501 1.00 90.75 336 GLN A O 1
ATOM 2599 N N . MET A 1 337 ? 3.439 -8.479 3.962 1.00 94.62 337 MET A N 1
ATOM 2600 C CA . MET A 1 337 ? 4.051 -7.870 2.773 1.00 94.62 337 MET A CA 1
ATOM 2601 C C . MET A 1 337 ? 3.455 -8.438 1.483 1.00 94.62 337 MET A C 1
ATOM 2603 O O . MET A 1 337 ? 3.110 -7.673 0.585 1.00 94.62 337 MET A O 1
ATOM 2607 N N . LEU A 1 338 ? 3.238 -9.755 1.420 1.00 94.31 338 LEU A N 1
ATOM 2608 C CA . LEU A 1 338 ? 2.570 -10.407 0.293 1.00 94.31 338 LEU A CA 1
ATOM 2609 C C . LEU A 1 338 ? 1.124 -9.917 0.108 1.00 94.31 338 LEU A C 1
ATOM 2611 O O . LEU A 1 338 ? 0.701 -9.645 -1.015 1.00 94.31 338 LEU A O 1
ATOM 2615 N N . LEU A 1 339 ? 0.346 -9.798 1.189 1.00 93.75 339 LEU A N 1
ATOM 2616 C CA . LEU A 1 339 ? -1.039 -9.316 1.100 1.00 93.75 339 LEU A CA 1
ATOM 2617 C C . LEU A 1 339 ? -1.109 -7.860 0.645 1.00 93.75 339 LEU A C 1
ATOM 2619 O O . LEU A 1 339 ? -1.896 -7.544 -0.246 1.00 93.75 339 LEU A O 1
ATOM 2623 N N . MET A 1 340 ? -0.246 -7.003 1.195 1.00 93.88 340 MET A N 1
ATOM 2624 C CA . MET A 1 340 ? -0.135 -5.610 0.770 1.00 93.88 340 MET A CA 1
ATOM 2625 C C . MET A 1 340 ? 0.268 -5.506 -0.703 1.00 93.88 340 MET A C 1
ATOM 2627 O O . MET A 1 340 ? -0.352 -4.750 -1.447 1.00 93.88 340 MET A O 1
ATOM 2631 N N . ALA A 1 341 ? 1.245 -6.299 -1.151 1.00 95.19 341 ALA A N 1
ATOM 2632 C CA . ALA A 1 341 ? 1.654 -6.334 -2.552 1.00 95.19 341 ALA A CA 1
ATOM 2633 C C . ALA A 1 341 ? 0.508 -6.761 -3.482 1.00 95.19 341 ALA A C 1
ATOM 2635 O O . ALA A 1 341 ? 0.335 -6.174 -4.545 1.00 95.19 341 ALA A O 1
ATOM 2636 N N . ASN A 1 342 ? -0.305 -7.742 -3.080 1.00 94.44 342 ASN A N 1
ATOM 2637 C CA . ASN A 1 342 ? -1.461 -8.172 -3.870 1.00 94.44 342 ASN A CA 1
ATOM 2638 C C . ASN A 1 342 ? -2.535 -7.080 -3.972 1.00 94.44 342 ASN A C 1
ATOM 2640 O O . ASN A 1 342 ? -3.027 -6.835 -5.069 1.00 94.44 342 ASN A O 1
ATOM 2644 N N . ILE A 1 343 ? -2.850 -6.387 -2.869 1.00 94.94 343 ILE A N 1
ATOM 2645 C CA . ILE A 1 343 ? -3.783 -5.246 -2.889 1.00 94.94 343 ILE A CA 1
ATOM 2646 C C . ILE A 1 343 ? -3.266 -4.150 -3.830 1.00 94.94 343 ILE A C 1
ATOM 2648 O O . ILE A 1 343 ? -4.030 -3.620 -4.630 1.00 94.94 343 ILE A O 1
ATOM 2652 N N . LEU A 1 344 ? -1.970 -3.827 -3.774 1.00 93.62 344 LEU A N 1
ATOM 2653 C CA . LEU A 1 344 ? -1.371 -2.823 -4.658 1.00 93.62 344 LEU A CA 1
ATOM 2654 C C . LEU A 1 344 ? -1.432 -3.228 -6.132 1.00 93.62 344 LEU A C 1
ATOM 2656 O O . LEU A 1 344 ? -1.815 -2.411 -6.960 1.00 93.62 344 LEU A O 1
ATOM 2660 N N . LYS A 1 345 ? -1.109 -4.484 -6.459 1.00 91.81 345 LYS A N 1
ATOM 2661 C CA . LYS A 1 345 ? -1.226 -5.000 -7.831 1.00 91.81 345 LYS A CA 1
ATOM 2662 C C . LYS A 1 345 ? -2.662 -4.950 -8.343 1.00 91.81 345 LYS A C 1
ATOM 2664 O O . LYS A 1 345 ? -2.879 -4.648 -9.513 1.00 91.81 345 LYS A O 1
ATOM 2669 N N . ASP A 1 346 ? -3.634 -5.243 -7.481 1.00 90.31 346 ASP A N 1
ATOM 2670 C CA . ASP A 1 346 ? -5.049 -5.148 -7.831 1.00 90.31 346 ASP A CA 1
ATOM 2671 C C . ASP A 1 346 ? -5.461 -3.689 -8.097 1.00 90.31 346 ASP A C 1
ATOM 2673 O O . ASP A 1 346 ? -6.089 -3.421 -9.119 1.00 90.31 346 ASP A O 1
ATOM 2677 N N . LEU A 1 347 ? -5.036 -2.742 -7.250 1.00 88.56 347 LEU A N 1
ATOM 2678 C CA . LEU A 1 347 ? -5.260 -1.302 -7.452 1.00 88.56 347 LEU A CA 1
ATOM 2679 C C . LEU A 1 347 ? -4.623 -0.781 -8.744 1.00 88.56 347 LEU A C 1
ATOM 2681 O O . LEU A 1 347 ? -5.245 -0.028 -9.490 1.00 88.56 347 LEU A O 1
ATOM 2685 N N . ASP A 1 348 ? -3.387 -1.191 -9.009 1.00 87.06 348 ASP A N 1
ATOM 2686 C CA . ASP A 1 348 ? -2.635 -0.803 -10.195 1.00 87.06 348 ASP A CA 1
ATOM 2687 C C . ASP A 1 348 ? -3.302 -1.345 -11.474 1.00 87.06 348 ASP A C 1
ATOM 2689 O O . ASP A 1 348 ? -3.476 -0.608 -12.447 1.00 87.06 348 ASP A O 1
ATOM 2693 N N . ARG A 1 349 ? -3.789 -2.593 -11.446 1.00 85.12 349 ARG A N 1
ATOM 2694 C CA . ARG A 1 349 ? -4.570 -3.191 -12.541 1.00 85.12 349 ARG A CA 1
ATOM 2695 C C . ARG A 1 349 ? -5.904 -2.475 -12.767 1.00 85.12 349 ARG A C 1
ATOM 2697 O O . ARG A 1 349 ? -6.288 -2.255 -13.915 1.00 85.12 349 ARG A O 1
ATOM 2704 N N . ASP A 1 350 ? -6.619 -2.129 -11.700 1.00 76.56 350 ASP A N 1
ATOM 2705 C CA . ASP A 1 350 ? -7.908 -1.436 -11.800 1.00 76.56 350 ASP A CA 1
ATOM 2706 C C . ASP A 1 350 ? -7.728 -0.001 -12.331 1.00 76.56 350 ASP A C 1
ATOM 2708 O O . ASP A 1 350 ? -8.526 0.463 -13.147 1.00 76.56 350 ASP A O 1
ATOM 2712 N N . SER A 1 351 ? -6.641 0.678 -11.946 1.00 73.00 351 SER A N 1
ATOM 2713 C CA . SER A 1 351 ? -6.271 1.997 -12.477 1.00 73.00 351 SER A CA 1
ATOM 2714 C C . SER A 1 351 ? -5.980 1.955 -13.983 1.00 73.00 351 SER A C 1
ATOM 2716 O O . SER A 1 351 ? -6.411 2.842 -14.719 1.00 73.00 351 SER A O 1
ATOM 2718 N N . ALA A 1 352 ? -5.316 0.893 -14.454 1.00 68.50 352 ALA A N 1
ATOM 2719 C CA . ALA A 1 352 ? -5.006 0.685 -15.869 1.00 68.50 352 ALA A CA 1
ATOM 2720 C C . ALA A 1 352 ? -6.254 0.489 -16.742 1.00 68.50 352 ALA A C 1
ATOM 2722 O O . ALA A 1 352 ? -6.337 1.022 -17.844 1.00 68.50 352 ALA A O 1
ATOM 2723 N N . ARG A 1 353 ? -7.243 -0.262 -16.238 1.00 65.31 353 ARG A N 1
ATOM 2724 C CA . ARG A 1 353 ? -8.499 -0.568 -16.950 1.00 65.31 353 ARG A CA 1
ATOM 2725 C C . ARG A 1 353 ? -9.500 0.588 -16.937 1.00 65.31 353 ARG A C 1
ATOM 2727 O O . ARG A 1 353 ? -10.372 0.661 -17.799 1.00 65.31 353 ARG A O 1
ATOM 2734 N N . GLY A 1 354 ? -9.384 1.498 -15.971 1.00 52.88 354 GLY A N 1
ATOM 2735 C CA . GLY A 1 354 ? -10.349 2.569 -15.709 1.00 52.88 354 GLY A CA 1
ATOM 2736 C C . GLY A 1 354 ? -10.435 3.690 -16.754 1.00 52.88 354 GLY A C 1
ATOM 2737 O O . GLY A 1 354 ? -11.047 4.715 -16.456 1.00 52.88 354 GLY A O 1
ATOM 2738 N N . ASN A 1 355 ? -9.827 3.540 -17.936 1.00 44.16 355 ASN A N 1
ATOM 2739 C CA . ASN A 1 355 ? -9.830 4.562 -18.987 1.00 44.16 355 ASN A CA 1
ATOM 2740 C C . ASN A 1 355 ? -10.705 4.219 -20.208 1.00 44.16 355 ASN A C 1
ATOM 2742 O O . ASN A 1 355 ? -11.038 5.138 -20.948 1.00 44.16 355 ASN A O 1
ATOM 2746 N N . GLU A 1 356 ? -11.119 2.962 -20.414 1.00 40.28 356 GLU A N 1
ATOM 2747 C CA . GLU A 1 356 ? -11.718 2.562 -21.704 1.00 40.28 356 GLU A CA 1
ATOM 2748 C C . GLU A 1 356 ? -13.158 2.025 -21.632 1.00 40.28 356 GLU A C 1
ATOM 2750 O O . GLU A 1 356 ? -13.809 1.936 -22.669 1.00 40.28 356 GLU A O 1
ATOM 2755 N N . THR A 1 357 ? -13.707 1.677 -20.454 1.00 43.25 357 THR A N 1
ATOM 2756 C CA . THR A 1 357 ? -14.966 0.885 -20.432 1.00 43.25 357 THR A CA 1
ATOM 2757 C C . THR A 1 357 ? -15.952 1.166 -19.289 1.00 43.25 357 THR A C 1
ATOM 2759 O O . THR A 1 357 ? -16.987 0.513 -19.203 1.00 43.25 357 THR A O 1
ATOM 2762 N N . GLU A 1 358 ? -15.699 2.132 -18.400 1.00 48.62 358 GLU A N 1
ATOM 2763 C CA . GLU A 1 358 ? -16.510 2.320 -17.180 1.00 48.62 358 GLU A CA 1
ATOM 2764 C C . GLU A 1 358 ? -17.226 3.691 -17.108 1.00 48.62 358 GLU A C 1
ATOM 2766 O O . GLU A 1 358 ? -17.198 4.373 -16.084 1.00 48.62 358 GLU A O 1
ATOM 2771 N N . THR A 1 359 ? -17.950 4.094 -18.161 1.00 47.91 359 THR A N 1
ATOM 2772 C CA . THR A 1 359 ? -18.854 5.276 -18.155 1.00 47.91 359 THR A CA 1
ATOM 2773 C C . THR A 1 359 ? -20.030 5.170 -17.171 1.00 47.91 359 THR A C 1
ATOM 2775 O O . THR A 1 359 ? -20.803 6.110 -17.030 1.00 47.91 359 THR A O 1
ATOM 2778 N N . ASN A 1 360 ? -20.155 4.051 -16.455 1.00 52.50 360 ASN A N 1
ATOM 2779 C CA . ASN A 1 360 ? -21.319 3.690 -15.649 1.00 52.50 360 ASN A CA 1
ATOM 2780 C C . ASN A 1 360 ? -20.989 3.332 -14.184 1.00 52.50 360 ASN A C 1
ATOM 2782 O O . ASN A 1 360 ? -21.813 2.728 -13.488 1.00 52.50 360 ASN A O 1
ATOM 2786 N N . THR A 1 361 ? -19.795 3.683 -13.696 1.00 61.41 361 THR A N 1
ATOM 2787 C CA . THR A 1 361 ? -19.392 3.386 -12.312 1.00 61.41 361 THR A CA 1
ATOM 2788 C C . THR A 1 361 ? -20.059 4.343 -11.328 1.00 61.41 361 THR A C 1
ATOM 2790 O O . THR A 1 361 ? -19.927 5.557 -11.433 1.00 61.41 361 THR A O 1
ATOM 2793 N N . CYS A 1 362 ? -20.762 3.786 -10.337 1.00 71.00 362 CYS A N 1
ATOM 2794 C CA . CYS A 1 362 ? -21.442 4.545 -9.287 1.00 71.00 362 CYS A CA 1
ATOM 2795 C C . CYS A 1 362 ? -20.479 5.513 -8.571 1.00 71.00 362 CYS A C 1
ATOM 2797 O O . CYS A 1 362 ? -19.428 5.093 -8.079 1.00 71.00 362 CYS A O 1
ATOM 2799 N N . ASN A 1 363 ? -20.869 6.788 -8.444 1.00 78.94 363 ASN A N 1
ATOM 2800 C CA . ASN A 1 363 ? -20.089 7.831 -7.758 1.00 78.94 363 ASN A CA 1
ATOM 2801 C C . ASN A 1 363 ? -19.666 7.416 -6.335 1.00 78.94 363 ASN A C 1
ATOM 2803 O O . ASN A 1 363 ? -18.563 7.744 -5.894 1.00 78.94 363 ASN A O 1
ATOM 2807 N N . LYS A 1 364 ? -20.507 6.639 -5.632 1.00 84.75 364 LYS A N 1
ATOM 2808 C CA . LYS A 1 364 ? -20.188 6.100 -4.301 1.00 84.75 364 LYS A CA 1
ATOM 2809 C C . LYS A 1 364 ? -18.992 5.142 -4.339 1.00 84.75 364 LYS A C 1
ATOM 2811 O O . LYS A 1 364 ? -18.086 5.272 -3.523 1.00 84.75 364 LYS A O 1
ATOM 2816 N N . TRP A 1 365 ? -18.943 4.231 -5.317 1.00 85.38 365 TRP A N 1
ATOM 2817 C CA . TRP A 1 365 ? -17.812 3.311 -5.493 1.00 85.38 365 TRP A CA 1
ATOM 2818 C C . TRP A 1 365 ? -16.521 4.060 -5.822 1.00 85.38 365 TRP A C 1
ATOM 2820 O O . TRP A 1 365 ? -15.478 3.762 -5.247 1.00 85.38 365 TRP A O 1
ATOM 2830 N N . GLN A 1 366 ? -16.581 5.043 -6.726 1.00 82.81 366 GLN A N 1
ATOM 2831 C CA . GLN A 1 366 ? -15.402 5.834 -7.090 1.00 82.81 366 GLN A CA 1
ATOM 2832 C C . GLN A 1 366 ? -14.838 6.589 -5.879 1.00 82.81 366 GLN A C 1
ATOM 2834 O O . GLN A 1 366 ? -13.633 6.539 -5.633 1.00 82.81 366 GLN A O 1
ATOM 2839 N N . SER A 1 367 ? -15.704 7.228 -5.087 1.00 84.44 367 SER A N 1
ATOM 2840 C CA . SER A 1 367 ? -15.311 7.917 -3.852 1.00 84.44 367 SER A CA 1
ATOM 2841 C C . SER A 1 367 ? -14.674 6.958 -2.837 1.00 84.44 367 SER A C 1
ATOM 2843 O O . SER A 1 367 ? -13.562 7.209 -2.362 1.00 84.44 367 SER A O 1
ATOM 2845 N N . ALA A 1 368 ? -15.321 5.816 -2.576 1.00 87.38 368 ALA A N 1
ATOM 2846 C CA . ALA A 1 368 ? -14.803 4.789 -1.673 1.00 87.38 368 ALA A CA 1
ATOM 2847 C C . ALA A 1 368 ? -13.453 4.225 -2.156 1.00 87.38 368 ALA A C 1
ATOM 2849 O O . ALA A 1 368 ? -12.539 4.024 -1.358 1.00 87.38 368 ALA A O 1
ATOM 2850 N N . MET A 1 369 ? -13.269 4.046 -3.469 1.00 87.31 369 MET A N 1
ATOM 2851 C CA . MET A 1 369 ? -12.004 3.591 -4.054 1.00 87.31 369 MET A CA 1
ATOM 2852 C C . MET A 1 369 ? -10.880 4.616 -3.892 1.00 87.31 369 MET A C 1
ATOM 2854 O O . MET A 1 369 ? -9.764 4.247 -3.526 1.00 87.31 369 MET A O 1
ATOM 2858 N N . ILE A 1 370 ? -11.159 5.906 -4.106 1.00 84.88 370 ILE A N 1
ATOM 2859 C CA . ILE A 1 370 ? -10.184 6.980 -3.862 1.00 84.88 370 ILE A CA 1
ATOM 2860 C C . ILE A 1 370 ? -9.789 7.005 -2.380 1.00 84.88 370 ILE A C 1
ATOM 2862 O O . ILE A 1 370 ? -8.599 7.084 -2.058 1.00 84.88 370 ILE A O 1
ATOM 2866 N N . ARG A 1 371 ? -10.769 6.893 -1.473 1.00 86.75 371 ARG A N 1
ATOM 2867 C CA . ARG A 1 371 ? -10.537 6.838 -0.022 1.00 86.75 371 ARG A CA 1
ATOM 2868 C C . ARG A 1 371 ? -9.675 5.633 0.356 1.00 86.75 371 ARG A C 1
ATOM 2870 O O . ARG A 1 371 ? -8.689 5.794 1.073 1.00 86.75 371 ARG A O 1
ATOM 2877 N N . PHE A 1 372 ? -10.008 4.453 -0.163 1.00 92.38 372 PHE A N 1
ATOM 2878 C CA . PHE A 1 372 ? -9.275 3.212 0.068 1.00 92.38 372 PHE A CA 1
ATOM 2879 C C . PHE A 1 372 ? -7.837 3.280 -0.453 1.00 92.38 372 PHE A C 1
ATOM 2881 O O . PHE A 1 372 ? -6.901 3.062 0.316 1.00 92.38 372 PHE A O 1
ATOM 2888 N N . SER A 1 373 ? -7.643 3.654 -1.719 1.00 89.94 373 SER A N 1
ATOM 2889 C CA . SER A 1 373 ? -6.316 3.791 -2.331 1.00 89.94 373 SER A CA 1
ATOM 2890 C C . SER A 1 373 ? -5.446 4.801 -1.569 1.00 89.94 373 SER A C 1
ATOM 2892 O O . SER A 1 373 ? -4.293 4.516 -1.236 1.00 89.94 373 SER A O 1
ATOM 2894 N N . GLY A 1 374 ? -6.018 5.946 -1.181 1.00 88.19 374 GLY A N 1
ATOM 2895 C CA . GLY A 1 374 ? -5.328 6.945 -0.365 1.00 88.19 374 GLY A CA 1
ATOM 2896 C C . GLY A 1 374 ? -4.984 6.465 1.049 1.00 88.19 374 GLY A C 1
ATOM 2897 O O . GLY A 1 374 ? -3.922 6.818 1.567 1.00 88.19 374 GLY A O 1
ATOM 2898 N N . ALA A 1 375 ? -5.847 5.664 1.682 1.00 92.06 375 ALA A N 1
ATOM 2899 C CA . ALA A 1 375 ? -5.584 5.069 2.992 1.00 92.06 375 ALA A CA 1
ATOM 2900 C C . ALA A 1 375 ? -4.444 4.043 2.926 1.00 92.06 375 ALA A C 1
ATOM 2902 O O . ALA A 1 375 ? -3.515 4.130 3.725 1.00 92.06 375 ALA A O 1
ATOM 2903 N N . VAL A 1 376 ? -4.467 3.139 1.938 1.00 92.81 376 VAL A N 1
ATOM 2904 C CA . VAL A 1 376 ? -3.407 2.144 1.691 1.00 92.81 376 VAL A CA 1
ATOM 2905 C C . VAL A 1 376 ? -2.065 2.823 1.411 1.00 92.81 376 VAL A C 1
ATOM 2907 O O . VAL A 1 376 ? -1.055 2.467 2.018 1.00 92.81 376 VAL A O 1
ATOM 2910 N N . GLY A 1 377 ? -2.050 3.821 0.522 1.00 90.38 377 GLY A N 1
ATOM 2911 C CA . GLY A 1 377 ? -0.834 4.544 0.151 1.00 90.38 377 GLY A CA 1
ATOM 2912 C C . GLY A 1 377 ? -0.209 5.300 1.325 1.00 90.38 377 GLY A C 1
ATOM 2913 O O . GLY A 1 377 ? 0.988 5.168 1.578 1.00 90.38 377 GLY A O 1
ATOM 2914 N N . ARG A 1 378 ? -1.020 6.028 2.107 1.00 89.50 378 ARG A N 1
ATOM 2915 C CA . ARG A 1 378 ? -0.566 6.724 3.325 1.00 89.50 378 ARG A CA 1
ATOM 2916 C C . ARG A 1 378 ? -0.055 5.755 4.388 1.00 89.50 378 ARG A C 1
ATOM 2918 O O . ARG A 1 378 ? 1.009 5.980 4.957 1.00 89.50 378 ARG A O 1
ATOM 2925 N N . TYR A 1 379 ? -0.790 4.673 4.615 1.00 91.75 379 TYR A N 1
ATOM 2926 C CA . TYR A 1 379 ? -0.406 3.625 5.547 1.00 91.75 379 TYR A CA 1
ATOM 2927 C C . TYR A 1 379 ? 0.974 3.040 5.211 1.00 91.75 379 TYR A C 1
ATOM 2929 O O . TYR A 1 379 ? 1.860 2.996 6.065 1.00 91.75 379 TYR A O 1
ATOM 2937 N N . LEU A 1 380 ? 1.186 2.642 3.953 1.00 91.69 380 LEU A N 1
ATOM 2938 C CA . LEU A 1 380 ? 2.478 2.131 3.491 1.00 91.69 380 LEU A CA 1
ATOM 2939 C C . LEU A 1 380 ? 3.574 3.186 3.594 1.00 91.69 380 LEU A C 1
ATOM 2941 O O . LEU A 1 380 ? 4.684 2.872 4.022 1.00 91.69 380 LEU A O 1
ATOM 2945 N N . HIS A 1 381 ? 3.253 4.435 3.253 1.00 89.31 381 HIS A N 1
ATOM 2946 C CA . HIS A 1 381 ? 4.200 5.531 3.358 1.00 89.31 381 HIS A CA 1
ATOM 2947 C C . HIS A 1 381 ? 4.717 5.727 4.775 1.00 89.31 381 HIS A C 1
ATOM 2949 O O . HIS A 1 381 ? 5.927 5.836 4.980 1.00 89.31 381 HIS A O 1
ATOM 2955 N N . ASN A 1 382 ? 3.822 5.713 5.757 1.00 88.56 382 ASN A N 1
ATOM 2956 C CA . ASN A 1 382 ? 4.194 5.857 7.155 1.00 88.56 382 ASN A CA 1
ATOM 2957 C C . ASN A 1 382 ? 4.906 4.608 7.686 1.00 88.56 382 ASN A C 1
ATOM 2959 O O . ASN A 1 382 ? 5.869 4.735 8.439 1.00 88.56 382 ASN A O 1
ATOM 2963 N N . LEU A 1 383 ? 4.527 3.408 7.236 1.00 88.94 383 LEU A N 1
ATOM 2964 C CA . LEU A 1 383 ? 5.203 2.161 7.603 1.00 88.94 383 LEU A CA 1
ATOM 2965 C C . LEU A 1 383 ? 6.675 2.135 7.147 1.00 88.94 383 LEU A C 1
ATOM 2967 O O . LEU A 1 383 ? 7.559 1.700 7.893 1.00 88.94 383 LEU A O 1
ATOM 2971 N N . VAL A 1 384 ? 6.935 2.629 5.934 1.00 89.69 384 VAL A N 1
ATOM 2972 C CA . VAL A 1 384 ? 8.278 2.757 5.355 1.00 89.69 384 VAL A CA 1
ATOM 2973 C C . VAL A 1 384 ? 9.034 3.912 6.019 1.00 89.69 384 VAL A C 1
ATOM 2975 O O . VAL A 1 384 ? 10.113 3.704 6.570 1.00 89.69 384 VAL A O 1
ATOM 2978 N N . SER A 1 385 ? 8.454 5.113 6.044 1.00 86.75 385 SER A N 1
ATOM 2979 C CA . SER A 1 385 ? 9.135 6.342 6.485 1.00 86.75 385 SER A CA 1
ATOM 2980 C C . SER A 1 385 ? 9.416 6.384 7.989 1.00 86.75 385 SER A C 1
ATOM 2982 O O . SER A 1 385 ? 10.403 6.981 8.410 1.00 86.75 385 SER A O 1
ATOM 2984 N N . ALA A 1 386 ? 8.591 5.728 8.812 1.00 84.19 386 ALA A N 1
ATOM 2985 C CA . ALA A 1 386 ? 8.834 5.588 10.250 1.00 84.19 386 ALA A CA 1
ATOM 2986 C C . ALA A 1 386 ? 9.835 4.464 10.592 1.00 84.19 386 ALA A C 1
ATOM 2988 O O . ALA A 1 386 ? 10.029 4.151 11.770 1.00 84.19 386 ALA A O 1
ATOM 2989 N N . SER A 1 387 ? 10.465 3.835 9.590 1.00 84.00 387 SER A N 1
ATOM 2990 C CA . SER A 1 387 ? 11.423 2.733 9.766 1.00 84.00 387 SER A CA 1
ATOM 2991 C C . SER A 1 387 ? 10.855 1.591 10.623 1.00 84.00 387 SER A C 1
ATOM 2993 O O . SER A 1 387 ? 11.529 1.038 11.506 1.00 84.00 387 SER A O 1
ATOM 2995 N N . LEU A 1 388 ? 9.574 1.268 10.398 1.00 84.81 388 LEU A N 1
ATOM 2996 C CA . LEU A 1 388 ? 8.885 0.152 11.050 1.00 84.81 388 LEU A CA 1
ATOM 2997 C C . LEU A 1 388 ? 9.154 -1.170 10.321 1.00 84.81 388 LEU A C 1
ATOM 2999 O O . LEU A 1 388 ? 9.240 -2.207 10.976 1.00 84.81 388 LEU A O 1
ATOM 3003 N N . LEU A 1 389 ? 9.355 -1.134 8.998 1.00 89.25 389 LEU A N 1
ATOM 3004 C CA . LEU A 1 389 ? 9.793 -2.295 8.219 1.00 89.25 389 LEU A CA 1
ATOM 3005 C C . LEU A 1 389 ? 11.287 -2.565 8.408 1.00 89.25 389 LEU A C 1
ATOM 3007 O O . LEU A 1 389 ? 12.115 -1.680 8.181 1.00 89.25 389 LEU A O 1
ATOM 3011 N N . SER A 1 390 ? 11.636 -3.811 8.738 1.00 91.19 390 SER A N 1
ATOM 3012 C CA . SER A 1 390 ? 13.019 -4.289 8.656 1.00 91.19 390 SER A CA 1
ATOM 3013 C C . SER A 1 390 ? 13.505 -4.317 7.204 1.00 91.19 390 SER A C 1
ATOM 3015 O O . SER A 1 390 ? 12.709 -4.399 6.269 1.00 91.19 390 SER A O 1
ATOM 3017 N N . GLU A 1 391 ? 14.822 -4.321 6.998 1.00 91.38 391 GLU A N 1
ATOM 3018 C CA . GLU A 1 391 ? 15.409 -4.404 5.653 1.00 91.38 391 GLU A CA 1
ATOM 3019 C C . GLU A 1 391 ? 14.986 -5.667 4.890 1.00 91.38 391 GLU A C 1
ATOM 3021 O O . GLU A 1 391 ? 14.772 -5.622 3.677 1.00 91.38 391 GLU A O 1
ATOM 3026 N N . SER A 1 392 ? 14.802 -6.782 5.605 1.00 93.12 392 SER A N 1
ATOM 3027 C CA . SER A 1 392 ? 14.277 -8.024 5.033 1.00 93.12 392 SER A CA 1
ATOM 3028 C C . SER A 1 392 ? 12.845 -7.857 4.526 1.00 93.12 392 SER A C 1
ATOM 3030 O O . SER A 1 392 ? 12.551 -8.232 3.398 1.00 93.12 392 SER A O 1
ATOM 3032 N N . LEU A 1 393 ? 11.961 -7.231 5.308 1.00 93.75 393 LEU A N 1
ATOM 3033 C CA . LEU A 1 393 ? 10.570 -7.009 4.909 1.00 93.75 393 LEU A CA 1
ATOM 3034 C C . LEU A 1 393 ? 10.448 -5.992 3.770 1.00 93.75 393 LEU A C 1
ATOM 3036 O O . LEU A 1 393 ? 9.622 -6.185 2.883 1.00 93.75 393 LEU A O 1
ATOM 3040 N N . GLN A 1 394 ? 11.292 -4.955 3.747 1.00 94.38 394 GLN A N 1
ATOM 3041 C CA . GLN A 1 394 ? 11.384 -4.029 2.610 1.00 94.38 394 GLN A CA 1
ATOM 3042 C C . GLN A 1 394 ? 11.762 -4.776 1.322 1.00 94.38 394 GLN A C 1
ATOM 3044 O O . GLN A 1 394 ? 11.145 -4.570 0.278 1.00 94.38 394 GLN A O 1
ATOM 3049 N N . SER A 1 395 ? 12.746 -5.676 1.407 1.00 93.31 395 SER A N 1
ATOM 3050 C CA . SER A 1 395 ? 13.201 -6.484 0.270 1.00 93.31 395 SER A CA 1
ATOM 3051 C C . SER A 1 395 ? 12.119 -7.453 -0.205 1.00 93.31 395 SER A C 1
ATOM 3053 O O . SER A 1 395 ? 11.841 -7.524 -1.402 1.00 93.31 395 SER A O 1
ATOM 3055 N N . ASN A 1 396 ? 11.450 -8.134 0.728 1.00 94.69 396 ASN A N 1
ATOM 3056 C CA . ASN A 1 396 ? 10.353 -9.044 0.418 1.00 94.69 396 ASN A CA 1
ATOM 3057 C C . ASN A 1 396 ? 9.168 -8.315 -0.223 1.00 94.69 396 ASN A C 1
ATOM 3059 O O . ASN A 1 396 ? 8.605 -8.808 -1.194 1.00 94.69 396 ASN A O 1
ATOM 3063 N N . LEU A 1 397 ? 8.804 -7.124 0.266 1.00 95.81 397 LEU A N 1
ATOM 3064 C CA . LEU A 1 397 ? 7.738 -6.318 -0.333 1.00 95.81 397 LEU A CA 1
ATOM 3065 C C . LEU A 1 397 ? 8.044 -5.996 -1.803 1.00 95.81 397 LEU A C 1
ATOM 3067 O O . LEU A 1 397 ? 7.186 -6.185 -2.662 1.00 95.81 397 LEU A O 1
ATOM 3071 N N . LEU A 1 398 ? 9.275 -5.577 -2.111 1.00 95.50 398 LEU A N 1
ATOM 3072 C CA . LEU A 1 398 ? 9.693 -5.303 -3.490 1.00 95.50 398 LEU A CA 1
ATOM 3073 C C . LEU A 1 398 ? 9.758 -6.566 -4.354 1.00 95.50 398 LEU A C 1
ATOM 3075 O O . LEU A 1 398 ? 9.437 -6.506 -5.541 1.00 95.50 398 LEU A O 1
ATOM 3079 N N . GLN A 1 399 ? 10.140 -7.705 -3.775 1.00 94.19 399 GLN A N 1
ATOM 3080 C CA . GLN A 1 399 ? 10.112 -8.997 -4.459 1.00 94.19 399 GLN A CA 1
ATOM 3081 C C . GLN A 1 399 ? 8.675 -9.414 -4.795 1.00 94.19 399 GLN A C 1
ATOM 3083 O O . GLN A 1 399 ? 8.396 -9.751 -5.943 1.00 94.19 399 GLN A O 1
ATOM 3088 N N . HIS A 1 400 ? 7.746 -9.310 -3.839 1.00 95.00 400 HIS A N 1
ATOM 3089 C CA . HIS A 1 400 ? 6.326 -9.592 -4.062 1.00 95.00 400 HIS A CA 1
ATOM 3090 C C . HIS A 1 400 ? 5.715 -8.646 -5.095 1.00 95.00 400 HIS A C 1
ATOM 3092 O O . HIS A 1 400 ? 4.884 -9.081 -5.887 1.00 95.00 400 HIS A O 1
ATOM 3098 N N . LEU A 1 401 ? 6.146 -7.381 -5.146 1.00 94.62 401 LEU A N 1
ATOM 3099 C CA . LEU A 1 401 ? 5.748 -6.412 -6.174 1.00 94.62 401 LEU A CA 1
ATOM 3100 C C . LEU A 1 401 ? 6.411 -6.651 -7.544 1.00 94.62 401 LEU A C 1
ATOM 3102 O O . LEU A 1 401 ? 5.941 -6.108 -8.537 1.00 94.62 401 LEU A O 1
ATOM 3106 N N . GLY A 1 402 ? 7.455 -7.481 -7.624 1.00 92.62 402 GLY A N 1
ATOM 3107 C CA . GLY A 1 402 ? 8.174 -7.777 -8.868 1.00 92.62 402 GLY A CA 1
ATOM 3108 C C . GLY A 1 402 ? 9.169 -6.694 -9.305 1.00 92.62 402 GLY A C 1
ATOM 3109 O O . GLY A 1 402 ? 9.638 -6.721 -10.437 1.00 92.62 402 GLY A O 1
ATOM 3110 N N . VAL A 1 403 ? 9.517 -5.755 -8.419 1.00 93.44 403 VAL A N 1
ATOM 3111 C CA . VAL A 1 403 ? 10.362 -4.582 -8.721 1.00 93.44 403 VAL A CA 1
ATOM 3112 C C . VAL A 1 403 ? 11.583 -4.493 -7.805 1.00 93.44 403 VAL A C 1
ATOM 3114 O O . VAL A 1 403 ? 11.973 -3.411 -7.382 1.00 93.44 403 VAL A O 1
ATOM 3117 N N . SER A 1 404 ? 12.200 -5.627 -7.459 1.00 93.19 404 SER A N 1
ATOM 3118 C CA . SER A 1 404 ? 13.398 -5.651 -6.605 1.00 93.19 404 SER A CA 1
ATOM 3119 C C . SER A 1 404 ? 14.670 -5.267 -7.387 1.00 93.19 404 SER A C 1
ATOM 3121 O O . SER A 1 404 ? 15.104 -6.042 -8.251 1.00 93.19 404 SER A O 1
ATOM 3123 N N . PRO A 1 405 ? 15.322 -4.123 -7.077 1.00 90.31 405 PRO A N 1
ATOM 3124 C CA . PRO A 1 405 ? 16.553 -3.681 -7.749 1.00 90.31 405 PRO A CA 1
ATOM 3125 C C . PRO A 1 405 ? 17.774 -4.555 -7.442 1.00 90.31 405 PRO A C 1
ATOM 3127 O O . PRO A 1 405 ? 18.721 -4.598 -8.229 1.00 90.31 405 PRO A O 1
ATOM 3130 N N . TRP A 1 406 ? 17.752 -5.230 -6.289 1.00 89.25 406 TRP A N 1
ATOM 3131 C CA . TRP A 1 406 ? 18.855 -6.044 -5.768 1.00 89.25 406 TRP A CA 1
ATOM 3132 C C . TRP A 1 406 ? 18.731 -7.528 -6.113 1.00 89.25 406 TRP A C 1
ATOM 3134 O O . TRP A 1 406 ? 19.627 -8.302 -5.787 1.00 89.25 406 TRP A O 1
ATOM 3144 N N . SER A 1 407 ? 17.637 -7.940 -6.761 1.00 83.81 407 SER A N 1
ATOM 3145 C CA . SER A 1 407 ? 17.515 -9.312 -7.246 1.00 83.81 407 SER A CA 1
ATOM 3146 C C . SER A 1 407 ? 18.528 -9.557 -8.365 1.00 83.81 407 SER A C 1
ATOM 3148 O O . SER A 1 407 ? 18.528 -8.856 -9.378 1.00 83.81 407 SER A O 1
ATOM 3150 N N . SER A 1 408 ? 19.378 -10.564 -8.173 1.00 75.12 408 SER A N 1
ATOM 3151 C CA . SER A 1 408 ? 20.291 -11.101 -9.187 1.00 75.12 408 SER A CA 1
ATOM 3152 C C . SER A 1 408 ? 19.663 -12.228 -10.013 1.00 75.12 408 SER A C 1
ATOM 3154 O O . SER A 1 408 ? 20.313 -12.772 -10.901 1.00 75.12 408 SER A O 1
ATOM 3156 N N . GLU A 1 409 ? 18.411 -12.598 -9.724 1.00 70.81 409 GLU A N 1
ATOM 3157 C CA . GLU A 1 409 ? 17.746 -13.761 -10.322 1.00 70.81 409 GLU A CA 1
ATOM 3158 C C . GLU A 1 409 ? 17.291 -13.506 -11.764 1.00 70.81 409 GLU A C 1
ATOM 3160 O O . GLU A 1 409 ? 17.100 -14.449 -12.528 1.00 70.81 409 GLU A O 1
ATOM 3165 N N . THR A 1 410 ? 17.112 -12.240 -12.156 1.00 76.88 410 THR A N 1
ATOM 3166 C CA . THR A 1 410 ? 16.581 -11.866 -13.474 1.00 76.88 410 THR A CA 1
ATOM 3167 C C . THR A 1 410 ? 17.379 -10.723 -14.098 1.00 76.88 410 THR A C 1
ATOM 3169 O O . THR A 1 410 ? 17.626 -9.698 -13.467 1.00 76.88 410 THR A O 1
ATOM 3172 N N . ASN A 1 411 ? 17.751 -10.886 -15.372 1.00 83.00 411 ASN A N 1
ATOM 3173 C CA . ASN A 1 411 ? 18.394 -9.832 -16.170 1.00 83.00 411 ASN A CA 1
ATOM 3174 C C . ASN A 1 411 ? 17.386 -8.858 -16.804 1.00 83.00 411 ASN A C 1
ATOM 3176 O O . ASN A 1 411 ? 17.792 -7.851 -17.382 1.00 83.00 411 ASN A O 1
ATOM 3180 N N . THR A 1 412 ? 16.088 -9.139 -16.679 1.00 88.44 412 THR A N 1
ATOM 3181 C CA . THR A 1 412 ? 14.993 -8.330 -17.220 1.00 88.44 412 THR A CA 1
ATOM 3182 C C . THR A 1 412 ? 14.400 -7.410 -16.156 1.00 88.44 412 THR A C 1
ATOM 3184 O O . THR A 1 412 ? 14.536 -7.664 -14.957 1.00 88.44 412 THR A O 1
ATOM 3187 N N . TRP A 1 413 ? 13.763 -6.319 -16.574 1.00 93.44 413 TRP A N 1
ATOM 3188 C CA . TRP A 1 413 ? 13.024 -5.386 -15.723 1.00 93.44 413 TRP A CA 1
ATOM 3189 C C . TRP A 1 413 ? 11.618 -5.194 -16.305 1.00 93.44 413 TRP A C 1
ATOM 3191 O O . TRP A 1 413 ? 11.520 -5.007 -17.518 1.00 93.44 413 TRP A O 1
ATOM 3201 N N . PRO A 1 414 ? 10.545 -5.241 -15.494 1.00 92.25 414 PRO A N 1
ATOM 3202 C CA . PRO A 1 414 ? 9.179 -5.088 -15.998 1.00 92.25 414 PRO A CA 1
ATOM 3203 C C . PRO A 1 414 ? 9.001 -3.734 -16.688 1.00 92.25 414 PRO A C 1
ATOM 3205 O O . PRO A 1 414 ? 9.491 -2.719 -16.188 1.00 92.25 414 PRO A O 1
ATOM 3208 N N . LEU A 1 415 ? 8.302 -3.699 -17.824 1.00 91.31 415 LEU A N 1
ATOM 3209 C CA . LEU A 1 415 ? 8.063 -2.445 -18.542 1.00 91.31 415 LEU A CA 1
ATOM 3210 C C . LEU A 1 415 ? 6.875 -1.709 -17.929 1.00 91.31 415 LEU A C 1
ATOM 3212 O O . LEU A 1 415 ? 6.941 -0.496 -17.724 1.00 91.31 415 LEU A O 1
ATOM 3216 N N . GLN A 1 416 ? 5.835 -2.444 -17.545 1.00 90.06 416 GLN A N 1
ATOM 3217 C CA . GLN A 1 416 ? 4.623 -1.860 -16.997 1.00 90.06 416 GLN A CA 1
ATOM 3218 C C . GLN A 1 416 ? 4.635 -1.870 -15.462 1.00 90.06 416 GLN A C 1
ATOM 3220 O O . GLN A 1 416 ? 4.341 -2.877 -14.818 1.00 90.06 416 GLN A O 1
ATOM 3225 N N . VAL A 1 417 ? 4.968 -0.725 -14.856 1.00 91.25 417 VAL A N 1
ATOM 3226 C CA . VAL A 1 417 ? 4.971 -0.557 -13.393 1.00 91.25 417 VAL A CA 1
ATOM 3227 C C . VAL A 1 417 ? 4.165 0.679 -13.027 1.00 91.25 417 VAL A C 1
ATOM 3229 O O . VAL A 1 417 ? 4.493 1.794 -13.414 1.00 91.25 417 VAL A O 1
ATOM 3232 N N . TYR A 1 418 ? 3.095 0.493 -12.270 1.00 89.62 418 TYR A N 1
ATOM 3233 C CA . TYR A 1 418 ? 2.092 1.525 -12.022 1.00 89.62 418 TYR A CA 1
ATOM 3234 C C . TYR A 1 418 ? 2.379 2.374 -10.773 1.00 89.62 418 TYR A C 1
ATOM 3236 O O . TYR A 1 418 ? 3.205 1.993 -9.936 1.00 89.62 418 TYR A O 1
ATOM 3244 N N . PRO A 1 419 ? 1.707 3.534 -10.624 1.00 88.12 419 PRO A N 1
ATOM 3245 C CA . PRO A 1 419 ? 2.026 4.525 -9.601 1.00 88.12 419 PRO A CA 1
ATOM 3246 C C . PRO A 1 419 ? 2.114 4.004 -8.167 1.00 88.12 419 PRO A C 1
ATOM 3248 O O . PRO A 1 419 ? 3.014 4.421 -7.437 1.00 88.12 419 PRO A O 1
ATOM 3251 N N . SER A 1 420 ? 1.232 3.089 -7.752 1.00 89.38 420 SER A N 1
ATOM 3252 C CA . SER A 1 420 ? 1.217 2.606 -6.365 1.00 89.38 420 SER A CA 1
ATOM 3253 C C . SER A 1 420 ? 2.470 1.781 -6.065 1.00 89.38 420 SER A C 1
ATOM 3255 O O . SER A 1 420 ? 3.152 2.018 -5.065 1.00 89.38 420 SER A O 1
ATOM 3257 N N . THR A 1 421 ? 2.830 0.876 -6.979 1.00 93.81 421 THR A N 1
ATOM 3258 C CA . THR A 1 421 ? 4.075 0.097 -6.920 1.00 93.81 421 THR A CA 1
ATOM 3259 C C . THR A 1 421 ? 5.321 0.987 -7.022 1.00 93.81 421 THR A C 1
ATOM 3261 O O . THR A 1 421 ? 6.249 0.851 -6.219 1.00 93.81 421 THR A O 1
ATOM 3264 N N . LEU A 1 422 ? 5.339 1.942 -7.959 1.00 93.69 422 LEU A N 1
ATOM 3265 C CA . LEU A 1 422 ? 6.442 2.899 -8.131 1.00 93.69 422 LEU A CA 1
ATOM 3266 C C . LEU A 1 422 ? 6.670 3.755 -6.878 1.00 93.69 422 LEU A C 1
ATOM 3268 O O . LEU A 1 422 ? 7.814 4.030 -6.513 1.00 93.69 422 LEU A O 1
ATOM 3272 N N . SER A 1 423 ? 5.591 4.157 -6.202 1.00 92.62 423 SER A N 1
ATOM 3273 C CA . SER A 1 423 ? 5.659 4.931 -4.964 1.00 92.62 423 SER A CA 1
ATOM 3274 C C . SER A 1 423 ? 6.377 4.147 -3.865 1.00 92.62 423 SER A C 1
ATOM 3276 O O . SER A 1 423 ? 7.295 4.674 -3.240 1.00 92.62 423 SER A O 1
ATOM 3278 N N . VAL A 1 424 ? 6.047 2.864 -3.676 1.00 94.31 424 VAL A N 1
ATOM 3279 C CA . VAL A 1 424 ? 6.740 1.995 -2.706 1.00 94.31 424 VAL A CA 1
ATOM 3280 C C . VAL A 1 424 ? 8.216 1.824 -3.069 1.00 94.31 424 VAL A C 1
ATOM 3282 O O . VAL A 1 424 ? 9.082 1.975 -2.204 1.00 94.31 424 VAL A O 1
ATOM 3285 N N . LEU A 1 425 ? 8.512 1.565 -4.348 1.00 94.81 425 LEU A N 1
ATOM 3286 C CA . LEU A 1 425 ? 9.883 1.431 -4.842 1.00 94.81 425 LEU A CA 1
ATOM 3287 C C . LEU A 1 425 ? 10.720 2.670 -4.519 1.00 94.81 425 LEU A C 1
ATOM 3289 O O . LEU A 1 425 ? 11.795 2.552 -3.928 1.00 94.81 425 LEU A O 1
ATOM 3293 N N . VAL A 1 426 ? 10.232 3.861 -4.877 1.00 93.12 426 VAL A N 1
ATOM 3294 C CA . VAL A 1 426 ? 11.011 5.085 -4.681 1.00 93.12 426 VAL A CA 1
ATOM 3295 C C . VAL A 1 426 ? 11.174 5.413 -3.200 1.00 93.12 426 VAL A C 1
ATOM 3297 O O . VAL A 1 426 ? 12.252 5.833 -2.793 1.00 93.12 426 VAL A O 1
ATOM 3300 N N . GLN A 1 427 ? 10.152 5.176 -2.375 1.00 92.31 427 GLN A N 1
ATOM 3301 C CA . GLN A 1 427 ? 10.236 5.417 -0.936 1.00 92.31 427 GLN A CA 1
ATOM 3302 C C . GLN A 1 427 ? 11.309 4.543 -0.282 1.00 92.31 427 GLN A C 1
ATOM 3304 O O . GLN A 1 427 ? 12.142 5.064 0.455 1.00 92.31 427 GLN A O 1
ATOM 3309 N N . ILE A 1 428 ? 11.356 3.246 -0.607 1.00 94.25 428 ILE A N 1
ATOM 3310 C CA . ILE A 1 428 ? 12.387 2.341 -0.080 1.00 94.25 428 ILE A CA 1
ATOM 3311 C C . ILE A 1 428 ? 13.775 2.736 -0.600 1.00 94.25 428 ILE A C 1
ATOM 3313 O O . ILE A 1 428 ? 14.720 2.801 0.183 1.00 94.25 428 ILE A O 1
ATOM 3317 N N . LEU A 1 429 ? 13.911 3.062 -1.891 1.00 92.75 429 LEU A N 1
ATOM 3318 C CA . LEU 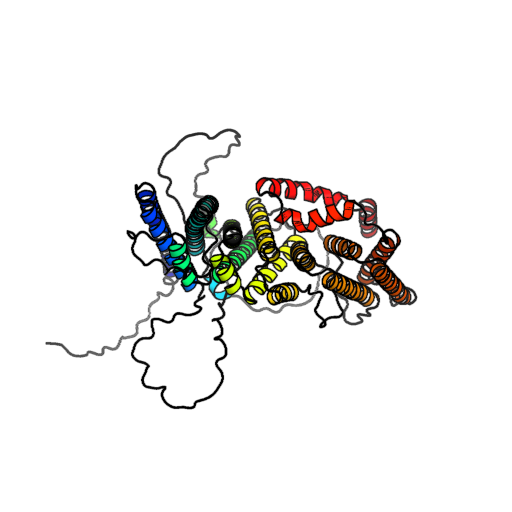A 1 429 ? 15.185 3.513 -2.465 1.00 92.75 429 LEU A CA 1
ATOM 3319 C C . LEU A 1 429 ? 15.716 4.792 -1.807 1.00 92.75 429 LEU A C 1
ATOM 3321 O O . LEU A 1 429 ? 16.925 4.937 -1.638 1.00 92.75 429 LEU A O 1
ATOM 3325 N N . LEU A 1 430 ? 14.832 5.724 -1.446 1.00 89.94 430 LEU A N 1
ATOM 3326 C CA . LEU A 1 430 ? 15.209 6.986 -0.808 1.00 89.94 430 LEU A CA 1
ATOM 3327 C C . LEU A 1 430 ? 15.646 6.823 0.654 1.00 89.94 430 LEU A C 1
ATOM 3329 O O . LEU A 1 430 ? 16.338 7.703 1.159 1.00 89.94 430 LEU A O 1
ATOM 3333 N N . LEU A 1 431 ? 15.297 5.713 1.313 1.00 91.06 431 LEU A N 1
ATOM 3334 C CA . LEU A 1 431 ? 15.805 5.382 2.649 1.00 91.06 431 LEU A CA 1
ATOM 3335 C C . LEU A 1 431 ? 17.223 4.801 2.627 1.00 91.06 431 LEU A C 1
ATOM 3337 O O . LEU A 1 431 ? 17.882 4.759 3.667 1.00 91.06 431 LEU A O 1
ATOM 3341 N N . LYS A 1 432 ? 17.689 4.315 1.472 1.00 91.38 432 LYS A N 1
ATOM 3342 C CA . LYS A 1 432 ? 18.993 3.663 1.364 1.00 91.38 432 LYS A CA 1
ATOM 3343 C C . LYS A 1 432 ? 20.138 4.679 1.329 1.00 91.38 432 LYS A C 1
ATOM 3345 O O . LYS A 1 432 ? 19.971 5.777 0.790 1.00 91.38 432 LYS A O 1
ATOM 3350 N N . PRO A 1 433 ? 21.324 4.317 1.856 1.00 92.06 433 PRO A N 1
ATOM 3351 C CA . PRO A 1 433 ? 22.525 5.129 1.702 1.00 92.06 433 PRO A CA 1
ATOM 3352 C C . PRO A 1 433 ? 22.795 5.452 0.230 1.00 92.06 433 PRO A C 1
ATOM 3354 O O . PRO A 1 433 ? 22.510 4.639 -0.652 1.00 92.06 433 PRO A O 1
ATOM 3357 N N . THR A 1 434 ? 23.407 6.609 -0.042 1.00 91.00 434 THR A N 1
ATOM 3358 C CA . THR A 1 434 ? 23.650 7.094 -1.412 1.00 91.00 434 THR A CA 1
ATOM 3359 C C . THR A 1 434 ? 24.303 6.040 -2.309 1.00 91.00 434 THR A C 1
ATOM 3361 O O . THR A 1 434 ? 23.860 5.846 -3.434 1.00 91.00 434 THR A O 1
ATOM 3364 N N . GLN A 1 435 ? 25.293 5.300 -1.804 1.00 91.25 435 GLN A N 1
ATOM 3365 C CA . GLN A 1 435 ? 25.994 4.273 -2.579 1.00 91.25 435 GLN A CA 1
ATOM 3366 C C . GLN A 1 435 ? 25.089 3.094 -2.977 1.00 91.25 435 GLN A C 1
ATOM 3368 O O . GLN A 1 435 ? 25.129 2.644 -4.121 1.00 91.25 435 GLN A O 1
ATOM 3373 N N . GLU A 1 436 ? 24.251 2.603 -2.059 1.00 92.50 436 GLU A N 1
ATOM 3374 C CA . GLU A 1 436 ? 23.297 1.524 -2.350 1.00 92.50 436 GLU A CA 1
ATOM 3375 C C . GLU A 1 436 ? 22.206 1.988 -3.313 1.00 92.50 436 GLU A C 1
ATOM 3377 O O . GLU A 1 436 ? 21.825 1.251 -4.224 1.00 92.50 436 GLU A O 1
ATOM 3382 N N . LYS A 1 437 ? 21.737 3.228 -3.144 1.00 92.25 437 LYS A N 1
ATOM 3383 C CA . LYS A 1 437 ? 20.767 3.859 -4.040 1.00 92.25 437 LYS A CA 1
ATOM 3384 C C . LYS A 1 437 ? 21.321 3.993 -5.460 1.00 92.25 437 LYS A C 1
ATOM 3386 O O . LYS A 1 437 ? 20.623 3.662 -6.417 1.00 92.25 437 LYS A O 1
ATOM 3391 N N . GLU A 1 438 ? 22.562 4.455 -5.611 1.00 93.56 438 GLU A N 1
ATOM 3392 C CA . GLU A 1 438 ? 23.231 4.553 -6.913 1.00 93.56 438 GLU A CA 1
ATOM 3393 C C . GLU A 1 438 ? 23.392 3.173 -7.567 1.00 93.56 438 GLU A C 1
ATOM 3395 O O . GLU A 1 438 ? 23.079 3.016 -8.747 1.00 93.56 438 GLU A O 1
ATOM 3400 N N . ALA A 1 439 ? 23.809 2.154 -6.806 1.00 93.75 439 ALA A N 1
ATOM 3401 C CA . ALA A 1 439 ? 23.945 0.785 -7.307 1.00 93.75 439 ALA A CA 1
ATOM 3402 C C . ALA A 1 439 ? 22.600 0.192 -7.763 1.00 93.75 439 ALA A C 1
ATOM 3404 O O . ALA A 1 439 ? 22.516 -0.400 -8.840 1.00 93.75 439 ALA A O 1
ATOM 3405 N N . ALA A 1 440 ? 21.536 0.400 -6.983 1.00 94.44 440 ALA A N 1
ATOM 3406 C CA . ALA A 1 440 ? 20.184 -0.013 -7.342 1.00 94.44 440 ALA A CA 1
ATOM 3407 C C . ALA A 1 440 ? 19.690 0.701 -8.610 1.00 94.44 440 ALA A C 1
ATOM 3409 O O . ALA A 1 440 ? 19.173 0.054 -9.516 1.00 94.44 440 ALA A O 1
ATOM 3410 N N . CYS A 1 441 ? 19.903 2.016 -8.712 1.00 95.56 441 CYS A N 1
ATOM 3411 C CA . CYS A 1 441 ? 19.552 2.799 -9.896 1.00 95.56 441 CYS A CA 1
ATOM 3412 C C . CYS A 1 441 ? 20.281 2.288 -11.149 1.00 95.56 441 CYS A C 1
ATOM 3414 O O . CYS A 1 441 ? 19.649 2.057 -12.180 1.00 95.56 441 CYS A O 1
ATOM 3416 N N . LEU A 1 442 ? 21.589 2.032 -11.051 1.00 95.25 442 LEU A N 1
ATOM 3417 C CA . LEU A 1 442 ? 22.357 1.427 -12.138 1.00 95.25 442 LEU A CA 1
ATOM 3418 C C . LEU A 1 442 ? 21.785 0.062 -12.532 1.00 95.25 442 LEU A C 1
ATOM 3420 O O . LEU A 1 442 ? 21.564 -0.163 -13.717 1.00 95.25 442 LEU A O 1
ATOM 3424 N N . SER A 1 443 ? 21.518 -0.823 -11.569 1.00 94.81 443 SER A N 1
ATOM 3425 C CA . SER A 1 443 ? 20.936 -2.151 -11.817 1.00 94.81 443 SER A CA 1
ATOM 3426 C C . SER A 1 443 ? 19.618 -2.065 -12.597 1.00 94.81 443 SER A C 1
ATOM 3428 O O . SER A 1 443 ? 19.475 -2.705 -13.641 1.00 94.81 443 SER A O 1
ATOM 3430 N N . VAL A 1 444 ? 18.696 -1.203 -12.151 1.00 95.75 444 VAL A N 1
ATOM 3431 C CA . VAL A 1 444 ? 17.400 -0.969 -12.809 1.00 95.75 444 VAL A CA 1
ATOM 3432 C C . VAL A 1 444 ? 17.591 -0.500 -14.250 1.00 95.75 444 VAL A C 1
ATOM 3434 O O . VAL A 1 444 ? 17.006 -1.079 -15.162 1.00 95.75 444 VAL A O 1
ATOM 3437 N N . TRP A 1 445 ? 18.457 0.492 -14.480 1.00 96.75 445 TRP A N 1
ATOM 3438 C CA . TRP A 1 445 ? 18.745 0.987 -15.828 1.00 96.75 445 TRP A CA 1
ATOM 3439 C C . TRP A 1 445 ? 19.354 -0.084 -16.734 1.00 96.75 445 TRP A C 1
ATOM 3441 O O . TRP A 1 445 ? 18.950 -0.203 -17.888 1.00 96.75 445 TRP A O 1
ATOM 3451 N N . HIS A 1 446 ? 20.287 -0.896 -16.230 1.00 95.50 446 HIS A N 1
ATOM 3452 C CA . HIS A 1 446 ? 20.887 -1.963 -17.031 1.00 95.50 446 HIS A CA 1
ATOM 3453 C C . HIS A 1 446 ? 19.852 -3.007 -17.447 1.00 95.50 446 HIS A C 1
ATOM 3455 O O . HIS A 1 446 ? 19.765 -3.352 -18.626 1.00 95.50 446 HIS A O 1
ATOM 3461 N N . ARG A 1 447 ? 19.036 -3.473 -16.497 1.00 95.44 447 ARG A N 1
ATOM 3462 C CA . ARG A 1 447 ? 17.993 -4.473 -16.750 1.00 95.44 447 ARG A CA 1
ATOM 3463 C C . ARG A 1 447 ? 16.897 -3.937 -17.672 1.00 95.44 447 ARG A C 1
ATOM 3465 O O . ARG A 1 447 ? 16.457 -4.656 -18.567 1.00 95.44 447 ARG A O 1
ATOM 3472 N N . LEU A 1 448 ? 16.504 -2.671 -17.525 1.00 96.12 448 LEU A N 1
ATOM 3473 C CA . LEU A 1 448 ? 15.540 -2.019 -18.415 1.00 96.12 448 LEU A CA 1
ATOM 3474 C C . LEU A 1 448 ? 16.061 -1.939 -19.853 1.00 96.12 448 LEU A C 1
ATOM 3476 O O . LEU A 1 448 ? 15.375 -2.377 -20.772 1.00 96.12 448 LEU A O 1
ATOM 3480 N N . ILE A 1 449 ? 17.274 -1.413 -20.060 1.00 96.12 449 ILE A N 1
ATOM 3481 C CA . ILE A 1 449 ? 17.851 -1.299 -21.407 1.00 96.12 449 ILE A CA 1
ATOM 3482 C C . ILE A 1 449 ? 18.028 -2.685 -22.031 1.00 96.12 449 ILE A C 1
ATOM 3484 O O . ILE A 1 449 ? 17.721 -2.859 -23.207 1.00 96.12 449 ILE A O 1
ATOM 3488 N N . ASN A 1 450 ? 18.453 -3.685 -21.253 1.00 94.50 450 ASN A N 1
ATOM 3489 C CA . ASN A 1 450 ? 18.517 -5.064 -21.734 1.00 94.50 450 ASN A CA 1
ATOM 3490 C C . ASN A 1 450 ? 17.140 -5.587 -22.147 1.00 94.50 450 ASN A C 1
ATOM 3492 O O . ASN A 1 450 ? 17.031 -6.143 -23.230 1.00 94.50 450 ASN A O 1
ATOM 3496 N N . THR A 1 451 ? 16.093 -5.331 -21.362 1.00 94.00 451 THR A N 1
ATOM 3497 C CA . THR A 1 451 ? 14.716 -5.745 -21.691 1.00 94.00 451 THR A CA 1
ATOM 3498 C C . THR A 1 451 ? 14.226 -5.102 -22.988 1.00 94.00 451 THR A C 1
ATOM 3500 O O . THR A 1 451 ? 13.680 -5.791 -23.845 1.00 94.00 451 THR A O 1
ATOM 3503 N N . LEU A 1 452 ? 14.470 -3.800 -23.181 1.00 93.56 452 LEU A N 1
ATOM 3504 C CA . LEU A 1 452 ? 14.117 -3.104 -24.423 1.00 93.56 452 LEU A CA 1
ATOM 3505 C C . LEU A 1 452 ? 14.879 -3.682 -25.623 1.00 93.56 452 LEU A C 1
ATOM 3507 O O . LEU A 1 452 ? 14.276 -3.970 -26.654 1.00 93.56 452 LEU A O 1
ATOM 3511 N N . VAL A 1 453 ? 16.193 -3.887 -25.491 1.00 93.44 453 VAL A N 1
ATOM 3512 C CA . VAL A 1 453 ? 17.026 -4.427 -26.576 1.00 93.44 453 VAL A CA 1
ATOM 3513 C C . VAL A 1 453 ? 16.649 -5.871 -26.901 1.00 93.44 453 VAL A C 1
ATOM 3515 O O . VAL A 1 453 ? 16.521 -6.214 -28.071 1.00 93.44 453 VAL A O 1
ATOM 3518 N N . GLU A 1 454 ? 16.437 -6.719 -25.896 1.00 91.25 454 GLU A N 1
ATOM 3519 C CA . GLU A 1 454 ? 15.977 -8.098 -26.081 1.00 91.25 454 GLU A CA 1
ATOM 3520 C C . GLU A 1 454 ? 14.582 -8.149 -26.707 1.00 91.25 454 GLU A C 1
ATOM 3522 O O . GLU A 1 454 ? 14.346 -8.982 -27.575 1.00 91.25 454 GLU A O 1
ATOM 3527 N N . GLY A 1 455 ? 13.674 -7.238 -26.347 1.00 88.62 455 GLY A N 1
ATOM 3528 C CA . GLY A 1 455 ? 12.352 -7.151 -26.965 1.00 88.62 455 GLY A CA 1
ATOM 3529 C C . GLY A 1 455 ? 12.391 -6.725 -28.438 1.00 88.62 455 GLY A C 1
ATOM 3530 O O . GLY A 1 455 ? 11.615 -7.237 -29.247 1.00 88.62 455 GLY A O 1
ATOM 3531 N N . VAL A 1 456 ? 13.326 -5.848 -28.821 1.00 89.00 456 VAL A N 1
ATOM 3532 C CA . VAL A 1 456 ? 13.532 -5.451 -30.227 1.00 89.00 456 VAL A CA 1
ATOM 3533 C C . VAL A 1 456 ? 14.238 -6.556 -31.020 1.00 89.00 456 VAL A C 1
ATOM 3535 O O . VAL A 1 456 ? 13.776 -6.927 -32.100 1.00 89.00 456 VAL A O 1
ATOM 3538 N N . CYS A 1 457 ? 15.326 -7.116 -30.486 1.00 87.81 457 CYS A N 1
ATOM 3539 C CA . CYS A 1 457 ? 16.126 -8.159 -31.139 1.00 87.81 457 CYS A CA 1
ATOM 3540 C C . CYS A 1 457 ? 15.505 -9.562 -31.061 1.00 87.81 457 CYS A C 1
ATOM 3542 O O . CYS A 1 457 ? 15.924 -10.469 -31.783 1.00 87.81 457 CYS A O 1
ATOM 3544 N N . GLY A 1 458 ? 14.518 -9.754 -30.190 1.00 78.81 458 GLY A N 1
ATOM 3545 C CA . GLY A 1 458 ? 13.858 -11.023 -29.939 1.00 78.81 458 GLY A CA 1
ATOM 3546 C C . GLY A 1 458 ? 13.142 -11.543 -31.178 1.00 78.81 458 GLY A C 1
ATOM 3547 O O . GLY A 1 458 ? 12.156 -10.976 -31.651 1.00 78.81 458 GL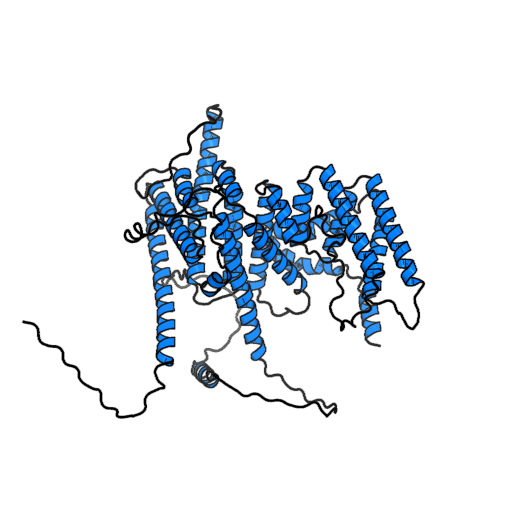Y A O 1
ATOM 3548 N N . SER A 1 459 ? 13.616 -12.677 -31.682 1.00 59.06 459 SER A N 1
ATOM 3549 C CA . SER A 1 459 ? 12.993 -13.430 -32.766 1.00 59.06 459 SER A CA 1
ATOM 3550 C C . SER A 1 459 ? 11.981 -14.417 -32.181 1.00 59.06 459 SER A C 1
ATOM 3552 O O . SER A 1 459 ? 12.231 -15.617 -32.119 1.00 59.06 459 SER A O 1
ATOM 3554 N N . SER A 1 460 ? 10.817 -13.942 -31.723 1.00 52.81 460 SER A N 1
ATOM 3555 C CA . SER A 1 460 ? 9.723 -14.863 -31.373 1.00 52.81 460 SER A CA 1
ATOM 3556 C C . SER A 1 460 ? 9.123 -15.472 -32.645 1.00 52.81 460 SER A C 1
ATOM 3558 O O . SER A 1 460 ? 8.161 -14.974 -33.214 1.00 52.81 460 SER A O 1
ATOM 3560 N N . SER A 1 461 ? 9.749 -16.569 -33.078 1.00 45.59 461 SER A N 1
ATOM 3561 C CA . SER A 1 461 ? 9.359 -17.489 -34.155 1.00 45.59 461 SER A CA 1
ATOM 3562 C C . SER A 1 461 ? 8.330 -18.540 -33.698 1.00 45.59 461 SER A C 1
ATOM 3564 O O . SER A 1 461 ? 8.166 -19.572 -34.346 1.00 45.59 461 SER A O 1
ATOM 3566 N N . THR A 1 462 ? 7.642 -18.334 -32.578 1.00 39.97 462 THR A N 1
ATOM 3567 C CA . THR A 1 462 ? 6.674 -19.305 -32.057 1.00 39.97 462 THR A CA 1
ATOM 3568 C C . THR A 1 462 ? 5.374 -18.597 -31.715 1.00 39.97 462 THR A C 1
ATOM 3570 O O . THR A 1 462 ? 5.270 -17.958 -30.670 1.00 39.97 462 THR A O 1
ATOM 3573 N N . ASN A 1 463 ? 4.408 -18.789 -32.615 1.00 36.16 463 ASN A N 1
ATOM 3574 C CA . ASN A 1 463 ? 3.002 -18.381 -32.585 1.00 36.16 463 ASN A CA 1
ATOM 3575 C C . ASN A 1 463 ? 2.741 -16.926 -33.012 1.00 36.16 463 ASN A C 1
ATOM 3577 O O . ASN A 1 463 ? 3.376 -16.016 -32.484 1.00 36.16 463 ASN A O 1
ATOM 3581 N N . PRO A 1 464 ? 1.796 -16.680 -33.943 1.00 39.66 464 PRO A N 1
ATOM 3582 C CA . PRO A 1 464 ? 1.257 -15.344 -34.126 1.00 39.66 464 PRO A CA 1
ATOM 3583 C C . PRO A 1 464 ? 0.432 -15.050 -32.870 1.00 39.66 464 PRO A C 1
ATOM 3585 O O . PRO A 1 464 ? -0.566 -15.741 -32.645 1.00 39.66 464 PRO A O 1
ATOM 3588 N N . PRO A 1 465 ? 0.803 -14.086 -32.010 1.00 44.38 465 PRO A N 1
ATOM 3589 C CA . PRO A 1 465 ? -0.176 -13.603 -31.072 1.00 44.38 465 PRO A CA 1
ATOM 3590 C C . PRO A 1 465 ? -1.173 -12.841 -31.943 1.00 44.38 465 PRO A C 1
ATOM 3592 O O . PRO A 1 465 ? -0.852 -11.827 -32.562 1.00 44.38 465 PRO A O 1
ATOM 3595 N N . THR A 1 466 ? -2.381 -13.378 -32.049 1.00 39.66 466 THR A N 1
ATOM 3596 C CA . THR A 1 466 ? -3.591 -12.560 -32.135 1.00 39.66 466 THR A CA 1
ATOM 3597 C C . THR A 1 466 ? -3.349 -11.231 -31.416 1.00 39.66 466 THR A C 1
ATOM 3599 O O . THR A 1 466 ? -2.880 -11.297 -30.289 1.00 39.66 466 THR A O 1
ATOM 3602 N N . ASN A 1 467 ? -3.611 -10.099 -32.080 1.00 40.69 467 ASN A N 1
ATOM 3603 C CA . ASN A 1 467 ? -3.629 -8.675 -31.666 1.00 40.69 467 ASN A CA 1
ATOM 3604 C C . ASN A 1 467 ? -3.755 -8.306 -30.155 1.00 40.69 467 ASN A C 1
ATOM 3606 O O . ASN A 1 467 ? -4.525 -7.424 -29.795 1.00 40.69 467 ASN A O 1
ATOM 3610 N N . VAL A 1 468 ? -3.025 -8.941 -29.245 1.00 45.91 468 VAL A N 1
ATOM 3611 C CA . VAL A 1 468 ? -3.313 -8.914 -27.809 1.00 45.91 468 VAL A CA 1
ATOM 3612 C C . VAL A 1 468 ? -2.010 -8.670 -27.048 1.00 45.91 468 VAL A C 1
ATOM 3614 O O . VAL A 1 468 ? -1.115 -9.513 -27.023 1.00 45.91 468 VAL A O 1
ATOM 3617 N N . ASP A 1 469 ? -1.944 -7.469 -26.474 1.00 50.62 469 ASP A N 1
ATOM 3618 C CA . ASP A 1 469 ? -1.053 -6.978 -25.4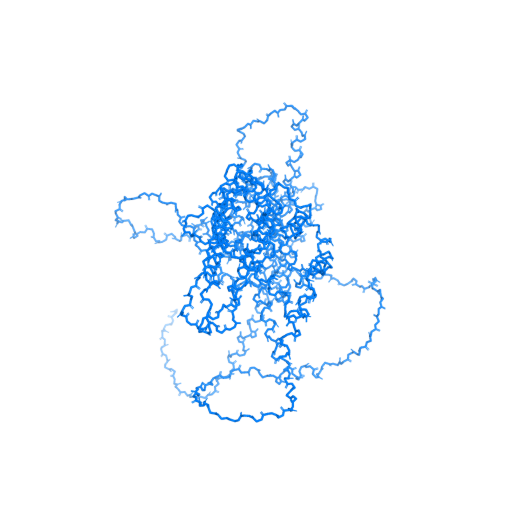21 1.00 50.62 469 ASP A CA 1
ATOM 3619 C C . ASP A 1 469 ? 0.455 -6.953 -25.722 1.00 50.62 469 ASP A C 1
ATOM 3621 O O . ASP A 1 469 ? 1.249 -7.763 -25.243 1.00 50.62 469 ASP A O 1
ATOM 3625 N N . TYR A 1 470 ? 0.886 -5.931 -26.465 1.00 62.41 470 TYR A N 1
ATOM 3626 C CA . TYR A 1 470 ? 2.281 -5.499 -26.408 1.00 62.41 470 TYR A CA 1
ATOM 3627 C C . TYR A 1 470 ? 2.533 -4.778 -25.076 1.00 62.41 470 TYR A C 1
ATOM 3629 O O . TYR A 1 470 ? 1.925 -3.743 -24.811 1.00 62.41 470 TYR A O 1
ATOM 3637 N N . GLU A 1 471 ? 3.430 -5.309 -24.239 1.00 72.06 471 GLU A N 1
ATOM 3638 C CA . GLU A 1 471 ? 3.835 -4.636 -23.000 1.00 72.06 471 GLU A CA 1
ATOM 3639 C C . GLU A 1 471 ? 4.668 -3.389 -23.348 1.00 72.06 471 GLU A C 1
ATOM 3641 O O . GLU A 1 471 ? 5.789 -3.492 -23.850 1.00 72.06 471 GLU A O 1
ATOM 3646 N N . ASP A 1 472 ? 4.100 -2.204 -23.119 1.00 84.81 472 ASP A N 1
ATOM 3647 C CA . ASP A 1 472 ? 4.766 -0.914 -23.306 1.00 84.81 472 ASP A CA 1
ATOM 3648 C C . ASP A 1 472 ? 5.150 -0.295 -21.955 1.00 84.81 472 ASP A C 1
ATOM 3650 O O . ASP A 1 472 ? 4.532 -0.538 -20.914 1.00 84.81 472 ASP A O 1
ATOM 3654 N N . LEU A 1 473 ? 6.185 0.540 -21.984 1.00 89.50 473 LEU A N 1
ATOM 3655 C CA . LEU A 1 473 ? 6.629 1.321 -20.845 1.00 89.50 473 LEU A CA 1
ATOM 3656 C C . LEU A 1 473 ? 5.642 2.464 -20.578 1.00 89.50 473 LEU A C 1
ATOM 3658 O O . LEU A 1 473 ? 5.513 3.392 -21.381 1.00 89.50 473 LEU A O 1
ATOM 3662 N N . ASN A 1 474 ? 4.989 2.438 -19.418 1.00 88.25 474 ASN A N 1
ATOM 3663 C CA . ASN A 1 474 ? 4.076 3.503 -19.017 1.00 88.25 474 ASN A CA 1
ATOM 3664 C C . ASN A 1 474 ? 4.815 4.795 -18.617 1.00 88.25 474 ASN A C 1
ATOM 3666 O O . ASN A 1 474 ? 5.977 4.798 -18.197 1.00 88.25 474 ASN A O 1
ATOM 3670 N N . MET A 1 475 ? 4.117 5.925 -18.760 1.00 87.56 475 MET A N 1
ATOM 3671 C CA . MET A 1 475 ? 4.692 7.265 -18.611 1.00 87.56 475 MET A CA 1
ATOM 3672 C C . MET A 1 475 ? 5.252 7.510 -17.207 1.00 87.56 475 MET A C 1
ATOM 3674 O O . MET A 1 475 ? 6.343 8.062 -17.062 1.00 87.56 475 MET A O 1
ATOM 3678 N N . GLU A 1 476 ? 4.528 7.092 -16.173 1.00 88.50 476 GLU A N 1
ATOM 3679 C CA . GLU A 1 476 ? 4.898 7.308 -14.776 1.00 88.50 476 GLU A CA 1
ATOM 3680 C C . GLU A 1 476 ? 6.188 6.563 -14.427 1.00 88.50 476 GLU A C 1
ATOM 3682 O O . GLU A 1 476 ? 7.058 7.103 -13.738 1.00 88.50 476 GLU A O 1
ATOM 3687 N N . HIS A 1 477 ? 6.353 5.353 -14.968 1.00 92.69 477 HIS A N 1
ATOM 3688 C CA . HIS A 1 477 ? 7.571 4.573 -14.803 1.00 92.69 477 HIS A CA 1
ATOM 3689 C C . HIS A 1 477 ? 8.746 5.226 -15.530 1.00 92.69 477 HIS A C 1
ATOM 3691 O O . HIS A 1 477 ? 9.800 5.420 -14.924 1.00 92.69 477 HIS A O 1
ATOM 3697 N N . ALA A 1 478 ? 8.560 5.653 -16.785 1.00 93.38 478 ALA A N 1
ATOM 3698 C CA . ALA A 1 478 ? 9.589 6.372 -17.536 1.00 93.38 478 ALA A CA 1
ATOM 3699 C C . ALA A 1 478 ? 10.055 7.641 -16.799 1.00 93.38 478 ALA A C 1
ATOM 3701 O O . ALA A 1 478 ? 11.255 7.869 -16.645 1.00 93.38 478 ALA A O 1
ATOM 3702 N N . GLN A 1 479 ? 9.124 8.442 -16.280 1.00 92.25 479 GLN A N 1
ATOM 3703 C CA . GLN A 1 479 ? 9.449 9.648 -15.517 1.00 92.25 479 GLN A CA 1
ATOM 3704 C C . GLN A 1 479 ? 10.203 9.333 -14.221 1.00 92.25 479 GLN A C 1
ATOM 3706 O O . GLN A 1 479 ? 11.174 10.026 -13.900 1.00 92.25 479 GLN A O 1
ATOM 3711 N N . LEU A 1 480 ? 9.822 8.270 -13.500 1.00 93.81 480 LEU A N 1
ATOM 3712 C CA . LEU A 1 480 ? 10.572 7.838 -12.322 1.00 93.81 480 LEU A CA 1
ATOM 3713 C C . LEU A 1 480 ? 12.003 7.425 -12.691 1.00 93.81 480 LEU A C 1
ATOM 3715 O O . LEU A 1 480 ? 12.948 7.827 -12.014 1.00 93.81 480 LEU A O 1
ATOM 3719 N N . LEU A 1 481 ? 12.185 6.657 -13.765 1.00 95.31 481 LEU A N 1
ATOM 3720 C CA . LEU A 1 481 ? 13.507 6.230 -14.228 1.00 95.31 481 LEU A CA 1
ATOM 3721 C C . LEU A 1 481 ? 14.401 7.436 -14.538 1.00 95.31 481 LEU A C 1
ATOM 3723 O O . LEU A 1 481 ? 15.550 7.484 -14.094 1.00 95.31 481 LEU A O 1
ATOM 3727 N N . LEU A 1 482 ? 13.864 8.449 -15.225 1.00 95.12 482 LEU A N 1
ATOM 3728 C CA . LEU A 1 482 ? 14.577 9.698 -15.502 1.00 95.12 482 LEU A CA 1
ATOM 3729 C C . LEU A 1 482 ? 14.930 10.461 -14.220 1.00 95.12 482 LEU A C 1
ATOM 3731 O O . LEU A 1 482 ? 16.035 10.995 -14.106 1.00 95.12 482 LEU A O 1
ATOM 3735 N N . PHE A 1 483 ? 14.036 10.487 -13.232 1.00 93.56 483 PHE A N 1
ATOM 3736 C CA . PHE A 1 483 ? 14.339 11.049 -11.917 1.00 93.56 483 PHE A CA 1
ATOM 3737 C C . PHE A 1 483 ? 15.489 10.297 -11.229 1.00 93.56 483 PHE A C 1
ATOM 3739 O O . PHE A 1 483 ? 16.424 10.922 -10.721 1.00 93.56 483 PHE A O 1
ATOM 3746 N N . LEU A 1 484 ? 15.481 8.962 -11.274 1.00 93.94 484 LEU A N 1
ATOM 3747 C CA . LEU A 1 484 ? 16.556 8.135 -10.726 1.00 93.94 484 LEU A CA 1
ATOM 3748 C C . LEU A 1 484 ? 17.885 8.358 -11.464 1.00 93.94 484 LEU A C 1
ATOM 3750 O O . LEU A 1 484 ? 18.920 8.483 -10.807 1.00 93.94 484 LEU A O 1
ATOM 3754 N N . PHE A 1 485 ? 17.871 8.496 -12.794 1.00 96.25 485 PHE A N 1
ATOM 3755 C CA . PHE A 1 485 ? 19.057 8.845 -13.588 1.00 96.25 485 PHE A CA 1
ATOM 3756 C C . PHE A 1 485 ? 19.694 10.152 -13.114 1.00 96.25 485 PHE A C 1
ATOM 3758 O O . PHE A 1 485 ? 20.913 10.249 -12.969 1.00 96.25 485 PHE A O 1
ATOM 3765 N N . HIS A 1 486 ? 18.873 11.157 -12.813 1.00 94.19 486 HIS A N 1
ATOM 3766 C CA . HIS A 1 486 ? 19.365 12.450 -12.347 1.00 94.19 486 HIS A CA 1
ATOM 3767 C C . HIS A 1 486 ? 19.949 12.430 -10.937 1.00 94.19 486 HIS A C 1
ATOM 3769 O O . HIS A 1 486 ? 20.709 13.338 -10.603 1.00 94.19 486 HIS A O 1
ATOM 3775 N N . SER A 1 487 ? 19.668 11.383 -10.156 1.00 91.50 487 SER A N 1
ATOM 3776 C CA . SER A 1 487 ? 20.278 11.167 -8.840 1.00 91.50 487 SER A CA 1
ATOM 3777 C C . SER A 1 487 ? 21.691 10.572 -8.886 1.00 91.50 487 SER A C 1
ATOM 3779 O O . SER A 1 487 ? 22.359 10.545 -7.858 1.00 91.50 487 SER A O 1
ATOM 3781 N N . LEU A 1 488 ? 22.147 10.115 -10.057 1.00 94.88 488 LEU A N 1
ATOM 3782 C CA . LEU A 1 488 ? 23.474 9.533 -10.253 1.00 94.88 488 LEU A CA 1
ATOM 3783 C C . LEU A 1 488 ? 24.556 10.599 -10.444 1.00 94.88 488 LEU A C 1
ATOM 3785 O O . LEU A 1 488 ? 24.296 11.715 -10.902 1.00 94.88 488 LEU A O 1
ATOM 3789 N N . ASN A 1 489 ? 25.809 10.220 -10.198 1.00 94.38 489 ASN A N 1
ATOM 3790 C CA . ASN A 1 489 ? 26.949 11.065 -10.536 1.00 94.38 489 ASN A CA 1
ATOM 3791 C C . ASN A 1 489 ? 27.243 11.075 -12.051 1.00 94.38 489 ASN A C 1
ATOM 3793 O O . ASN A 1 489 ? 26.787 10.224 -12.816 1.00 94.38 489 ASN A O 1
ATOM 3797 N N . LEU A 1 490 ? 28.053 12.034 -12.511 1.00 95.50 490 LEU A N 1
ATOM 3798 C CA . LEU A 1 490 ? 28.299 12.235 -13.945 1.00 95.50 490 LEU A CA 1
ATOM 3799 C C . LEU A 1 490 ? 28.932 11.017 -14.644 1.00 95.50 490 LEU A C 1
ATOM 3801 O O . LEU A 1 490 ? 28.634 10.766 -15.811 1.00 95.50 490 LEU A O 1
ATOM 3805 N N . MET A 1 491 ? 29.800 10.256 -13.968 1.00 96.12 491 MET A N 1
ATOM 3806 C CA . MET A 1 491 ? 30.424 9.069 -14.572 1.00 96.12 491 MET A CA 1
ATOM 3807 C C . MET A 1 491 ? 29.402 7.951 -14.781 1.00 96.12 491 MET A C 1
ATOM 3809 O O . MET A 1 491 ? 29.360 7.340 -15.847 1.00 96.12 491 MET A O 1
ATOM 3813 N N . GLN A 1 492 ? 28.532 7.738 -13.799 1.00 96.81 492 GLN A N 1
ATOM 3814 C CA . GLN A 1 492 ? 27.419 6.795 -13.887 1.00 96.81 492 GLN A CA 1
ATOM 3815 C C . GLN A 1 492 ? 26.413 7.210 -14.966 1.00 96.81 492 GLN A C 1
ATOM 3817 O O . GLN A 1 492 ? 26.010 6.376 -15.775 1.00 96.81 492 GLN A O 1
ATOM 3822 N N . LYS A 1 493 ? 26.081 8.506 -15.057 1.00 97.25 493 LYS A N 1
ATOM 3823 C CA . LYS A 1 493 ? 25.229 9.039 -16.132 1.00 97.25 493 LYS A CA 1
ATOM 3824 C C . LYS A 1 493 ? 25.821 8.769 -17.520 1.00 97.25 493 LYS A C 1
ATOM 3826 O O . LYS A 1 493 ? 25.114 8.304 -18.411 1.00 97.25 493 LYS A O 1
ATOM 3831 N N . LYS A 1 494 ? 27.132 8.994 -17.698 1.00 97.06 494 LYS A N 1
ATOM 3832 C CA . LYS A 1 494 ? 27.850 8.659 -18.942 1.00 97.06 494 LYS A CA 1
ATOM 3833 C C . LYS A 1 494 ? 27.803 7.161 -19.248 1.00 97.06 494 LYS A C 1
ATOM 3835 O O . LYS A 1 494 ? 27.625 6.799 -20.405 1.00 97.06 494 LYS A O 1
ATOM 3840 N N . SER A 1 495 ? 27.927 6.310 -18.230 1.00 97.56 495 SER A N 1
ATOM 3841 C CA . SER A 1 495 ? 27.815 4.855 -18.387 1.00 97.56 495 SER A CA 1
ATOM 3842 C C . SER A 1 495 ? 26.446 4.447 -18.944 1.00 97.56 495 SER A C 1
ATOM 3844 O O . SER A 1 495 ? 26.380 3.745 -19.949 1.00 97.56 495 SER A O 1
ATOM 3846 N N . ILE A 1 496 ? 25.351 4.964 -18.372 1.00 97.75 496 ILE A N 1
ATOM 3847 C CA . ILE A 1 496 ? 23.986 4.683 -18.856 1.00 97.75 496 ILE A CA 1
ATOM 3848 C C . ILE A 1 496 ? 23.770 5.219 -20.274 1.00 97.75 496 ILE A C 1
ATOM 3850 O O . ILE A 1 496 ? 23.167 4.535 -21.100 1.00 97.75 496 ILE A O 1
ATOM 3854 N N . LEU A 1 497 ? 24.277 6.416 -20.588 1.00 97.88 497 LEU A N 1
ATOM 3855 C CA . LEU A 1 497 ? 24.197 6.969 -21.941 1.00 97.88 497 LEU A CA 1
ATOM 3856 C C . LEU A 1 497 ? 24.890 6.053 -22.962 1.00 97.88 497 LEU A C 1
ATOM 3858 O O . LEU A 1 497 ? 24.310 5.747 -24.002 1.00 97.88 497 LEU A O 1
ATOM 3862 N N . LEU A 1 498 ? 26.103 5.581 -22.654 1.00 97.75 498 LEU A N 1
ATOM 3863 C CA . LEU A 1 498 ? 26.841 4.653 -23.517 1.00 97.75 498 LEU A CA 1
ATOM 3864 C C . LEU A 1 498 ? 26.137 3.299 -23.640 1.00 97.75 498 LEU A C 1
ATOM 3866 O O . LEU A 1 498 ? 26.070 2.754 -24.739 1.00 97.75 498 LEU A O 1
ATOM 3870 N N . LEU A 1 499 ? 25.575 2.781 -22.545 1.00 97.62 499 LEU A N 1
ATOM 3871 C CA . LEU A 1 499 ? 24.777 1.556 -22.559 1.00 97.62 499 LEU A CA 1
ATOM 3872 C C . LEU A 1 499 ? 23.557 1.696 -23.479 1.00 97.62 499 LEU A C 1
ATOM 3874 O O . LEU A 1 499 ? 23.296 0.817 -24.298 1.00 97.62 499 LEU A O 1
ATOM 3878 N N . THR A 1 500 ? 22.841 2.817 -23.373 1.00 97.62 500 THR A N 1
ATOM 3879 C CA . THR A 1 500 ? 21.656 3.120 -24.187 1.00 97.62 500 THR A CA 1
ATOM 3880 C C . THR A 1 500 ? 22.035 3.249 -25.662 1.00 97.62 500 THR A C 1
ATOM 3882 O O . THR A 1 500 ? 21.417 2.614 -26.513 1.00 97.62 500 THR A O 1
ATOM 3885 N N . ALA A 1 501 ? 23.107 3.987 -25.974 1.00 97.25 501 ALA A N 1
ATOM 3886 C CA . ALA A 1 501 ? 23.626 4.119 -27.335 1.00 97.25 501 ALA A CA 1
ATOM 3887 C C . ALA A 1 501 ? 24.066 2.764 -27.921 1.00 97.25 501 ALA A C 1
ATOM 3889 O O . ALA A 1 501 ? 23.721 2.437 -29.055 1.00 97.25 501 ALA A O 1
ATOM 3890 N N . GLY A 1 502 ? 24.768 1.939 -27.137 1.00 96.50 502 GLY A N 1
ATOM 3891 C CA . GLY A 1 502 ? 25.136 0.577 -27.528 1.00 96.50 502 GLY A CA 1
ATOM 3892 C C . GLY A 1 502 ? 23.920 -0.332 -27.742 1.00 96.50 502 GLY A C 1
ATOM 3893 O O . GLY A 1 502 ? 23.927 -1.173 -28.640 1.00 96.50 502 GLY A O 1
ATOM 3894 N N . GLY A 1 503 ? 22.854 -0.143 -26.961 1.00 95.06 503 GLY A N 1
ATOM 3895 C CA . GLY A 1 503 ? 21.559 -0.789 -27.173 1.00 95.06 503 GLY A CA 1
ATOM 3896 C C . GLY A 1 503 ? 20.929 -0.412 -28.515 1.00 95.06 503 GLY A C 1
ATOM 3897 O O . GLY A 1 503 ? 20.528 -1.300 -29.265 1.00 95.06 503 GLY A O 1
ATOM 3898 N N . VAL A 1 504 ? 20.912 0.881 -28.856 1.00 95.19 504 VAL A N 1
ATOM 3899 C CA . VAL A 1 504 ? 20.395 1.372 -30.146 1.00 95.19 504 VAL A CA 1
ATOM 3900 C C . VAL A 1 504 ? 21.194 0.806 -31.319 1.00 95.19 504 VAL A C 1
ATOM 3902 O O . VAL A 1 504 ? 20.595 0.349 -32.287 1.00 95.19 504 VAL A O 1
ATOM 3905 N N . ILE A 1 505 ? 22.528 0.766 -31.225 1.00 93.88 505 ILE A N 1
ATOM 3906 C CA . ILE A 1 505 ? 23.384 0.188 -32.275 1.00 93.88 505 ILE A CA 1
ATOM 3907 C C . ILE A 1 505 ? 23.051 -1.293 -32.501 1.00 93.88 505 ILE A C 1
ATOM 3909 O O . ILE A 1 505 ? 22.903 -1.703 -33.649 1.00 93.88 505 ILE A O 1
ATOM 3913 N N . ARG A 1 506 ? 22.866 -2.078 -31.428 1.00 91.88 506 ARG A N 1
ATOM 3914 C CA . ARG A 1 506 ? 22.430 -3.483 -31.532 1.00 91.88 506 ARG A CA 1
ATOM 3915 C C . ARG A 1 506 ? 21.055 -3.617 -32.193 1.00 91.88 506 ARG A C 1
ATOM 3917 O O . ARG A 1 506 ? 20.871 -4.455 -33.068 1.00 91.88 506 ARG A O 1
ATOM 3924 N N . CYS A 1 507 ? 20.097 -2.773 -31.817 1.00 91.19 507 CYS A N 1
ATOM 3925 C CA . CYS A 1 507 ? 18.759 -2.785 -32.415 1.00 91.19 507 CYS A CA 1
ATOM 3926 C C . CYS A 1 507 ? 18.773 -2.379 -33.900 1.00 91.19 507 CYS A C 1
ATOM 3928 O O . CYS A 1 507 ? 17.976 -2.879 -34.693 1.00 91.19 507 CYS A O 1
ATOM 3930 N N . ALA A 1 508 ? 19.691 -1.494 -34.299 1.00 87.38 508 ALA A N 1
ATOM 3931 C CA . ALA A 1 508 ? 19.839 -1.070 -35.687 1.00 87.38 508 ALA A CA 1
ATOM 3932 C C . ALA A 1 508 ? 20.267 -2.221 -36.612 1.00 87.38 508 ALA A C 1
ATOM 3934 O O . ALA A 1 508 ? 19.964 -2.185 -37.800 1.00 87.38 508 ALA A O 1
ATOM 3935 N N . GLU A 1 509 ? 20.935 -3.259 -36.096 1.00 83.56 509 GLU A N 1
ATOM 3936 C CA . GLU A 1 509 ? 21.270 -4.457 -36.878 1.00 83.56 509 GLU A CA 1
ATOM 3937 C C . GLU A 1 509 ? 20.009 -5.199 -37.328 1.00 83.56 509 GLU A C 1
ATOM 3939 O O . GLU A 1 509 ? 19.869 -5.503 -38.507 1.00 83.56 509 GLU A O 1
ATOM 3944 N N . VAL A 1 510 ? 19.032 -5.342 -36.431 1.00 79.88 510 VAL A N 1
ATOM 3945 C CA . VAL A 1 510 ? 17.714 -5.931 -36.728 1.00 79.88 510 VAL A CA 1
ATOM 3946 C C . VAL A 1 510 ? 16.976 -5.126 -37.799 1.00 79.88 510 VAL A C 1
ATOM 3948 O O . VAL A 1 510 ? 16.311 -5.690 -38.661 1.00 79.88 510 VAL A O 1
ATOM 3951 N N . CYS A 1 511 ? 17.129 -3.799 -37.778 1.00 75.31 511 CYS A N 1
ATOM 3952 C CA . CYS A 1 511 ? 16.530 -2.905 -38.768 1.00 75.31 511 CYS A CA 1
ATOM 3953 C C . CYS A 1 511 ? 17.252 -2.929 -40.128 1.00 75.31 511 CYS A C 1
ATOM 3955 O O . CYS A 1 511 ? 16.715 -2.423 -41.109 1.00 75.31 511 CYS A O 1
ATOM 3957 N N . ARG A 1 512 ? 18.468 -3.482 -40.218 1.00 77.38 512 ARG A N 1
ATOM 3958 C CA . ARG A 1 512 ? 19.171 -3.669 -41.499 1.00 77.38 512 ARG A CA 1
ATOM 3959 C C . ARG A 1 512 ? 18.745 -4.951 -42.213 1.00 77.38 512 ARG A C 1
ATOM 3961 O O . ARG A 1 512 ? 18.788 -4.985 -43.437 1.00 77.38 512 ARG A O 1
ATOM 3968 N N . ASP A 1 513 ? 18.275 -5.944 -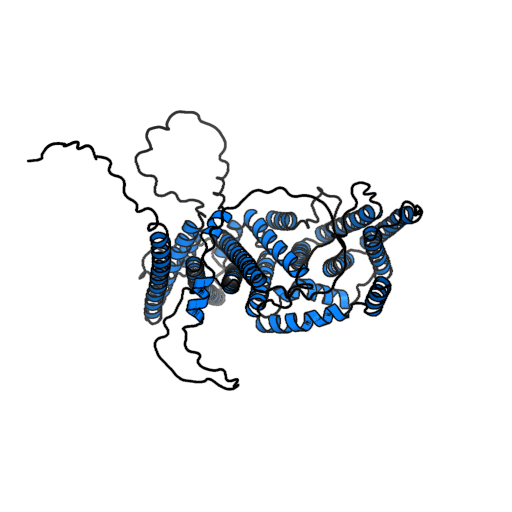41.464 1.00 71.56 513 ASP A N 1
ATOM 3969 C CA . ASP A 1 513 ? 17.819 -7.241 -41.978 1.00 71.56 513 ASP A CA 1
ATOM 3970 C C . ASP A 1 513 ? 16.318 -7.257 -42.348 1.00 71.56 513 ASP A C 1
ATOM 3972 O O . ASP A 1 513 ? 15.721 -8.326 -42.497 1.00 71.56 513 ASP A O 1
ATOM 3976 N N . ILE A 1 514 ? 15.689 -6.081 -42.495 1.00 76.19 514 ILE A N 1
ATOM 3977 C CA . ILE A 1 514 ? 14.282 -5.959 -42.906 1.00 76.19 514 ILE A CA 1
ATOM 3978 C C . ILE A 1 514 ? 14.139 -6.467 -44.343 1.00 76.19 514 ILE A C 1
ATOM 3980 O O . ILE A 1 514 ? 14.711 -5.907 -45.279 1.00 76.19 514 ILE A O 1
ATOM 3984 N N . SER A 1 515 ? 13.323 -7.500 -44.525 1.00 71.19 515 SER A N 1
ATOM 3985 C CA . SER A 1 515 ? 12.937 -8.027 -45.835 1.00 71.19 515 SER A CA 1
ATOM 3986 C C . SER A 1 515 ? 11.415 -8.132 -45.935 1.00 71.19 515 SER A C 1
ATOM 3988 O O . SER A 1 515 ? 10.717 -8.067 -44.922 1.00 71.19 515 SER A O 1
ATOM 3990 N N . SER A 1 516 ? 10.884 -8.325 -47.150 1.00 66.00 516 SER A N 1
ATOM 3991 C CA . SER A 1 516 ? 9.449 -8.587 -47.369 1.00 66.00 516 SER A CA 1
ATOM 3992 C C . SER A 1 516 ? 8.926 -9.755 -46.529 1.00 66.00 516 SER A C 1
ATOM 3994 O O . SER A 1 516 ? 7.764 -9.758 -46.134 1.00 66.00 516 SER A O 1
ATOM 3996 N N . ASP A 1 517 ? 9.804 -10.713 -46.225 1.00 65.56 517 ASP A N 1
ATOM 3997 C CA . ASP A 1 517 ? 9.478 -11.954 -45.523 1.00 65.56 517 ASP A CA 1
ATOM 3998 C C . ASP A 1 517 ? 9.654 -11.829 -43.995 1.00 65.56 517 ASP A C 1
ATOM 4000 O O . ASP A 1 517 ? 9.214 -12.700 -43.244 1.00 65.56 517 ASP A O 1
ATOM 4004 N N . LYS A 1 518 ? 10.288 -10.747 -43.515 1.00 73.19 518 LYS A N 1
ATOM 4005 C CA . LYS A 1 518 ? 10.465 -10.408 -42.091 1.00 73.19 518 LYS A CA 1
ATOM 4006 C C . LYS A 1 518 ? 10.260 -8.901 -41.860 1.00 73.19 518 LYS A C 1
ATOM 4008 O O . LYS A 1 518 ? 11.233 -8.170 -41.650 1.00 73.19 518 LYS A O 1
ATOM 4013 N N . PRO A 1 519 ? 9.007 -8.414 -41.876 1.00 76.75 519 PRO A N 1
ATOM 4014 C CA . PRO A 1 519 ? 8.712 -7.044 -41.474 1.00 76.75 519 PRO A CA 1
ATOM 4015 C C . PRO A 1 519 ? 8.951 -6.846 -39.969 1.00 76.75 519 PRO A C 1
ATOM 4017 O O . PRO A 1 519 ? 8.819 -7.779 -39.170 1.00 76.75 519 PRO A O 1
ATOM 4020 N N . ILE A 1 520 ? 9.271 -5.613 -39.567 1.00 78.00 520 ILE A N 1
ATOM 4021 C CA . ILE A 1 520 ? 9.347 -5.241 -38.148 1.00 78.00 520 ILE A CA 1
ATOM 4022 C C . ILE A 1 520 ? 7.935 -5.262 -37.558 1.00 78.00 520 ILE A C 1
ATOM 4024 O O . ILE A 1 520 ? 7.006 -4.686 -38.120 1.00 78.00 520 ILE A O 1
ATOM 4028 N N . ARG A 1 521 ? 7.779 -5.905 -36.401 1.00 80.69 521 ARG A N 1
ATOM 4029 C CA . ARG A 1 521 ? 6.502 -5.968 -35.681 1.00 80.69 521 ARG A CA 1
ATOM 4030 C C . ARG A 1 521 ? 6.218 -4.673 -34.924 1.00 80.69 521 ARG A C 1
ATOM 4032 O O . ARG A 1 521 ? 7.141 -4.028 -34.431 1.00 80.69 521 ARG A O 1
ATOM 4039 N N . ASN A 1 522 ? 4.940 -4.368 -34.709 1.00 81.00 522 ASN A N 1
ATOM 4040 C CA . ASN A 1 522 ? 4.508 -3.192 -33.945 1.00 81.00 522 ASN A CA 1
ATOM 4041 C C . ASN A 1 522 ? 5.136 -3.122 -32.540 1.00 81.00 522 ASN A C 1
ATOM 4043 O O . ASN A 1 522 ? 5.605 -2.057 -32.149 1.00 81.00 522 ASN A O 1
ATOM 4047 N N . SER A 1 523 ? 5.263 -4.245 -31.817 1.00 81.00 523 SER A N 1
ATOM 4048 C CA . SER A 1 523 ? 6.010 -4.282 -30.544 1.00 81.00 523 SER A CA 1
ATOM 4049 C C . SER A 1 523 ? 7.447 -3.805 -30.678 1.00 81.00 523 SER A C 1
ATOM 4051 O O . SER A 1 523 ? 7.913 -3.014 -29.866 1.00 81.00 523 SER A O 1
ATOM 4053 N N . GLN A 1 524 ? 8.165 -4.288 -31.692 1.00 86.12 524 GLN A N 1
ATOM 4054 C CA . GLN A 1 524 ? 9.567 -3.935 -31.901 1.00 86.12 524 GLN A CA 1
ATOM 4055 C C . GLN A 1 524 ? 9.701 -2.443 -32.216 1.00 86.12 524 GLN A C 1
ATOM 4057 O O . GLN A 1 524 ? 10.612 -1.799 -31.703 1.00 86.12 524 GLN A O 1
ATOM 4062 N N . ILE A 1 525 ? 8.767 -1.879 -32.991 1.00 86.75 525 ILE A N 1
ATOM 4063 C CA . ILE A 1 525 ? 8.710 -0.437 -33.274 1.00 86.75 525 ILE A CA 1
ATOM 4064 C C . ILE A 1 525 ? 8.493 0.357 -31.981 1.00 86.75 525 ILE A C 1
ATOM 4066 O O . ILE A 1 525 ? 9.232 1.307 -31.722 1.00 86.75 525 ILE A O 1
ATOM 4070 N N . ILE A 1 526 ? 7.531 -0.047 -31.144 1.00 87.50 526 ILE A N 1
ATOM 4071 C CA . ILE A 1 526 ? 7.229 0.626 -29.873 1.00 87.50 526 ILE A CA 1
ATOM 4072 C C . ILE A 1 526 ? 8.457 0.601 -28.957 1.00 87.50 526 ILE A C 1
ATOM 4074 O O . ILE A 1 526 ? 8.923 1.655 -28.527 1.00 87.50 526 ILE A O 1
ATOM 4078 N N . LEU A 1 527 ? 9.054 -0.566 -28.717 1.00 90.31 527 LEU A N 1
ATOM 4079 C CA . LEU A 1 527 ? 10.214 -0.693 -27.830 1.00 90.31 527 LEU A CA 1
ATOM 4080 C C . LEU A 1 527 ? 11.438 0.073 -28.354 1.00 90.31 527 LEU A C 1
ATOM 4082 O O . LEU A 1 527 ? 12.129 0.741 -27.579 1.00 90.31 527 LEU A O 1
ATOM 4086 N N . LEU A 1 528 ? 11.673 0.047 -29.670 1.00 91.44 528 LEU A N 1
ATOM 4087 C CA . LEU A 1 528 ? 12.727 0.838 -30.302 1.00 91.44 528 LEU A CA 1
ATOM 4088 C C . LEU A 1 528 ? 12.472 2.340 -30.131 1.00 91.44 528 LEU A C 1
ATOM 4090 O O . LEU A 1 528 ? 13.398 3.084 -29.810 1.00 91.44 528 LEU A O 1
ATOM 4094 N N . SER A 1 529 ? 11.222 2.784 -30.282 1.00 91.44 529 SER A N 1
ATOM 4095 C CA . SER A 1 529 ? 10.845 4.183 -30.071 1.00 91.44 529 SER A CA 1
ATOM 4096 C C . SER A 1 529 ? 11.124 4.629 -28.631 1.00 91.44 529 SER A C 1
ATOM 4098 O O . SER A 1 529 ? 11.718 5.687 -28.426 1.00 91.44 529 SER A O 1
ATOM 4100 N N . ARG A 1 530 ? 10.815 3.791 -27.627 1.00 93.44 530 ARG A N 1
ATOM 4101 C CA . ARG A 1 530 ? 11.129 4.059 -26.212 1.00 93.44 530 ARG A CA 1
ATOM 4102 C C . ARG A 1 530 ? 12.633 4.179 -25.980 1.00 93.44 530 ARG A C 1
ATOM 4104 O O . ARG A 1 530 ? 13.075 5.108 -25.305 1.00 93.44 530 ARG A O 1
ATOM 4111 N N . LEU A 1 531 ? 13.428 3.287 -26.570 1.00 94.88 531 LEU A N 1
ATOM 4112 C CA . LEU A 1 531 ? 14.886 3.319 -26.453 1.00 94.88 531 LEU A CA 1
ATOM 4113 C C . LEU A 1 531 ? 15.492 4.588 -27.080 1.00 94.88 531 LEU A C 1
ATOM 4115 O O . LEU A 1 531 ? 16.383 5.203 -26.491 1.00 94.88 531 LEU A O 1
ATOM 4119 N N . LEU A 1 532 ? 14.988 5.007 -28.245 1.00 95.06 532 LEU A N 1
ATOM 4120 C CA . LEU A 1 532 ? 15.409 6.241 -28.916 1.00 95.06 532 LEU A CA 1
ATOM 4121 C C . LEU A 1 532 ? 15.005 7.494 -28.128 1.00 95.06 532 LEU A C 1
ATOM 4123 O O . LEU A 1 532 ? 15.826 8.398 -27.981 1.00 95.06 532 LEU A O 1
ATOM 4127 N N . LEU A 1 533 ? 13.792 7.524 -27.565 1.00 94.75 533 LEU A N 1
ATOM 4128 C CA . LEU A 1 533 ? 13.333 8.610 -26.692 1.00 94.75 533 LEU A CA 1
ATOM 4129 C C . LEU A 1 533 ? 14.237 8.762 -25.465 1.00 94.75 533 LEU A C 1
ATOM 4131 O O . LEU A 1 533 ? 14.615 9.879 -25.106 1.00 94.75 533 LEU A O 1
ATOM 4135 N N . PHE A 1 534 ? 14.634 7.646 -24.845 1.00 96.62 534 PHE A N 1
ATOM 4136 C CA . PHE A 1 534 ? 15.615 7.687 -23.767 1.00 96.62 534 PHE A CA 1
ATOM 4137 C C . PHE A 1 534 ? 16.959 8.220 -24.249 1.00 96.62 534 PHE A C 1
ATOM 4139 O O . PHE A 1 534 ? 17.492 9.130 -23.621 1.00 96.62 534 PHE A O 1
ATOM 4146 N N . LEU A 1 535 ? 17.500 7.718 -25.362 1.00 97.19 535 LEU A N 1
ATOM 4147 C CA . LEU A 1 535 ? 18.779 8.198 -25.891 1.00 97.19 535 LEU A CA 1
ATOM 4148 C C . LEU A 1 535 ? 18.761 9.717 -26.123 1.00 97.19 535 LEU A C 1
ATOM 4150 O O . LEU A 1 535 ? 19.660 10.422 -25.661 1.00 97.19 535 LEU A O 1
ATOM 4154 N N . GLU A 1 536 ? 17.722 10.224 -26.786 1.00 95.31 536 GLU A N 1
ATOM 4155 C CA . GLU A 1 536 ? 17.551 11.651 -27.055 1.00 95.31 536 GLU A CA 1
ATOM 4156 C C . GLU A 1 536 ? 17.494 12.468 -25.758 1.00 95.31 536 GLU A C 1
ATOM 4158 O O . GLU A 1 536 ? 18.209 13.467 -25.614 1.00 95.31 536 GLU A O 1
ATOM 4163 N N . TYR A 1 537 ? 16.686 12.031 -24.789 1.00 95.56 537 TYR A N 1
ATOM 4164 C CA . TYR A 1 537 ? 16.575 12.700 -23.497 1.00 95.56 537 TYR A CA 1
ATOM 4165 C C . TYR A 1 537 ? 17.915 12.724 -22.753 1.00 95.56 537 TYR A C 1
ATOM 4167 O O . TYR A 1 537 ? 18.341 13.779 -22.278 1.00 95.56 537 TYR A O 1
ATOM 4175 N N . LEU A 1 538 ? 18.604 11.581 -22.669 1.00 96.25 538 LEU A N 1
ATOM 4176 C CA . LEU A 1 538 ? 19.879 11.451 -21.962 1.00 96.25 538 LEU A CA 1
ATOM 4177 C C . LEU A 1 538 ? 20.971 12.325 -22.596 1.00 96.25 538 LEU A C 1
ATOM 4179 O O . LEU A 1 538 ? 21.788 12.896 -21.875 1.00 96.25 538 LEU A O 1
ATOM 4183 N N . MET A 1 539 ? 20.969 12.476 -23.926 1.00 94.94 539 MET A N 1
ATOM 4184 C CA . MET A 1 539 ? 21.878 13.385 -24.631 1.00 94.94 539 MET A CA 1
ATOM 4185 C C . MET A 1 539 ? 21.589 14.857 -24.314 1.00 94.94 539 MET A C 1
ATOM 4187 O O . MET A 1 539 ? 22.521 15.621 -24.061 1.00 94.94 539 MET A O 1
ATOM 4191 N N . LYS A 1 540 ? 20.311 15.261 -24.303 1.00 93.56 540 LYS A N 1
ATOM 4192 C CA . LYS A 1 540 ? 19.893 16.650 -24.038 1.00 93.56 540 LYS A CA 1
ATOM 4193 C C . LYS A 1 540 ? 20.063 17.056 -22.572 1.00 93.56 540 LYS A C 1
ATOM 4195 O O . LYS A 1 540 ? 20.441 18.189 -22.283 1.00 93.56 540 LYS A O 1
ATOM 4200 N N . HIS A 1 541 ? 19.812 16.130 -21.650 1.00 93.38 541 HIS A N 1
ATOM 4201 C CA . HIS A 1 541 ? 19.725 16.386 -20.212 1.00 93.38 541 HIS A CA 1
ATOM 4202 C C . HIS A 1 541 ? 20.785 15.622 -19.409 1.00 93.38 541 HIS A C 1
ATOM 4204 O O . HIS A 1 541 ? 20.544 15.211 -18.280 1.00 93.38 541 HIS A O 1
ATOM 4210 N N . LEU A 1 542 ? 21.993 15.440 -19.951 1.00 93.75 542 LEU A N 1
ATOM 4211 C CA . LEU A 1 542 ? 23.060 14.716 -19.247 1.00 93.75 542 LEU A CA 1
ATOM 4212 C C . LEU A 1 542 ? 23.451 15.371 -17.907 1.00 93.75 542 LEU A C 1
ATOM 4214 O O . LEU A 1 542 ? 23.764 14.683 -16.935 1.00 93.75 542 LEU A O 1
ATOM 4218 N N . TYR A 1 543 ? 23.446 16.705 -17.855 1.00 90.31 543 TYR A N 1
ATOM 4219 C CA . TYR A 1 543 ? 23.897 17.471 -16.691 1.00 90.31 543 TYR A CA 1
ATOM 4220 C C . TYR A 1 543 ? 22.753 17.772 -15.721 1.00 90.31 543 TYR A C 1
ATOM 4222 O O . TYR A 1 543 ? 22.812 17.355 -14.564 1.00 90.31 543 TYR A O 1
ATOM 4230 N N . ASN A 1 544 ? 21.709 18.448 -16.212 1.00 89.12 544 ASN A N 1
ATOM 4231 C CA . ASN A 1 544 ? 20.621 18.984 -15.397 1.00 89.12 544 ASN A CA 1
ATOM 4232 C C . ASN A 1 544 ? 19.268 18.407 -15.822 1.00 89.12 544 ASN A C 1
ATOM 4234 O O . ASN A 1 544 ? 18.997 18.257 -17.016 1.00 89.12 544 ASN A O 1
ATOM 4238 N N . ALA A 1 545 ? 18.413 18.138 -14.835 1.00 89.69 545 ALA A N 1
ATOM 4239 C CA . ALA A 1 545 ? 17.032 17.734 -15.060 1.00 89.69 545 ALA A CA 1
ATOM 4240 C C . ALA A 1 545 ? 16.170 18.919 -15.535 1.00 89.69 545 ALA A C 1
ATOM 4242 O O . ALA A 1 545 ? 16.380 20.040 -15.064 1.00 89.69 545 ALA A O 1
ATOM 4243 N N . PRO A 1 546 ? 15.180 18.689 -16.415 1.00 88.69 546 PRO A N 1
ATOM 4244 C CA . PRO A 1 546 ? 14.105 19.649 -16.654 1.00 88.69 546 PRO A CA 1
ATOM 4245 C C . PRO A 1 546 ? 13.357 19.970 -15.352 1.00 88.69 546 PRO A C 1
ATOM 4247 O O . PRO A 1 546 ? 13.132 19.074 -14.536 1.00 88.69 546 PRO A O 1
ATOM 4250 N N . SER A 1 547 ? 12.930 21.223 -15.174 1.00 82.25 547 SER A N 1
ATOM 4251 C CA . SER A 1 547 ? 12.220 21.671 -13.964 1.00 82.25 547 SER A CA 1
ATOM 4252 C C . SER A 1 547 ? 10.893 20.940 -13.743 1.00 82.25 547 SER A C 1
ATOM 4254 O O . SER A 1 547 ? 10.552 20.613 -12.613 1.00 82.25 547 SER A O 1
ATOM 4256 N N . GLU A 1 548 ? 10.184 20.613 -14.822 1.00 84.06 548 GLU A N 1
ATOM 4257 C CA . GLU A 1 548 ? 8.857 19.980 -14.790 1.00 84.06 548 GLU A CA 1
ATOM 4258 C C . GLU A 1 548 ? 8.891 18.497 -14.381 1.00 84.06 548 GLU A C 1
ATOM 4260 O O . GLU A 1 548 ? 7.866 17.932 -13.990 1.00 84.06 548 GLU A O 1
ATOM 4265 N N . LEU A 1 549 ? 10.060 17.844 -14.453 1.00 86.06 549 LEU A N 1
ATOM 4266 C CA . LEU A 1 549 ? 10.181 16.411 -14.176 1.00 86.06 549 LEU A CA 1
ATOM 4267 C C . LEU A 1 549 ? 9.851 16.093 -12.716 1.00 86.06 549 LEU A C 1
ATOM 4269 O O . LEU A 1 549 ? 9.137 15.131 -12.440 1.00 86.06 549 LEU A O 1
ATOM 4273 N N . LEU A 1 550 ? 10.376 16.890 -11.781 1.00 84.44 550 LEU A N 1
ATOM 4274 C CA . LEU A 1 550 ? 10.177 16.650 -10.353 1.00 84.44 550 LEU A CA 1
ATOM 4275 C C . LEU A 1 550 ? 8.705 16.814 -9.970 1.00 84.44 550 LEU A C 1
ATOM 4277 O O . LEU A 1 550 ? 8.172 15.976 -9.244 1.00 84.44 550 LEU A O 1
ATOM 4281 N N . ASP A 1 551 ? 8.048 17.849 -10.492 1.00 82.50 551 ASP A N 1
ATOM 4282 C CA . ASP A 1 551 ? 6.630 18.099 -10.240 1.00 82.50 551 ASP A CA 1
ATOM 4283 C C . ASP A 1 551 ? 5.755 16.985 -10.825 1.00 82.50 551 ASP A C 1
ATOM 4285 O O . ASP A 1 551 ? 4.848 16.495 -10.149 1.00 82.50 551 ASP A O 1
ATOM 4289 N N . SER A 1 552 ? 6.089 16.507 -12.027 1.00 83.12 552 SER A N 1
ATOM 4290 C CA . SER A 1 552 ? 5.395 15.388 -12.676 1.00 83.12 552 SER A CA 1
ATOM 4291 C C . SER A 1 552 ? 5.527 14.091 -11.873 1.00 83.12 552 SER A C 1
ATOM 4293 O O . SER A 1 552 ? 4.527 13.438 -11.576 1.00 83.12 552 SER A O 1
ATOM 4295 N N . VAL A 1 553 ? 6.745 13.741 -11.438 1.00 85.94 553 VAL A N 1
ATOM 4296 C CA . VAL A 1 553 ? 6.990 12.548 -10.608 1.00 85.94 553 VAL A CA 1
ATOM 4297 C C . VAL A 1 553 ? 6.286 12.670 -9.259 1.00 85.94 553 VAL A C 1
ATOM 4299 O O . VAL A 1 553 ? 5.660 11.715 -8.796 1.00 85.94 553 VAL A O 1
ATOM 4302 N N . ARG A 1 554 ? 6.336 13.851 -8.632 1.00 83.81 554 ARG A N 1
ATOM 4303 C CA . ARG A 1 554 ? 5.639 14.108 -7.369 1.00 83.81 554 ARG A CA 1
ATOM 4304 C C . ARG A 1 554 ? 4.135 13.893 -7.519 1.00 83.81 554 ARG A C 1
ATOM 4306 O O . ARG A 1 554 ? 3.527 13.237 -6.674 1.00 83.81 554 ARG A O 1
ATOM 4313 N N . TRP A 1 555 ? 3.540 14.447 -8.571 1.00 81.12 555 TRP A N 1
ATOM 4314 C CA . TRP A 1 555 ? 2.111 14.322 -8.826 1.00 81.12 555 TRP A CA 1
ATOM 4315 C C . TRP A 1 555 ? 1.710 12.869 -9.084 1.00 81.12 555 TRP A C 1
ATOM 4317 O O . TRP A 1 555 ? 0.806 12.358 -8.423 1.00 81.12 555 TRP A O 1
ATOM 4327 N N . ASN A 1 556 ? 2.428 12.184 -9.972 1.00 81.50 556 ASN A N 1
ATOM 4328 C CA . ASN A 1 556 ? 2.092 10.827 -10.385 1.00 81.50 556 ASN A CA 1
ATOM 4329 C C . ASN A 1 556 ? 2.223 9.814 -9.243 1.00 81.50 556 ASN A C 1
ATOM 4331 O O . ASN A 1 556 ? 1.368 8.947 -9.109 1.00 81.50 556 ASN A O 1
ATOM 4335 N N . LEU A 1 557 ? 3.238 9.938 -8.381 1.00 82.31 557 LEU A N 1
ATOM 4336 C CA . LEU A 1 557 ? 3.513 8.928 -7.349 1.00 82.31 557 LEU A CA 1
ATOM 4337 C C . LEU A 1 557 ? 2.891 9.218 -5.980 1.00 82.31 557 LEU A C 1
ATOM 4339 O O . LEU A 1 557 ? 2.724 8.297 -5.175 1.00 82.31 557 LEU A O 1
ATOM 4343 N N . PHE A 1 558 ? 2.590 10.484 -5.675 1.00 77.69 558 PHE A N 1
ATOM 4344 C CA . PHE A 1 558 ? 2.249 10.884 -4.308 1.00 77.69 558 PHE A CA 1
ATOM 4345 C C . PHE A 1 558 ? 0.951 11.673 -4.166 1.00 77.69 558 PHE A C 1
ATOM 4347 O O . PHE A 1 558 ? 0.504 11.836 -3.030 1.00 77.69 558 PHE A O 1
ATOM 4354 N N . SER A 1 559 ? 0.300 12.131 -5.240 1.00 71.94 559 SER A N 1
ATOM 4355 C CA . SER A 1 559 ? -0.956 12.903 -5.139 1.00 71.94 559 SER A CA 1
ATOM 4356 C C . SER A 1 559 ? -2.035 12.165 -4.328 1.00 71.94 559 SER A C 1
ATOM 4358 O O . SER A 1 559 ? -2.582 12.711 -3.367 1.00 71.94 559 SER A O 1
ATOM 4360 N N . ILE A 1 560 ? -2.251 10.880 -4.615 1.00 65.62 560 ILE A N 1
ATOM 4361 C CA . ILE A 1 560 ? -3.251 10.031 -3.943 1.00 65.62 560 ILE A CA 1
ATOM 4362 C C . ILE A 1 560 ? -2.919 9.796 -2.458 1.00 65.62 560 ILE A C 1
ATOM 4364 O O . ILE A 1 560 ? -3.817 9.677 -1.626 1.00 65.62 560 ILE A O 1
ATOM 4368 N N . SER A 1 561 ? -1.641 9.787 -2.076 1.00 64.06 561 SER A N 1
ATOM 4369 C CA . SER A 1 561 ? -1.245 9.567 -0.676 1.00 64.06 561 SER A CA 1
ATOM 4370 C C . SER A 1 561 ? -1.193 10.869 0.133 1.00 64.06 561 SER A C 1
ATOM 4372 O O . SER A 1 561 ? -1.597 10.884 1.293 1.00 64.06 561 SER A O 1
ATOM 4374 N N . THR A 1 562 ? -0.770 11.980 -0.479 1.00 60.44 562 THR A N 1
ATOM 4375 C CA . THR A 1 562 ? -0.378 13.217 0.232 1.00 60.44 562 THR A CA 1
ATOM 4376 C C . THR A 1 562 ? -1.447 14.307 0.302 1.00 60.44 562 THR A C 1
ATOM 4378 O O . THR A 1 562 ? -1.345 15.199 1.140 1.00 60.44 562 THR A O 1
ATOM 4381 N N . MET A 1 563 ? -2.478 14.265 -0.544 1.00 57.56 563 MET A N 1
ATOM 4382 C CA . MET A 1 563 ? -3.527 15.296 -0.554 1.00 57.56 563 MET A CA 1
ATOM 4383 C C . MET A 1 563 ? -4.527 15.124 0.624 1.00 57.56 563 MET A C 1
ATOM 4385 O O . MET A 1 563 ? -4.672 14.036 1.184 1.00 57.56 563 MET A O 1
ATOM 4389 N N . HIS A 1 564 ? -5.240 16.178 1.032 1.00 55.91 564 HIS A N 1
ATOM 4390 C CA . HIS A 1 564 ? -6.290 16.084 2.068 1.00 55.91 564 HIS A CA 1
ATOM 4391 C C . HIS A 1 564 ? -7.578 15.454 1.500 1.00 55.91 564 HIS A C 1
ATOM 4393 O O . HIS A 1 564 ? -7.905 15.714 0.347 1.00 55.91 564 HIS A O 1
ATOM 4399 N N . GLU A 1 565 ? -8.327 14.658 2.283 1.00 54.66 565 GLU A N 1
ATOM 4400 C CA . GLU A 1 565 ? -9.505 13.883 1.809 1.00 54.66 565 GLU A CA 1
ATOM 4401 C C . GLU A 1 565 ? -10.520 14.709 0.990 1.00 54.66 565 GLU A C 1
ATOM 4403 O O . GLU A 1 565 ? -10.970 14.245 -0.053 1.00 54.66 565 GLU A O 1
ATOM 4408 N N . ASN A 1 566 ? -10.800 15.956 1.384 1.00 51.53 566 ASN A N 1
ATOM 4409 C CA . ASN A 1 566 ? -11.758 16.825 0.679 1.00 51.53 566 ASN A CA 1
ATOM 4410 C C . ASN A 1 566 ? -11.203 17.445 -0.615 1.00 51.53 566 ASN A C 1
ATOM 4412 O O . ASN A 1 566 ? -11.961 17.747 -1.530 1.00 51.53 566 ASN A O 1
ATOM 4416 N N . GLN A 1 567 ? -9.884 17.630 -0.705 1.00 54.91 567 GLN A N 1
ATOM 4417 C CA . GLN A 1 567 ? -9.223 18.170 -1.895 1.00 54.91 567 GLN A CA 1
ATOM 4418 C C . GLN A 1 567 ? -8.931 17.062 -2.921 1.00 54.91 567 GLN A C 1
ATOM 4420 O O . GLN A 1 567 ? -9.032 17.276 -4.124 1.00 54.91 567 GLN A O 1
ATOM 4425 N N . LYS A 1 568 ? -8.672 15.841 -2.430 1.00 60.25 568 LYS A N 1
ATOM 4426 C CA . LYS A 1 568 ? -8.417 14.624 -3.213 1.00 60.25 568 LYS A CA 1
ATOM 4427 C C . LYS A 1 568 ? -9.498 14.330 -4.238 1.00 60.25 568 LYS A C 1
ATOM 4429 O O . LYS A 1 568 ? -9.171 14.100 -5.393 1.00 60.25 568 LYS A O 1
ATOM 4434 N N . ILE A 1 569 ? -10.761 14.309 -3.819 1.00 58.09 569 ILE A N 1
ATOM 4435 C CA . ILE A 1 569 ? -11.863 13.843 -4.671 1.00 58.09 569 ILE A CA 1
ATOM 4436 C C . ILE A 1 569 ? -12.086 14.829 -5.823 1.00 58.09 569 ILE A C 1
ATOM 4438 O O . ILE A 1 569 ? -12.074 14.431 -6.985 1.00 58.09 569 ILE A O 1
ATOM 4442 N N . THR A 1 570 ? -12.188 16.122 -5.516 1.00 57.12 570 THR A N 1
ATOM 4443 C CA . THR A 1 570 ? -12.417 17.177 -6.510 1.00 57.12 570 THR A CA 1
ATOM 4444 C C . THR A 1 570 ? -11.235 17.340 -7.467 1.00 57.12 570 THR A C 1
ATOM 4446 O O . THR A 1 570 ? -11.438 17.419 -8.676 1.00 57.12 570 THR A O 1
ATOM 4449 N N . ASP A 1 571 ? -9.995 17.341 -6.965 1.00 59.62 571 ASP A N 1
ATOM 4450 C CA . ASP A 1 571 ? -8.812 17.542 -7.809 1.00 59.62 571 ASP A CA 1
ATOM 4451 C C . ASP A 1 571 ? -8.444 16.294 -8.621 1.00 59.62 571 ASP A C 1
ATOM 4453 O O . ASP A 1 571 ? -7.991 16.445 -9.751 1.00 59.62 571 ASP A O 1
ATOM 4457 N N . LEU A 1 572 ? -8.651 15.068 -8.119 1.00 63.41 572 LEU A N 1
ATOM 4458 C CA . LEU A 1 572 ? -8.413 13.851 -8.912 1.00 63.41 572 LEU A CA 1
ATOM 4459 C C . LEU A 1 572 ? -9.462 13.679 -10.013 1.00 63.41 572 LEU A C 1
ATOM 4461 O O . LEU A 1 572 ? -9.094 13.321 -11.129 1.00 63.41 572 LEU A O 1
ATOM 4465 N N . LEU A 1 573 ? -10.735 13.980 -9.738 1.00 59.06 573 LEU A N 1
ATOM 4466 C CA . LEU A 1 573 ? -11.789 13.947 -10.758 1.00 59.06 573 LEU A CA 1
ATOM 4467 C C . LEU A 1 573 ? -11.571 15.027 -11.833 1.00 59.06 573 LEU A C 1
ATOM 4469 O O . LEU A 1 573 ? -11.779 14.759 -13.013 1.00 59.06 573 LEU A O 1
ATOM 4473 N N . ASN A 1 574 ? -11.085 16.217 -11.453 1.00 53.81 574 ASN A N 1
ATOM 4474 C CA . ASN A 1 574 ? -10.916 17.344 -12.379 1.00 53.81 574 ASN A CA 1
ATOM 4475 C C . ASN A 1 574 ? -9.546 17.399 -13.088 1.00 53.81 574 ASN A C 1
ATOM 4477 O O . ASN A 1 574 ? -9.472 17.836 -14.238 1.00 53.81 574 ASN A O 1
ATOM 4481 N N . ASN A 1 575 ? -8.444 16.986 -12.445 1.00 47.91 575 ASN A N 1
ATOM 4482 C CA . ASN A 1 575 ? -7.087 17.084 -13.014 1.00 47.91 575 ASN A CA 1
ATOM 4483 C C . ASN A 1 575 ? -6.650 15.844 -13.803 1.00 47.91 575 ASN A C 1
ATOM 4485 O O . ASN A 1 575 ? -5.684 15.949 -14.565 1.00 47.91 575 ASN A O 1
ATOM 4489 N N . LYS A 1 576 ? -7.360 14.705 -13.709 1.00 45.62 576 LYS A N 1
ATOM 4490 C CA . LYS A 1 576 ? -7.130 13.552 -14.605 1.00 45.62 576 LYS A CA 1
ATOM 4491 C C . LYS A 1 576 ? -7.260 13.962 -16.084 1.00 45.62 576 LYS A C 1
ATOM 4493 O O . LYS A 1 576 ? -6.553 13.422 -16.928 1.00 45.62 576 LYS A O 1
ATOM 4498 N N . THR A 1 577 ? -8.050 15.004 -16.358 1.00 37.12 577 THR A N 1
ATOM 4499 C CA . THR A 1 577 ? -8.265 15.658 -17.662 1.00 37.12 577 THR A CA 1
ATOM 4500 C C . THR A 1 577 ? -7.110 16.568 -18.116 1.00 37.12 577 THR A C 1
ATOM 4502 O O . THR A 1 577 ? -6.970 16.843 -19.305 1.00 37.12 577 THR A O 1
ATOM 4505 N N . LYS A 1 578 ? -6.264 17.069 -17.200 1.00 36.03 578 LYS A N 1
ATOM 4506 C CA . LYS A 1 578 ? -5.166 17.997 -17.544 1.00 36.03 578 LYS A CA 1
ATOM 4507 C C . LYS A 1 578 ? -3.891 17.284 -17.991 1.00 36.03 578 LYS A C 1
ATOM 4509 O O . LYS A 1 578 ? -3.261 17.751 -18.935 1.00 36.03 578 LYS A O 1
ATOM 4514 N N . LEU A 1 579 ? -3.517 16.154 -17.383 1.00 40.34 579 LEU A N 1
ATOM 4515 C CA . LEU A 1 579 ? -2.337 15.388 -17.825 1.00 40.34 579 LEU A CA 1
ATOM 4516 C C . LEU A 1 579 ? -2.572 14.617 -19.134 1.00 40.34 579 LEU A C 1
ATOM 4518 O O . LEU A 1 579 ? -1.639 14.458 -19.915 1.00 40.34 579 LEU A O 1
ATOM 4522 N N . THR A 1 580 ? -3.817 14.241 -19.441 1.00 39.09 580 THR A N 1
ATOM 4523 C CA . THR A 1 580 ? -4.206 13.719 -20.767 1.00 39.09 580 THR A CA 1
ATOM 4524 C C . THR A 1 580 ? -4.111 14.773 -21.878 1.00 39.09 580 THR A C 1
ATOM 4526 O O . THR A 1 580 ? -4.155 14.422 -23.052 1.00 39.09 580 THR A O 1
ATOM 4529 N N . SER A 1 581 ? -3.928 16.061 -21.556 1.00 34.56 581 SER A N 1
ATOM 4530 C CA . SER A 1 581 ? -3.793 17.123 -22.567 1.00 34.56 581 SER A CA 1
ATOM 4531 C C . SER A 1 581 ? -2.413 17.197 -23.239 1.00 34.56 581 SER A C 1
ATOM 4533 O O . SER A 1 581 ? -2.267 17.908 -24.229 1.00 34.56 581 SER A O 1
ATOM 4535 N N . PHE A 1 582 ? -1.422 16.429 -22.761 1.00 41.31 582 PHE A N 1
ATOM 4536 C CA . PHE A 1 582 ? -0.124 16.255 -23.435 1.00 41.31 582 PHE A CA 1
ATOM 4537 C C . PHE A 1 582 ? -0.115 15.113 -24.458 1.00 41.31 582 PHE A C 1
ATOM 4539 O O . PHE A 1 582 ? 0.940 14.752 -24.984 1.00 41.31 582 PHE A O 1
ATOM 4546 N N . VAL A 1 583 ? -1.277 14.540 -24.775 1.00 45.50 583 VAL A N 1
ATOM 4547 C CA . VAL A 1 583 ? -1.407 13.702 -25.962 1.00 45.50 583 VAL A CA 1
ATOM 4548 C C . VAL A 1 583 ? -1.224 14.613 -27.175 1.00 45.50 583 VAL A C 1
ATOM 4550 O O . VAL A 1 583 ? -1.968 15.579 -27.357 1.00 45.50 583 VAL A O 1
ATOM 4553 N N . ARG A 1 584 ? -0.194 14.339 -27.983 1.00 44.03 584 ARG A N 1
ATOM 4554 C CA . ARG A 1 584 ? 0.017 14.952 -29.302 1.00 44.03 584 ARG A CA 1
ATOM 4555 C C . ARG A 1 584 ? -1.156 14.554 -30.200 1.00 44.03 584 ARG A C 1
ATOM 4557 O O . ARG A 1 584 ? -1.068 13.597 -30.964 1.00 44.03 584 ARG A O 1
ATOM 4564 N N . LYS A 1 585 ? -2.276 15.266 -30.045 1.00 52.62 585 LYS A N 1
ATOM 4565 C CA . LYS A 1 585 ? -3.523 15.069 -30.794 1.00 52.62 585 LYS A CA 1
ATOM 4566 C C . LYS A 1 585 ? -3.270 15.032 -32.294 1.00 52.62 585 LYS A C 1
ATOM 4568 O O . LYS A 1 585 ? -3.883 14.249 -32.993 1.00 52.62 585 LYS A O 1
ATOM 4573 N N . ASP A 1 586 ? -2.307 15.818 -32.764 1.00 54.00 586 ASP A N 1
ATOM 4574 C CA . ASP A 1 586 ? -1.847 15.820 -34.147 1.00 54.00 586 ASP A CA 1
ATOM 4575 C C . ASP A 1 586 ? -1.398 14.433 -34.636 1.00 54.00 586 ASP A C 1
ATOM 4577 O O . ASP A 1 586 ? -1.788 14.033 -35.727 1.00 54.00 586 ASP A O 1
ATOM 4581 N N . ILE A 1 587 ? -0.656 13.682 -33.814 1.00 57.34 587 ILE A N 1
ATOM 4582 C CA . ILE A 1 587 ? -0.154 12.340 -34.150 1.00 57.34 587 ILE A CA 1
ATOM 4583 C C . ILE A 1 587 ? -1.270 11.296 -34.024 1.00 57.34 587 ILE A C 1
ATOM 4585 O O . ILE A 1 587 ? -1.404 10.422 -34.877 1.00 57.34 587 ILE A O 1
ATOM 4589 N N . GLU A 1 588 ? -2.090 11.386 -32.975 1.00 52.66 588 GLU A N 1
ATOM 4590 C CA . GLU A 1 588 ? -3.197 10.448 -32.757 1.00 52.66 588 GLU A CA 1
ATOM 4591 C C . GLU A 1 588 ? -4.284 10.588 -33.834 1.00 52.66 588 GLU A C 1
ATOM 4593 O O . GLU A 1 588 ? -4.774 9.589 -34.359 1.00 52.66 588 GLU A O 1
ATOM 4598 N N . ASP A 1 589 ? -4.616 11.820 -34.223 1.00 55.81 589 ASP A N 1
ATOM 4599 C CA . ASP A 1 589 ? -5.586 12.111 -35.277 1.00 55.81 589 ASP A CA 1
ATOM 4600 C C . ASP A 1 589 ? -5.066 11.676 -36.657 1.00 55.81 589 ASP A C 1
ATOM 4602 O O . ASP A 1 589 ? -5.845 11.289 -37.525 1.00 55.81 589 ASP A O 1
ATOM 4606 N N . GLU A 1 590 ? -3.756 11.751 -36.905 1.00 57.06 590 GLU A N 1
ATOM 4607 C CA . GLU A 1 590 ? -3.132 11.249 -38.137 1.00 57.06 590 GLU A CA 1
ATOM 4608 C C . GLU A 1 590 ? -3.106 9.713 -38.174 1.00 57.06 590 GLU A C 1
ATOM 4610 O O . GLU A 1 590 ? -3.490 9.126 -39.185 1.00 57.06 590 GLU A O 1
ATOM 4615 N N . PHE A 1 591 ? -2.799 9.055 -37.051 1.00 56.06 591 PHE A N 1
ATOM 4616 C CA . PHE A 1 591 ? -2.885 7.598 -36.927 1.00 56.06 591 PHE A CA 1
ATOM 4617 C C . PHE A 1 591 ? -4.321 7.085 -37.115 1.00 56.06 591 PHE A C 1
ATOM 4619 O O . PHE A 1 591 ? -4.552 6.175 -37.910 1.00 56.06 591 PHE A O 1
ATOM 4626 N N . ARG A 1 592 ? -5.312 7.711 -36.462 1.00 57.06 592 ARG A N 1
ATOM 4627 C CA . ARG A 1 592 ? -6.737 7.364 -36.629 1.00 57.06 592 ARG A CA 1
ATOM 4628 C C . ARG A 1 592 ? -7.232 7.578 -38.057 1.00 57.06 592 ARG A C 1
ATOM 4630 O O . ARG A 1 592 ? -8.034 6.783 -38.529 1.00 57.06 592 ARG A O 1
ATOM 4637 N N . ARG A 1 593 ? -6.753 8.621 -38.746 1.00 58.66 593 ARG A N 1
ATOM 4638 C CA . ARG A 1 593 ? -7.047 8.834 -40.172 1.00 58.66 593 ARG A CA 1
ATOM 4639 C C . ARG A 1 593 ? -6.429 7.743 -41.041 1.00 58.66 593 ARG A C 1
ATOM 4641 O O . ARG A 1 593 ? -7.122 7.213 -41.892 1.00 58.66 593 ARG A O 1
ATOM 4648 N N . SER A 1 594 ? -5.183 7.355 -40.770 1.00 52.19 594 SER A N 1
ATOM 4649 C CA . SER A 1 594 ? -4.495 6.294 -41.521 1.00 52.19 594 SER A CA 1
ATOM 4650 C C . SER A 1 594 ? -5.041 4.880 -41.287 1.00 52.19 594 SER A C 1
ATOM 4652 O O . SER A 1 594 ? -4.776 4.002 -42.092 1.00 52.19 594 SER A O 1
ATOM 4654 N N . ALA A 1 595 ? -5.774 4.648 -40.192 1.00 48.22 595 ALA A N 1
ATOM 4655 C CA . ALA A 1 595 ? -6.413 3.365 -39.885 1.00 48.22 595 ALA A CA 1
ATOM 4656 C C . ALA A 1 595 ? -7.852 3.247 -40.430 1.00 48.22 595 ALA A C 1
ATOM 4658 O O . ALA A 1 595 ? -8.460 2.184 -40.311 1.00 48.22 595 ALA A O 1
ATOM 4659 N N . ALA A 1 596 ? -8.414 4.342 -40.954 1.00 46.16 596 ALA A N 1
ATOM 4660 C CA . ALA A 1 596 ? -9.744 4.394 -41.564 1.00 46.16 596 ALA A CA 1
ATOM 4661 C C . ALA A 1 596 ? -9.710 4.298 -43.104 1.00 46.16 596 ALA A C 1
ATOM 4663 O O . ALA A 1 596 ? -10.770 4.140 -43.712 1.00 46.16 596 ALA A O 1
ATOM 4664 N N . ASP A 1 597 ? -8.514 4.379 -43.693 1.00 37.59 597 ASP A N 1
ATOM 4665 C CA . ASP A 1 597 ? -8.199 4.045 -45.089 1.00 37.59 597 ASP A CA 1
ATOM 4666 C C . ASP A 1 597 ? -7.633 2.616 -45.166 1.00 37.59 597 ASP A C 1
ATOM 4668 O O . ASP A 1 597 ? -7.878 1.937 -46.194 1.00 37.59 597 ASP A O 1
#

pLDDT: mean 71.95, std 24.13, range [24.95, 97.88]

Organism: Musca domestica (NCBI:txid7370)